Protein AF-X6NKE6-F1 (afdb_monomer_lite)

Sequence (438 aa):
KGYGSEVESYQQLWSGFKTCWNTLANRKIKNDCKSFVIPKLHDDNSIILEFSAAQNNENGLIIVKIIQLLQDAHNAFLEDVTMESKMHANNEEKYGEKDEDSNQKVMAKNKSLFDIHENDIVCLDKDQVTEIIRQWSLPSLKYGNITQTQNNVLDLSAIENEIAYRFIKNREILEIGIPFLQFSNQLNIKNCVAIIEENNKELKKESIDQPLLKTFLTSLKSQSEMQRTLEILNEVLVFVSQNIKTIDLLSRNHQIFSFLNILSLFFLYRDKQFVELLEQMSFDEKSCKLFIMDLKEQQKMFILCRHMCNLWRLLNNAVQLKFVDESTIDNYVLDIYKVPLTELLKQQLQEMVQKTSLAIIKEILDAWREVVQSEGQKMRELKKKDTKPELFSNWLDNIVFFENELEFFPKESLTWEYCAAGYAYLHKLFKPAQVIDI

pLDDT: mean 72.31, std 15.1, range [32.06, 90.88]

Secondary structure (DSSP, 8-state):
--HHHHHHHHHHHHHHHHHHHHHHTT-EEEETTEEEEPPP---TTT--GGGTS--SSTTHHHHHHHHHHHHHHHHHHHHHHHHHHHHHHHHH--S-------------EEEEGGG--TTTS----HHHHHHHHHHTEEEE--TT-TTS--EEEE-HHHHHHHHIIIIITT---EEEE-PPP--GGGG-HHHHHHHHHHH-TTGGG-PPPHHHHHHHHHH--SHHHHHHHHHHHHHHHHHHHHTTTTS-TT----------TTTTT-S--TTSBHHHHHHHTT--HHHHHTT----SSS-----BGGGHHHHHHHHHHHHHHHHS-TT--TTTS-GGG-PPPPHHHHHHHHHHHHHS-HHHHHHHHHHHHHHHHHHTTS---TT-TTSPPPBSHHHHTTS---TTTTTTS-TTT-BGGGHHHHHHHHHHHHHHHTTS--

Structure (mmCIF, N/CA/C/O backbone):
data_AF-X6NKE6-F1
#
_entry.id   AF-X6NKE6-F1
#
loop_
_atom_site.group_PDB
_atom_site.id
_atom_site.type_symbol
_atom_site.label_atom_id
_atom_site.label_alt_id
_atom_site.label_comp_id
_atom_site.label_asym_id
_atom_site.label_entity_id
_atom_site.label_seq_id
_atom_site.pdbx_PDB_ins_code
_atom_site.Cartn_x
_atom_site.Cartn_y
_atom_site.Cartn_z
_atom_site.occupancy
_atom_site.B_iso_or_equiv
_atom_site.auth_seq_id
_atom_site.auth_comp_id
_atom_site.auth_asym_id
_atom_site.auth_atom_id
_atom_site.pdbx_PDB_model_num
ATOM 1 N N . LYS A 1 1 ? -22.278 5.634 -33.549 1.00 39.50 1 LYS A N 1
ATOM 2 C CA . LYS A 1 1 ? -21.184 5.551 -34.549 1.00 39.50 1 LYS A CA 1
ATOM 3 C C . LYS A 1 1 ? -19.908 5.976 -33.832 1.00 39.50 1 LYS A C 1
ATOM 5 O O . LYS A 1 1 ? -19.887 7.120 -33.413 1.00 39.50 1 LYS A O 1
ATOM 10 N N . GLY A 1 2 ? -18.943 5.079 -33.597 1.00 40.41 2 GLY A N 1
ATOM 11 C CA . GLY A 1 2 ? -17.658 5.460 -32.978 1.00 40.41 2 GLY A CA 1
ATOM 12 C C . GLY A 1 2 ? -16.887 4.356 -32.241 1.00 40.41 2 GLY A C 1
ATOM 13 O O . GLY A 1 2 ? -15.671 4.365 -32.280 1.00 40.41 2 GLY A O 1
ATOM 14 N N . TYR A 1 3 ? -17.549 3.357 -31.647 1.00 36.56 3 TYR A N 1
ATOM 15 C CA . TYR A 1 3 ? -16.856 2.393 -30.767 1.00 36.56 3 TYR A CA 1
ATOM 16 C C . TYR A 1 3 ? -15.957 1.353 -31.467 1.00 36.56 3 TYR A C 1
ATOM 18 O O . TYR A 1 3 ? -15.189 0.677 -30.797 1.00 36.56 3 TYR A O 1
ATOM 26 N N . GLY A 1 4 ? -16.035 1.201 -32.794 1.00 42.94 4 GLY A N 1
ATOM 27 C CA . GLY A 1 4 ? -15.221 0.213 -33.519 1.00 42.94 4 GLY A CA 1
ATOM 28 C C . GLY A 1 4 ? -13.745 0.605 -33.638 1.00 42.94 4 GLY A C 1
ATOM 29 O O . GLY A 1 4 ? -12.874 -0.218 -33.385 1.00 42.94 4 GLY A O 1
ATOM 30 N N . SER A 1 5 ? -13.458 1.875 -33.952 1.00 56.62 5 SER A N 1
ATOM 31 C CA . SER A 1 5 ? -12.082 2.335 -34.193 1.00 56.62 5 SER A CA 1
ATOM 32 C C . SER A 1 5 ? -11.256 2.454 -32.914 1.00 56.62 5 SER A C 1
ATOM 34 O O . SER A 1 5 ? -10.049 2.244 -32.942 1.00 56.62 5 SER A O 1
ATOM 36 N N . GLU A 1 6 ? -11.889 2.774 -31.783 1.00 57.38 6 GLU A N 1
ATOM 37 C CA . GLU A 1 6 ? -11.199 2.861 -30.491 1.00 57.38 6 GLU A CA 1
ATOM 38 C C . GLU A 1 6 ? -10.788 1.474 -29.990 1.00 57.38 6 GLU A C 1
ATOM 40 O O . GLU A 1 6 ? -9.654 1.288 -29.561 1.00 57.38 6 GLU A O 1
ATOM 45 N N . VAL A 1 7 ? -11.666 0.472 -30.108 1.00 62.22 7 VAL A N 1
ATOM 46 C CA . VAL A 1 7 ? -11.365 -0.907 -29.685 1.00 62.22 7 VAL A CA 1
ATOM 47 C C . VAL A 1 7 ? -10.239 -1.513 -30.525 1.00 62.22 7 VAL A C 1
ATOM 49 O O . VAL A 1 7 ? -9.329 -2.124 -29.965 1.00 62.22 7 VAL A O 1
ATOM 52 N N . GLU A 1 8 ? -10.250 -1.301 -31.843 1.00 62.41 8 GLU A N 1
ATOM 53 C CA . GLU A 1 8 ? -9.160 -1.732 -32.730 1.00 62.41 8 GLU A CA 1
ATOM 54 C C . GLU A 1 8 ? -7.836 -1.025 -32.389 1.00 62.41 8 GLU A C 1
ATOM 56 O O . GLU A 1 8 ? -6.788 -1.671 -32.327 1.00 62.41 8 GLU A O 1
ATOM 61 N N . SER A 1 9 ? -7.880 0.273 -32.066 1.00 75.06 9 SER A N 1
ATOM 62 C CA . SER A 1 9 ? -6.707 1.030 -31.611 1.00 75.06 9 SER A CA 1
ATOM 63 C C . SER A 1 9 ? -6.150 0.500 -30.284 1.00 75.06 9 SER A C 1
ATOM 65 O O . SER A 1 9 ? -4.934 0.378 -30.135 1.00 75.06 9 SER A O 1
ATOM 67 N N . TYR A 1 10 ? -7.008 0.149 -29.321 1.00 76.06 10 TYR A N 1
ATOM 68 C CA . TYR A 1 10 ? -6.574 -0.422 -28.042 1.00 76.06 10 TYR A CA 1
ATOM 69 C C . TYR A 1 10 ? -5.960 -1.812 -28.203 1.00 76.06 10 TYR A C 1
ATOM 71 O O . TYR A 1 10 ? -4.957 -2.114 -27.559 1.00 76.06 10 TYR A O 1
ATOM 79 N N . GLN A 1 11 ? -6.517 -2.651 -29.079 1.00 78.81 11 GLN A N 1
ATOM 80 C CA . GLN A 1 11 ? -5.960 -3.975 -29.368 1.00 78.81 11 GLN A CA 1
ATOM 81 C C . GLN A 1 11 ? -4.568 -3.881 -29.996 1.00 78.81 11 GLN A C 1
ATOM 83 O O . GLN A 1 11 ? -3.671 -4.640 -29.624 1.00 78.81 11 GLN A O 1
ATOM 88 N N . GLN A 1 12 ? -4.359 -2.921 -30.900 1.00 81.62 12 GLN A N 1
ATOM 89 C CA . GLN A 1 12 ? -3.042 -2.668 -31.482 1.00 81.62 12 GLN A CA 1
ATOM 90 C C . GLN A 1 12 ? -2.040 -2.212 -30.417 1.00 81.62 12 GLN A C 1
ATOM 92 O O . GLN A 1 12 ? -0.977 -2.823 -30.296 1.00 81.62 12 GLN A O 1
ATOM 97 N N . LEU A 1 13 ? -2.397 -1.229 -29.583 1.00 82.06 13 LEU A N 1
ATOM 98 C CA . LEU A 1 13 ? -1.545 -0.772 -28.478 1.00 82.06 13 LEU A CA 1
ATOM 99 C C . LEU A 1 13 ? -1.208 -1.905 -27.498 1.00 82.06 13 LEU A C 1
ATOM 101 O O . LEU A 1 13 ? -0.052 -2.064 -27.102 1.00 82.06 13 LEU A O 1
ATOM 105 N N . TRP A 1 14 ? -2.192 -2.738 -27.153 1.00 83.94 14 TRP A N 1
ATOM 106 C CA . TRP A 1 14 ? -1.996 -3.890 -26.275 1.00 83.94 14 TRP A CA 1
ATOM 107 C C . TRP A 1 14 ? -1.068 -4.945 -26.886 1.00 83.94 14 TRP A C 1
ATOM 109 O O . TRP A 1 14 ? -0.179 -5.465 -26.210 1.00 83.94 14 TRP A O 1
ATOM 119 N N . SER A 1 15 ? -1.217 -5.229 -28.182 1.00 84.56 15 SER A N 1
ATOM 120 C CA . SER A 1 15 ? -0.324 -6.145 -28.900 1.00 84.56 15 SER A CA 1
ATOM 121 C C . SER A 1 15 ? 1.121 -5.635 -28.929 1.00 84.56 15 SER A C 1
ATOM 123 O O . SER A 1 15 ? 2.055 -6.411 -28.699 1.00 84.56 15 SER A O 1
ATOM 125 N N . GLY A 1 16 ? 1.309 -4.325 -29.124 1.00 85.19 16 GLY A N 1
ATOM 126 C CA . GLY A 1 16 ? 2.612 -3.664 -29.070 1.00 85.19 16 GLY A CA 1
ATOM 127 C C . GLY A 1 16 ? 3.240 -3.769 -27.683 1.00 85.19 16 GLY A C 1
ATOM 128 O O . GLY A 1 16 ? 4.377 -4.224 -27.548 1.00 85.19 16 GLY A O 1
ATOM 129 N N . PHE A 1 17 ? 2.464 -3.459 -26.642 1.00 87.06 17 PHE A N 1
ATOM 130 C CA . PHE A 1 17 ? 2.862 -3.625 -25.245 1.00 87.06 17 PHE A CA 1
ATOM 131 C C . PHE A 1 17 ? 3.309 -5.063 -24.942 1.00 87.06 17 PHE A C 1
ATOM 133 O O . PHE A 1 17 ? 4.413 -5.284 -24.444 1.00 87.06 17 PHE A O 1
ATOM 140 N N . LYS A 1 18 ? 2.493 -6.059 -25.305 1.00 86.44 18 LYS A N 1
ATOM 141 C CA . LYS A 1 18 ? 2.783 -7.483 -25.080 1.00 86.44 18 LYS A CA 1
ATOM 142 C C . LYS A 1 18 ? 4.043 -7.938 -25.817 1.00 86.44 18 LYS A C 1
ATOM 144 O O . LYS A 1 18 ? 4.834 -8.708 -25.273 1.00 86.44 18 LYS A O 1
ATOM 149 N N . THR A 1 19 ? 4.252 -7.453 -27.039 1.00 87.50 19 THR A N 1
ATOM 150 C CA . THR A 1 19 ? 5.443 -7.758 -27.845 1.00 87.50 19 THR A CA 1
ATOM 151 C C . THR A 1 19 ? 6.705 -7.162 -27.223 1.00 87.50 19 THR A C 1
ATOM 153 O O . THR A 1 19 ? 7.707 -7.867 -27.067 1.00 87.50 19 THR A O 1
ATOM 156 N N . CYS A 1 20 ? 6.644 -5.899 -26.791 1.00 88.00 20 CYS A N 1
ATOM 157 C CA . CYS A 1 20 ? 7.734 -5.234 -26.078 1.00 88.00 20 CYS A CA 1
ATOM 158 C C . CYS A 1 20 ? 8.080 -5.984 -24.783 1.00 88.00 20 CYS A C 1
ATOM 160 O O . CYS A 1 20 ? 9.227 -6.380 -24.569 1.00 88.00 20 CYS A O 1
ATOM 162 N N . TRP A 1 21 ? 7.066 -6.291 -23.972 1.00 89.44 21 TRP A N 1
ATOM 163 C CA . TRP A 1 21 ? 7.222 -7.054 -22.738 1.00 89.44 21 TRP A CA 1
ATOM 164 C C . TRP A 1 21 ? 7.889 -8.410 -22.981 1.00 89.44 21 TRP A C 1
ATOM 166 O O . TRP A 1 21 ? 8.875 -8.763 -22.333 1.00 89.44 21 TRP A O 1
ATOM 176 N N . ASN A 1 22 ? 7.378 -9.180 -23.944 1.00 89.06 22 ASN A N 1
ATOM 177 C CA . ASN A 1 22 ? 7.866 -10.527 -24.224 1.00 89.06 22 ASN A CA 1
ATOM 178 C C . ASN A 1 22 ? 9.281 -10.547 -24.819 1.00 89.06 22 ASN A C 1
ATOM 180 O O . ASN A 1 22 ? 9.983 -11.544 -24.648 1.00 89.06 22 ASN A O 1
ATOM 184 N N . THR A 1 23 ? 9.729 -9.452 -25.440 1.00 88.25 23 THR A N 1
ATOM 185 C CA . THR A 1 23 ? 11.131 -9.268 -25.861 1.00 88.25 23 THR A CA 1
ATOM 186 C C . THR A 1 23 ? 12.082 -9.209 -24.662 1.00 88.25 23 THR A C 1
ATOM 188 O O . THR A 1 23 ? 13.221 -9.673 -24.732 1.00 88.25 23 THR A O 1
ATOM 191 N N . LEU A 1 24 ? 11.607 -8.674 -23.537 1.00 87.44 24 LEU A N 1
ATOM 192 C CA . LEU A 1 24 ? 12.365 -8.566 -22.292 1.00 87.44 24 LEU A CA 1
ATOM 193 C C . LEU A 1 24 ? 12.083 -9.720 -21.318 1.00 87.44 24 LEU A C 1
ATOM 195 O O . LEU A 1 24 ? 12.740 -9.821 -20.281 1.00 87.44 24 LEU A O 1
ATOM 199 N N . ALA A 1 25 ? 11.150 -10.617 -21.644 1.00 85.75 25 ALA A N 1
ATOM 200 C CA . ALA A 1 25 ? 10.797 -11.741 -20.789 1.00 85.75 25 ALA A CA 1
ATOM 201 C C . ALA A 1 25 ? 11.983 -12.678 -20.520 1.00 85.75 25 ALA A C 1
ATOM 203 O O . ALA A 1 25 ? 12.933 -12.778 -21.297 1.00 85.75 25 ALA A O 1
ATOM 204 N N . ASN A 1 26 ? 11.920 -13.386 -19.393 1.00 85.31 26 ASN A N 1
ATOM 205 C CA . ASN A 1 26 ? 12.978 -14.239 -18.847 1.00 85.31 26 ASN A CA 1
ATOM 206 C C . ASN A 1 26 ? 14.268 -13.508 -18.436 1.00 85.31 26 ASN A C 1
ATOM 208 O O . ASN A 1 26 ? 15.178 -14.148 -17.903 1.00 85.31 26 ASN A O 1
ATOM 212 N N . ARG A 1 27 ? 14.370 -12.184 -18.619 1.00 85.12 27 ARG A N 1
ATOM 213 C CA . ARG A 1 27 ? 15.469 -11.414 -18.031 1.00 85.12 27 ARG A CA 1
ATOM 214 C C . ARG A 1 27 ? 15.280 -11.323 -16.521 1.00 85.12 27 ARG A C 1
ATOM 216 O O . ARG A 1 27 ? 14.177 -11.096 -16.020 1.00 85.12 27 ARG A O 1
ATOM 223 N N . LYS A 1 28 ? 16.382 -11.503 -15.796 1.00 82.62 28 LYS A N 1
ATOM 224 C CA . LYS A 1 28 ? 16.431 -11.343 -14.345 1.00 82.62 28 LYS A CA 1
ATOM 225 C C . LYS A 1 28 ? 16.676 -9.876 -14.023 1.00 82.62 28 LYS A C 1
ATOM 227 O O . LYS A 1 28 ? 17.716 -9.338 -14.392 1.00 82.62 28 LYS A O 1
ATOM 232 N N . ILE A 1 29 ? 15.748 -9.260 -13.306 1.00 80.75 29 ILE A N 1
ATOM 233 C CA . ILE A 1 29 ? 15.881 -7.890 -12.829 1.00 80.75 29 ILE A CA 1
ATOM 234 C C . ILE A 1 29 ? 16.200 -7.899 -11.339 1.00 80.75 29 ILE A C 1
ATOM 236 O O . ILE A 1 29 ? 15.709 -8.746 -10.589 1.00 80.75 29 ILE A O 1
ATOM 240 N N . LYS A 1 30 ? 17.039 -6.956 -10.909 1.00 73.81 30 LYS A N 1
ATOM 241 C CA . LYS A 1 30 ? 17.323 -6.694 -9.499 1.00 73.81 30 LYS A CA 1
ATOM 242 C C . LYS A 1 30 ? 16.582 -5.437 -9.048 1.00 73.81 30 LYS A C 1
ATOM 244 O O . LYS A 1 30 ? 16.569 -4.428 -9.750 1.00 73.81 30 LYS A O 1
ATOM 249 N N . ASN A 1 31 ? 15.986 -5.508 -7.868 1.00 70.94 31 ASN A N 1
ATOM 250 C CA . ASN A 1 31 ? 15.450 -4.370 -7.143 1.00 70.94 31 ASN A CA 1
ATOM 251 C C . ASN A 1 31 ? 15.909 -4.486 -5.688 1.00 70.94 31 ASN A C 1
ATOM 253 O O . ASN A 1 31 ? 15.396 -5.322 -4.941 1.00 70.94 31 ASN A O 1
ATOM 257 N N . ASP A 1 32 ? 16.918 -3.699 -5.323 1.00 70.50 32 ASP A N 1
ATOM 258 C CA . ASP A 1 32 ? 17.617 -3.785 -4.040 1.00 70.50 32 ASP A CA 1
ATOM 259 C C . ASP A 1 32 ? 18.083 -5.226 -3.741 1.00 70.50 32 ASP A C 1
ATOM 261 O O . ASP A 1 32 ? 18.833 -5.825 -4.518 1.00 70.50 32 ASP A O 1
ATOM 265 N N . CYS A 1 33 ? 17.609 -5.817 -2.642 1.00 56.56 33 CYS A N 1
ATOM 266 C CA . CYS A 1 33 ? 17.930 -7.185 -2.228 1.00 56.56 33 CYS A CA 1
ATOM 267 C C . CYS A 1 33 ? 17.072 -8.264 -2.916 1.00 56.56 33 CYS A C 1
ATOM 269 O O . CYS A 1 33 ? 17.309 -9.454 -2.705 1.00 56.56 33 CYS A O 1
ATOM 271 N N . LYS A 1 34 ? 16.063 -7.885 -3.712 1.00 64.69 34 LYS A N 1
ATOM 272 C CA . LYS A 1 34 ? 15.165 -8.822 -4.399 1.00 64.69 34 LYS A CA 1
ATOM 273 C C . LYS A 1 34 ? 15.544 -8.956 -5.870 1.00 64.69 34 LYS A C 1
ATOM 275 O O . LYS A 1 34 ? 15.903 -7.989 -6.536 1.00 64.69 34 LYS A O 1
ATOM 280 N N . SER A 1 35 ? 15.425 -10.168 -6.403 1.00 73.69 35 SER A N 1
ATOM 281 C CA . SER A 1 35 ? 15.551 -10.407 -7.839 1.00 73.69 35 SER A CA 1
ATOM 282 C C . SER A 1 35 ? 14.351 -11.174 -8.353 1.00 73.69 35 SER A C 1
ATOM 284 O O . SER A 1 35 ? 14.020 -12.213 -7.786 1.00 73.69 35 SER A O 1
ATOM 286 N N . PHE A 1 36 ? 13.758 -10.699 -9.436 1.00 80.44 36 PHE A N 1
ATOM 287 C CA . PHE A 1 36 ? 12.617 -11.331 -10.085 1.00 80.44 36 PHE A CA 1
ATOM 288 C C . PHE A 1 36 ? 12.900 -11.528 -11.570 1.00 80.44 36 PHE A C 1
ATOM 290 O O . PHE A 1 36 ? 13.771 -10.882 -12.152 1.00 80.44 36 PHE A O 1
ATOM 297 N N . VAL A 1 37 ? 12.196 -12.479 -12.173 1.00 83.81 37 VAL A N 1
ATOM 298 C CA . VAL A 1 37 ? 12.295 -12.787 -13.599 1.00 83.81 37 VAL A CA 1
ATOM 299 C C . VAL A 1 37 ? 11.059 -12.219 -14.278 1.00 83.81 37 VAL A C 1
ATOM 301 O O . VAL A 1 37 ? 9.955 -12.443 -13.788 1.00 83.81 37 VAL A O 1
ATOM 304 N N . ILE A 1 38 ? 11.236 -11.498 -15.387 1.00 83.81 38 ILE A N 1
ATOM 305 C CA . ILE A 1 38 ? 10.101 -10.983 -16.163 1.00 83.81 38 ILE A CA 1
ATOM 306 C C . ILE A 1 38 ? 9.299 -12.181 -16.701 1.00 83.81 38 ILE A C 1
ATOM 308 O O . ILE A 1 38 ? 9.851 -12.960 -17.486 1.00 83.81 38 ILE A O 1
ATOM 312 N N . PRO A 1 39 ? 8.024 -12.357 -16.308 1.00 84.56 39 PRO A N 1
ATOM 313 C CA . PRO A 1 39 ? 7.199 -13.451 -16.802 1.00 84.56 39 PRO A CA 1
ATOM 314 C C . PRO A 1 39 ? 6.849 -13.231 -18.274 1.00 84.56 39 PRO A C 1
ATOM 316 O O . PRO A 1 39 ? 6.799 -12.099 -18.742 1.00 84.56 39 PRO A O 1
ATOM 319 N N . LYS A 1 40 ? 6.563 -14.299 -19.019 1.00 84.38 40 LYS A N 1
ATOM 320 C CA . LYS A 1 40 ? 5.978 -14.163 -20.358 1.00 84.38 40 LYS A CA 1
ATOM 321 C C . LYS A 1 40 ? 4.476 -13.919 -20.255 1.00 84.38 40 LYS A C 1
ATOM 323 O O . LYS A 1 40 ? 3.776 -14.631 -19.540 1.00 84.38 40 LYS A O 1
ATOM 328 N N . LEU A 1 41 ? 3.983 -12.954 -21.021 1.00 81.38 41 LEU A N 1
ATOM 329 C CA . LEU A 1 41 ? 2.556 -12.697 -21.179 1.00 81.38 41 LEU A CA 1
ATOM 330 C C . LEU A 1 41 ? 2.031 -13.600 -22.299 1.00 81.38 41 LEU A C 1
ATOM 332 O O . LEU A 1 41 ? 2.298 -13.352 -23.478 1.00 81.38 41 LEU A O 1
ATOM 336 N N . HIS A 1 42 ? 1.334 -14.677 -21.926 1.00 71.31 42 HIS A N 1
ATOM 337 C CA . HIS A 1 42 ? 0.825 -15.682 -22.864 1.00 71.31 42 HIS A CA 1
ATOM 338 C C . HIS A 1 42 ? -0.614 -15.393 -23.308 1.00 71.31 42 HIS A C 1
ATOM 340 O O . HIS A 1 42 ? -0.832 -15.132 -24.491 1.00 71.31 42 HIS A O 1
ATOM 346 N N . ASP A 1 43 ? -1.577 -15.377 -22.386 1.00 66.88 43 ASP A N 1
ATOM 347 C CA . ASP A 1 43 ? -3.007 -15.296 -22.713 1.00 66.88 43 ASP A CA 1
ATOM 348 C C . ASP A 1 43 ? -3.623 -13.984 -22.212 1.00 66.88 43 ASP A C 1
ATOM 350 O O . ASP A 1 43 ? -3.458 -13.645 -21.040 1.00 66.88 43 ASP A O 1
ATOM 354 N N . ASP A 1 44 ? -4.333 -13.249 -23.072 1.00 63.06 44 ASP A N 1
ATOM 355 C CA . ASP A 1 44 ? -4.868 -11.913 -22.752 1.00 63.06 44 ASP A CA 1
ATOM 356 C C . ASP A 1 44 ? -5.921 -11.956 -21.634 1.00 63.06 44 ASP A C 1
ATOM 358 O O . ASP A 1 44 ? -6.055 -11.005 -20.870 1.00 63.06 44 ASP A O 1
ATOM 362 N N . ASN A 1 45 ? -6.583 -13.103 -21.456 1.00 55.53 45 ASN A N 1
ATOM 363 C CA . ASN A 1 45 ? -7.563 -13.330 -20.391 1.00 55.53 45 ASN A CA 1
ATOM 364 C C . ASN A 1 45 ? -6.932 -13.639 -19.019 1.00 55.53 45 ASN A C 1
ATOM 366 O O . ASN A 1 45 ? -7.641 -13.703 -18.017 1.00 55.53 45 ASN A O 1
ATOM 370 N N . SER A 1 46 ? -5.613 -13.857 -18.967 1.00 56.75 46 SER A N 1
ATOM 371 C CA . SER A 1 46 ? -4.876 -14.226 -17.746 1.00 56.75 46 SER A CA 1
ATOM 372 C C . SER A 1 46 ? -4.031 -13.088 -17.168 1.00 56.75 46 SER A C 1
ATOM 374 O O . SER A 1 46 ? -3.501 -13.210 -16.062 1.00 56.75 46 SER A O 1
ATOM 376 N N . ILE A 1 47 ? -3.896 -11.979 -17.902 1.00 62.94 47 ILE A N 1
ATOM 377 C CA . ILE A 1 47 ? -3.037 -10.862 -17.509 1.00 62.94 47 ILE A CA 1
ATOM 378 C C . ILE A 1 47 ? -3.805 -9.983 -16.529 1.00 62.94 47 ILE A C 1
ATOM 380 O O . ILE A 1 47 ? -4.698 -9.221 -16.891 1.00 62.94 47 ILE A O 1
ATOM 384 N N . ILE A 1 48 ? -3.443 -10.111 -15.257 1.00 66.19 48 ILE A N 1
ATOM 385 C CA . ILE A 1 48 ? -3.979 -9.277 -14.187 1.00 66.19 48 ILE A CA 1
ATOM 386 C C . ILE A 1 48 ? -3.473 -7.845 -14.406 1.00 66.19 48 ILE A C 1
ATOM 388 O O . ILE A 1 48 ? -2.288 -7.642 -14.678 1.00 66.19 48 ILE A O 1
ATOM 392 N N . LEU A 1 49 ? -4.355 -6.853 -14.229 1.00 70.19 49 LEU A N 1
ATOM 393 C CA . LEU A 1 49 ? -4.052 -5.413 -14.321 1.00 70.19 49 LEU A CA 1
ATOM 394 C C . LEU A 1 49 ? -2.784 -5.007 -13.542 1.00 70.19 49 LEU A C 1
ATOM 396 O O . LEU A 1 49 ? -2.101 -4.052 -13.899 1.00 70.19 49 LEU A O 1
ATOM 400 N N . GLU A 1 50 ? -2.446 -5.762 -12.498 1.00 70.75 50 GLU A N 1
ATOM 401 C CA . GLU A 1 50 ? -1.238 -5.610 -11.691 1.00 70.75 50 GLU A CA 1
ATOM 402 C C . GLU A 1 50 ? 0.074 -5.628 -12.487 1.00 70.75 50 GLU A C 1
ATOM 404 O O . GLU A 1 50 ? 1.021 -4.974 -12.067 1.00 70.75 50 GLU A O 1
ATOM 409 N N . PHE A 1 51 ? 0.145 -6.319 -13.630 1.00 75.38 51 PHE A N 1
ATOM 410 C CA . PHE A 1 51 ? 1.347 -6.329 -14.477 1.00 75.38 51 PHE A CA 1
ATOM 411 C C . PHE A 1 51 ? 1.473 -5.092 -15.372 1.00 75.38 51 PHE A C 1
ATOM 413 O O . PHE A 1 51 ? 2.562 -4.798 -15.856 1.00 75.38 51 PHE A O 1
ATOM 420 N N . SER A 1 52 ? 0.379 -4.366 -15.596 1.00 75.56 52 SER A N 1
ATOM 421 C CA . SER A 1 52 ? 0.328 -3.204 -16.495 1.00 75.56 52 SER A CA 1
ATOM 422 C C . SER A 1 52 ? 0.262 -1.873 -15.746 1.00 75.56 52 SER A C 1
ATOM 424 O O . SER A 1 52 ? 0.347 -0.816 -16.363 1.00 75.56 52 SER A O 1
ATOM 426 N N . ALA A 1 53 ? 0.125 -1.911 -14.421 1.00 80.81 53 ALA A N 1
ATOM 427 C CA . ALA A 1 53 ? 0.034 -0.741 -13.561 1.00 80.81 53 ALA A CA 1
ATOM 428 C C . ALA A 1 53 ? 1.258 -0.659 -12.642 1.00 80.81 53 ALA A C 1
ATOM 430 O O . ALA A 1 53 ? 1.490 -1.560 -11.836 1.00 80.81 53 ALA A O 1
ATOM 431 N N . ALA A 1 54 ? 2.008 0.444 -12.731 1.00 81.00 54 ALA A N 1
ATOM 432 C CA . ALA A 1 54 ? 3.145 0.707 -11.853 1.00 81.00 54 ALA A CA 1
ATOM 433 C C . ALA A 1 54 ? 2.685 0.742 -10.389 1.00 81.00 54 ALA A C 1
ATOM 435 O O . ALA A 1 54 ? 1.945 1.636 -9.988 1.00 81.00 54 ALA A O 1
ATOM 436 N N . GLN A 1 55 ? 3.105 -0.240 -9.592 1.00 75.88 55 GLN A N 1
ATOM 437 C CA . GLN A 1 55 ? 2.723 -0.393 -8.184 1.00 75.88 55 GLN A CA 1
ATOM 438 C C . GLN A 1 55 ? 3.922 -0.821 -7.340 1.00 75.88 55 GLN A C 1
ATOM 440 O O . GLN A 1 55 ? 4.920 -1.324 -7.846 1.00 75.88 55 GLN A O 1
ATOM 445 N N . ASN A 1 56 ? 3.804 -0.640 -6.025 1.00 69.06 56 ASN A N 1
ATOM 446 C CA . ASN A 1 56 ? 4.833 -1.012 -5.052 1.00 69.06 56 ASN A CA 1
ATOM 447 C C . ASN A 1 56 ? 4.730 -2.487 -4.590 1.00 69.06 56 ASN A C 1
ATOM 449 O O . ASN A 1 56 ? 5.271 -2.857 -3.550 1.00 69.06 56 ASN A O 1
ATOM 453 N N . ASN A 1 57 ? 4.009 -3.325 -5.338 1.00 70.50 57 ASN A N 1
ATOM 454 C CA . ASN A 1 57 ? 3.944 -4.775 -5.148 1.00 70.50 57 ASN A CA 1
ATOM 455 C C . ASN A 1 57 ? 4.866 -5.488 -6.155 1.00 70.50 57 ASN A C 1
ATOM 457 O O . ASN A 1 57 ? 5.393 -4.870 -7.078 1.00 70.50 57 ASN A O 1
ATOM 461 N N . GLU A 1 58 ? 5.089 -6.792 -5.982 1.00 70.94 58 GLU A N 1
ATOM 462 C CA . GLU A 1 58 ? 6.062 -7.523 -6.810 1.00 70.94 58 GLU A CA 1
ATOM 463 C C . GLU A 1 58 ? 5.723 -7.477 -8.308 1.00 70.94 58 GLU A C 1
ATOM 465 O O . GLU A 1 58 ? 6.625 -7.258 -9.110 1.00 70.94 58 GLU A O 1
ATOM 470 N N . ASN A 1 59 ? 4.442 -7.586 -8.677 1.00 78.81 59 ASN A N 1
ATOM 471 C CA . ASN A 1 59 ? 3.988 -7.576 -10.073 1.00 78.81 59 ASN A CA 1
ATOM 472 C C . ASN A 1 59 ? 4.099 -6.187 -10.726 1.00 78.81 59 ASN A C 1
ATOM 474 O O . ASN A 1 59 ? 4.635 -6.062 -11.828 1.00 78.81 59 ASN A O 1
ATOM 478 N N . GLY A 1 60 ? 3.655 -5.132 -10.041 1.00 77.31 60 GLY A N 1
ATOM 479 C CA . GLY A 1 60 ? 3.685 -3.767 -10.568 1.00 77.31 60 GLY A CA 1
ATOM 480 C C . GLY A 1 60 ? 5.076 -3.138 -10.579 1.00 77.31 60 GLY A C 1
ATOM 481 O O . GLY A 1 60 ? 5.310 -2.188 -11.324 1.00 77.31 60 GLY A O 1
ATOM 482 N N . LEU A 1 61 ? 6.036 -3.687 -9.829 1.00 82.19 61 LEU A N 1
ATOM 483 C CA . LEU A 1 61 ? 7.446 -3.315 -9.965 1.00 82.19 61 LEU A CA 1
ATOM 484 C C . LEU A 1 61 ? 8.053 -3.812 -11.282 1.00 82.19 61 LEU A C 1
ATOM 486 O O . LEU A 1 61 ? 9.027 -3.228 -11.758 1.00 82.19 61 LEU A O 1
ATOM 490 N N . ILE A 1 62 ? 7.495 -4.859 -11.899 1.00 85.38 62 ILE A N 1
ATOM 491 C CA . ILE A 1 62 ? 8.031 -5.412 -13.149 1.00 85.38 62 ILE A CA 1
ATOM 492 C C . ILE A 1 62 ? 7.891 -4.401 -14.285 1.00 85.38 62 ILE A C 1
ATOM 494 O O . ILE A 1 62 ? 8.866 -4.165 -14.998 1.00 85.38 62 ILE A O 1
ATOM 498 N N . ILE A 1 63 ? 6.731 -3.748 -14.417 1.00 86.81 63 ILE A N 1
ATOM 499 C CA . ILE A 1 63 ? 6.538 -2.730 -15.456 1.00 86.81 63 ILE A CA 1
ATOM 500 C C . ILE A 1 63 ? 7.434 -1.509 -15.231 1.00 86.81 63 ILE A C 1
ATOM 502 O O . ILE A 1 63 ? 8.045 -1.018 -16.176 1.00 86.81 63 ILE A O 1
ATOM 506 N N . VAL A 1 64 ? 7.608 -1.081 -13.975 1.00 87.12 64 VAL A N 1
ATOM 507 C CA . VAL A 1 64 ? 8.536 0.005 -13.613 1.00 87.12 64 VAL A CA 1
ATOM 508 C C . VAL A 1 64 ? 9.950 -0.331 -14.079 1.00 87.12 64 VAL A C 1
ATOM 510 O O . VAL A 1 64 ? 10.626 0.492 -14.690 1.00 87.12 64 VAL A O 1
ATOM 513 N N . LYS A 1 65 ? 10.392 -1.568 -13.841 1.00 87.56 65 LYS A N 1
ATOM 514 C CA . LYS A 1 65 ? 11.711 -2.022 -14.271 1.00 87.56 65 LYS A CA 1
ATOM 515 C C . LYS A 1 65 ? 11.853 -2.185 -15.777 1.00 87.56 65 LYS A C 1
ATOM 517 O O . LYS A 1 65 ? 12.931 -1.929 -16.296 1.00 87.56 65 LYS A O 1
ATOM 522 N N . ILE A 1 66 ? 10.807 -2.603 -16.479 1.00 88.81 66 ILE A N 1
ATOM 523 C CA . ILE A 1 66 ? 10.822 -2.654 -17.943 1.00 88.81 66 ILE A CA 1
ATOM 524 C C . ILE A 1 66 ? 11.007 -1.249 -18.517 1.00 88.81 66 ILE A C 1
ATOM 526 O O . ILE A 1 66 ? 11.859 -1.068 -19.381 1.00 88.81 66 ILE A O 1
ATOM 530 N N . ILE A 1 67 ? 10.287 -0.253 -17.993 1.00 89.50 67 ILE A N 1
ATOM 531 C CA . ILE A 1 67 ? 10.451 1.146 -18.411 1.00 89.50 67 ILE A CA 1
ATOM 532 C C . ILE A 1 67 ? 11.884 1.623 -18.134 1.00 89.50 67 ILE A C 1
ATOM 534 O O . ILE A 1 67 ? 12.497 2.216 -19.015 1.00 89.50 67 ILE A O 1
ATOM 538 N N . GLN A 1 68 ? 12.452 1.298 -16.966 1.00 88.88 68 GLN A N 1
ATOM 539 C CA . GLN A 1 68 ? 13.854 1.612 -16.649 1.00 88.88 68 GLN A CA 1
ATOM 540 C C . GLN A 1 68 ? 14.836 0.960 -17.633 1.00 88.88 68 GLN A C 1
ATOM 542 O O . GLN A 1 68 ? 15.718 1.637 -18.138 1.00 88.88 68 GLN A O 1
ATOM 547 N N . LEU A 1 69 ? 14.652 -0.317 -17.988 1.00 89.88 69 LEU A N 1
ATOM 548 C CA . LEU A 1 69 ? 15.511 -0.994 -18.970 1.00 89.88 69 LEU A CA 1
ATOM 549 C C . LEU A 1 69 ? 15.441 -0.354 -20.364 1.00 89.88 69 LEU A C 1
ATOM 551 O O . LEU A 1 69 ? 16.442 -0.330 -21.077 1.00 89.88 69 LEU A O 1
ATOM 555 N N . LEU A 1 70 ? 14.263 0.127 -20.769 1.00 90.25 70 LEU A N 1
ATOM 556 C CA . LEU A 1 70 ? 14.090 0.839 -22.036 1.00 90.25 70 LEU A CA 1
ATOM 557 C C . LEU A 1 70 ? 14.747 2.223 -21.989 1.00 90.25 70 LEU A C 1
ATOM 559 O O . LEU A 1 70 ? 15.406 2.609 -22.951 1.00 90.25 70 LEU A O 1
ATOM 563 N N . GLN A 1 71 ? 14.618 2.934 -20.866 1.00 90.88 71 GLN A N 1
ATOM 564 C CA . GLN A 1 71 ? 15.311 4.200 -20.627 1.00 90.88 71 GLN A CA 1
ATOM 565 C C . GLN A 1 71 ? 16.832 4.016 -20.678 1.00 90.88 71 GLN A C 1
ATOM 567 O O . GLN A 1 71 ? 17.507 4.773 -21.369 1.00 90.88 71 GLN A O 1
ATOM 572 N N . ASP A 1 72 ? 17.365 2.996 -20.003 1.00 89.88 72 ASP A N 1
ATOM 573 C CA . ASP A 1 72 ? 18.798 2.693 -19.984 1.00 89.88 72 ASP A CA 1
ATOM 574 C C . ASP A 1 72 ? 19.317 2.391 -21.395 1.00 89.88 72 ASP A C 1
ATOM 576 O O . ASP A 1 72 ? 20.369 2.888 -21.784 1.00 89.88 72 ASP A O 1
ATOM 580 N N . ALA A 1 73 ? 18.565 1.621 -22.191 1.00 89.38 73 ALA A N 1
ATOM 581 C CA . ALA A 1 73 ? 18.932 1.320 -23.573 1.00 89.38 73 ALA A CA 1
ATOM 582 C C . ALA A 1 73 ? 18.921 2.569 -24.473 1.00 89.38 73 ALA A C 1
ATOM 584 O O . ALA A 1 73 ? 19.835 2.751 -25.275 1.00 89.38 73 ALA A O 1
ATOM 585 N N . HIS A 1 74 ? 17.909 3.432 -24.329 1.00 90.56 74 HIS A N 1
ATOM 586 C CA . HIS A 1 74 ? 17.819 4.709 -25.049 1.00 90.56 74 HIS A CA 1
ATOM 587 C C . HIS A 1 74 ? 18.982 5.638 -24.685 1.00 90.56 74 HIS A C 1
ATOM 589 O O . HIS A 1 74 ? 19.653 6.166 -25.569 1.00 90.56 74 HIS A O 1
ATOM 595 N N . ASN A 1 75 ? 19.256 5.795 -23.390 1.00 90.12 75 ASN A N 1
ATOM 596 C CA . ASN A 1 75 ? 20.319 6.665 -22.900 1.00 90.12 75 ASN A CA 1
ATOM 597 C C . ASN A 1 75 ? 21.706 6.151 -23.299 1.00 90.12 75 ASN A C 1
ATOM 599 O O . ASN A 1 75 ? 22.501 6.940 -23.798 1.00 90.12 75 ASN A O 1
ATOM 603 N N . ALA A 1 76 ? 21.972 4.847 -23.163 1.00 89.19 76 ALA A N 1
ATOM 604 C CA . ALA A 1 76 ? 23.244 4.250 -23.571 1.00 89.19 76 ALA A CA 1
ATOM 605 C C . ALA A 1 76 ? 23.515 4.461 -25.068 1.00 89.19 76 ALA A C 1
ATOM 607 O O . ALA A 1 76 ? 24.603 4.880 -25.448 1.00 89.19 76 ALA A O 1
ATOM 608 N N . PHE A 1 77 ? 22.500 4.262 -25.916 1.00 89.06 77 PHE A N 1
ATOM 609 C CA . PHE A 1 77 ? 22.629 4.510 -27.351 1.00 89.06 77 PHE A CA 1
ATOM 610 C C . PHE A 1 77 ? 22.961 5.979 -27.668 1.00 89.06 77 PHE A C 1
ATOM 612 O O . PHE A 1 77 ? 23.828 6.255 -28.496 1.00 89.06 77 PHE A O 1
ATOM 619 N N . LEU A 1 78 ? 22.301 6.939 -27.010 1.00 86.81 78 LEU A N 1
ATOM 620 C CA . LEU A 1 78 ? 22.583 8.365 -27.214 1.00 86.81 78 LEU A CA 1
ATOM 621 C C . LEU A 1 78 ? 23.955 8.784 -26.674 1.00 86.81 78 LEU A C 1
ATOM 623 O O . LEU A 1 78 ? 24.613 9.632 -27.284 1.00 86.81 78 LEU A O 1
ATOM 627 N N . GLU A 1 79 ? 24.387 8.216 -25.548 1.00 86.25 79 GLU A N 1
ATOM 628 C CA . GLU A 1 79 ? 25.717 8.446 -24.979 1.00 86.25 79 GLU A CA 1
ATOM 629 C C . GLU A 1 79 ? 26.814 7.973 -25.936 1.00 86.25 79 GLU A C 1
ATOM 631 O O . GLU A 1 79 ? 27.722 8.755 -26.228 1.00 86.25 79 GLU A O 1
ATOM 636 N N . ASP A 1 80 ? 26.685 6.763 -26.490 1.00 84.31 80 ASP A N 1
ATOM 637 C CA . ASP A 1 80 ? 27.641 6.192 -27.447 1.00 84.31 80 ASP A CA 1
ATOM 638 C C . ASP A 1 80 ? 27.780 7.085 -28.696 1.00 84.31 80 ASP A C 1
ATOM 640 O O . ASP A 1 80 ? 28.884 7.504 -29.053 1.00 84.31 80 ASP A O 1
ATOM 644 N N . VAL A 1 81 ? 26.659 7.495 -29.301 1.00 81.81 81 VAL A N 1
ATOM 645 C CA . VAL A 1 81 ? 26.655 8.359 -30.501 1.00 81.81 81 VAL A CA 1
ATOM 646 C C . VAL A 1 81 ? 27.211 9.762 -30.209 1.00 81.81 81 VAL A C 1
ATOM 648 O O . VAL A 1 81 ? 27.930 10.364 -31.017 1.00 81.81 81 VAL A O 1
ATOM 651 N N . THR A 1 82 ? 26.911 10.312 -29.031 1.00 76.69 82 THR A N 1
ATOM 652 C CA . THR A 1 82 ? 27.446 11.616 -28.609 1.00 76.69 82 THR A CA 1
ATOM 653 C C . THR A 1 82 ? 28.950 11.539 -28.328 1.00 76.69 82 THR A C 1
ATOM 655 O O . THR A 1 82 ? 29.682 12.499 -28.572 1.00 76.69 82 THR A O 1
ATOM 658 N N . MET A 1 83 ? 29.438 10.409 -27.816 1.00 71.56 83 MET A N 1
ATOM 659 C CA . MET A 1 83 ? 30.858 10.197 -27.552 1.00 71.56 83 MET A CA 1
ATOM 660 C C . MET A 1 83 ? 31.654 10.054 -28.854 1.00 71.56 83 MET A C 1
ATOM 662 O O . MET A 1 83 ? 32.700 10.691 -28.992 1.00 71.56 83 MET A O 1
ATOM 666 N N . GLU A 1 84 ? 31.142 9.296 -29.826 1.00 67.50 84 GLU A N 1
ATOM 667 C CA . GLU A 1 84 ? 31.771 9.134 -31.143 1.00 67.50 84 GLU A CA 1
ATOM 668 C C . GLU A 1 84 ? 31.848 10.463 -31.907 1.00 67.50 84 GLU A C 1
ATOM 670 O O . GLU A 1 84 ? 32.924 10.849 -32.370 1.00 67.50 84 GLU A O 1
ATOM 675 N N . SER A 1 85 ? 30.756 11.234 -31.961 1.00 64.25 85 SER A N 1
ATOM 676 C CA . SER A 1 85 ? 30.757 12.554 -32.619 1.00 64.25 85 SER A CA 1
ATOM 677 C C . SER A 1 85 ? 31.770 13.535 -32.008 1.00 64.25 85 SER A C 1
ATOM 679 O O . SER A 1 85 ? 32.474 14.232 -32.743 1.00 64.25 85 SER A O 1
ATOM 681 N N . LYS A 1 86 ? 31.924 13.547 -30.675 1.00 62.84 86 LYS A N 1
ATOM 682 C CA . LYS A 1 86 ? 32.946 14.356 -29.983 1.00 62.84 86 LYS A CA 1
ATOM 683 C C . LYS A 1 86 ? 34.375 13.894 -30.284 1.00 62.84 86 LYS A C 1
ATOM 685 O O . LYS A 1 86 ? 35.270 14.729 -30.405 1.00 62.84 86 LYS A O 1
ATOM 690 N N . MET A 1 87 ? 34.612 12.587 -30.410 1.00 58.34 87 MET A N 1
ATOM 691 C CA . MET A 1 87 ? 35.929 12.063 -30.794 1.00 58.34 87 MET A CA 1
ATOM 692 C C . MET A 1 87 ? 36.297 12.420 -32.237 1.00 58.34 87 MET A C 1
ATOM 694 O O . MET A 1 87 ? 37.455 12.744 -32.498 1.00 58.34 87 MET A O 1
ATOM 698 N N . HIS A 1 88 ? 35.334 12.396 -33.160 1.00 57.31 88 HIS A N 1
ATOM 699 C CA . HIS A 1 88 ? 35.563 12.777 -34.554 1.00 57.31 88 HIS A CA 1
ATOM 700 C C . HIS A 1 88 ? 35.818 14.283 -34.722 1.00 57.31 88 HIS A C 1
ATOM 702 O O . HIS A 1 88 ? 36.774 14.645 -35.404 1.00 57.31 88 HIS A O 1
ATOM 708 N N . ALA A 1 89 ? 35.077 15.150 -34.020 1.00 55.25 89 ALA A N 1
ATOM 709 C CA . ALA A 1 89 ? 35.313 16.599 -34.031 1.00 55.25 89 ALA A CA 1
ATOM 710 C C . ALA A 1 89 ? 36.715 16.981 -33.506 1.00 55.25 89 ALA A C 1
ATOM 712 O O . ALA A 1 89 ? 37.432 17.766 -34.125 1.00 55.25 89 ALA A O 1
ATOM 713 N N . ASN A 1 90 ? 37.166 16.347 -32.416 1.00 48.91 90 ASN A N 1
ATOM 714 C CA . ASN A 1 90 ? 38.491 16.595 -31.829 1.00 48.91 90 ASN A CA 1
ATOM 715 C C . ASN A 1 90 ? 39.671 16.132 -32.707 1.00 48.91 90 ASN A C 1
ATOM 717 O O . ASN A 1 90 ? 40.808 16.544 -32.470 1.00 48.91 90 ASN A O 1
ATOM 721 N N . ASN A 1 91 ? 39.434 15.265 -33.695 1.00 52.03 91 ASN A N 1
ATOM 722 C CA . ASN A 1 91 ? 40.470 14.818 -34.626 1.00 52.03 91 ASN A CA 1
ATOM 723 C C . ASN A 1 91 ? 40.596 15.722 -35.863 1.00 52.03 91 ASN A C 1
ATOM 725 O O . ASN A 1 91 ? 41.643 15.690 -36.513 1.00 52.03 91 ASN A O 1
ATOM 729 N N . GLU A 1 92 ? 39.581 16.536 -36.172 1.00 48.50 92 GLU A N 1
ATOM 730 C CA . GLU A 1 92 ? 39.586 17.445 -37.329 1.00 48.50 92 GLU A CA 1
ATOM 731 C C . GLU A 1 92 ? 40.024 18.879 -36.969 1.00 48.50 92 GLU A C 1
ATOM 733 O O . GLU A 1 92 ? 40.609 19.565 -37.808 1.00 48.50 92 GLU A O 1
ATOM 738 N N . GLU A 1 93 ? 39.882 19.314 -35.712 1.00 43.91 93 GLU A N 1
ATOM 739 C CA . GLU A 1 93 ? 40.322 20.643 -35.267 1.00 43.91 93 GLU A CA 1
ATOM 740 C C . GLU A 1 93 ? 41.657 20.598 -34.514 1.00 43.91 93 GLU A C 1
ATOM 742 O O . GLU A 1 93 ? 41.741 20.563 -33.287 1.00 43.91 93 GLU A O 1
ATOM 747 N N . LYS A 1 94 ? 42.756 20.658 -35.274 1.00 46.44 94 LYS A N 1
ATOM 748 C CA . LYS A 1 94 ? 44.094 20.944 -34.734 1.00 46.44 94 LYS A CA 1
ATOM 749 C C . LYS A 1 94 ? 44.676 22.260 -35.232 1.00 46.44 94 LYS A C 1
ATOM 751 O O . LYS A 1 94 ? 45.866 22.318 -35.497 1.00 46.44 94 LYS A O 1
ATOM 756 N N . TYR A 1 95 ? 43.883 23.328 -35.301 1.00 38.62 95 TYR A N 1
ATOM 757 C CA . TYR A 1 95 ? 44.422 24.692 -35.323 1.00 38.62 95 TYR A CA 1
ATOM 758 C C . TYR A 1 95 ? 43.478 25.682 -34.632 1.00 38.62 95 TYR A C 1
ATOM 760 O O . TYR A 1 95 ? 42.601 26.251 -35.260 1.00 38.62 95 TYR A O 1
ATOM 768 N N . GLY A 1 96 ? 43.753 25.901 -33.343 1.00 38.19 96 GLY A N 1
ATOM 769 C CA . GLY A 1 96 ? 43.603 27.180 -32.650 1.00 38.19 96 GLY A CA 1
ATOM 770 C C . GLY A 1 96 ? 42.193 27.711 -32.409 1.00 38.19 96 GLY A C 1
ATOM 771 O O . GLY A 1 96 ? 41.693 28.461 -33.224 1.00 38.19 96 GLY A O 1
ATOM 772 N N . GLU A 1 97 ? 41.682 27.518 -31.197 1.00 34.88 97 GLU A N 1
ATOM 773 C CA . GLU A 1 97 ? 41.369 28.614 -30.273 1.00 34.88 97 GLU A CA 1
ATOM 774 C C . GLU A 1 97 ? 41.162 28.042 -28.865 1.00 34.88 97 GLU A C 1
ATOM 776 O O . GLU A 1 97 ? 40.850 26.868 -28.675 1.00 34.88 97 GLU A O 1
ATOM 781 N N . LYS A 1 98 ? 41.504 28.849 -27.860 1.00 45.56 98 LYS A N 1
ATOM 782 C CA . LYS A 1 98 ? 41.306 28.521 -26.450 1.00 45.56 98 LYS A CA 1
ATOM 783 C C . LYS A 1 98 ? 39.815 28.647 -26.177 1.00 45.56 98 LYS A C 1
ATOM 785 O O . LYS A 1 98 ? 39.372 29.781 -26.065 1.00 45.56 98 LYS A O 1
ATOM 790 N N . ASP A 1 99 ? 39.108 27.540 -25.996 1.00 34.25 99 ASP A N 1
ATOM 791 C CA . ASP A 1 99 ? 37.745 27.603 -25.485 1.00 34.25 99 ASP A CA 1
ATOM 792 C C . ASP A 1 99 ? 37.551 26.796 -24.208 1.00 34.25 99 ASP A C 1
ATOM 794 O O . ASP A 1 99 ? 38.079 25.703 -23.990 1.00 34.25 99 ASP A O 1
ATOM 798 N N . GLU A 1 100 ? 36.834 27.476 -23.331 1.00 36.69 100 GLU A N 1
ATOM 799 C CA . GLU A 1 100 ? 36.498 27.184 -21.959 1.00 36.69 100 GLU A CA 1
ATOM 800 C C . GLU A 1 100 ? 35.837 25.810 -21.802 1.00 36.69 100 GLU A C 1
ATOM 802 O O . GLU A 1 100 ? 34.878 25.468 -22.487 1.00 36.69 100 GLU A O 1
ATOM 807 N N . ASP A 1 101 ? 36.372 25.033 -20.860 1.00 40.53 101 ASP A N 1
ATOM 808 C CA . ASP A 1 101 ? 35.641 24.208 -19.892 1.00 40.53 101 ASP A CA 1
ATOM 809 C C . ASP A 1 101 ? 34.218 23.757 -20.299 1.00 40.53 101 ASP A C 1
ATOM 811 O O . ASP A 1 101 ? 33.223 24.081 -19.653 1.00 40.53 101 ASP A O 1
ATOM 815 N N . SER A 1 102 ? 34.091 22.961 -21.364 1.00 37.28 102 SER A N 1
ATOM 816 C CA . SER A 1 102 ? 32.818 22.345 -21.760 1.00 37.28 102 SER A CA 1
ATOM 817 C C . SER A 1 102 ? 32.671 20.936 -21.183 1.00 37.28 102 SER A C 1
ATOM 819 O O . SER A 1 102 ? 32.265 19.985 -21.850 1.00 37.28 102 SER A O 1
ATOM 821 N N . ASN A 1 103 ? 32.875 20.812 -19.870 1.00 36.25 103 ASN A N 1
ATOM 822 C CA . ASN A 1 103 ? 32.204 19.780 -19.078 1.00 36.25 103 ASN A CA 1
ATOM 823 C C . ASN A 1 103 ? 30.709 20.140 -18.930 1.00 36.25 103 ASN A C 1
ATOM 825 O O . ASN A 1 103 ? 30.165 20.207 -17.826 1.00 36.25 103 ASN A O 1
ATOM 829 N N . GLN A 1 104 ? 30.003 20.357 -20.048 1.00 41.88 104 GLN A N 1
ATOM 830 C CA . GLN A 1 104 ? 28.548 20.262 -20.062 1.00 41.88 104 GLN A CA 1
ATOM 831 C C . GLN A 1 104 ? 28.210 18.788 -19.868 1.00 41.88 104 GLN A C 1
ATOM 833 O O . GLN A 1 104 ? 28.076 18.006 -20.810 1.00 41.88 104 GLN A O 1
ATOM 838 N N . LYS A 1 105 ? 28.128 18.403 -18.595 1.00 46.16 105 LYS A N 1
ATOM 839 C CA . LYS A 1 105 ? 27.433 17.206 -18.145 1.00 46.16 105 LYS A CA 1
ATOM 840 C C . LYS A 1 105 ? 26.072 17.254 -18.834 1.00 46.16 105 LYS A C 1
ATOM 842 O O . LYS A 1 105 ? 25.306 18.174 -18.553 1.00 46.16 105 LYS A O 1
ATOM 847 N N . VAL A 1 106 ? 25.825 16.357 -19.789 1.00 55.38 106 VAL A N 1
ATOM 848 C CA . VAL A 1 106 ? 24.540 16.270 -20.492 1.00 55.38 106 VAL A CA 1
ATOM 849 C C . VAL A 1 106 ? 23.488 16.092 -19.402 1.00 55.38 106 VAL A C 1
ATOM 851 O O . VAL A 1 106 ? 23.425 15.041 -18.767 1.00 55.38 106 VAL A O 1
ATOM 854 N N . MET A 1 107 ? 22.773 17.165 -19.060 1.00 56.84 107 MET A N 1
ATOM 855 C CA . MET A 1 107 ? 21.772 17.104 -18.005 1.00 56.84 107 MET A CA 1
ATOM 856 C C . MET A 1 107 ? 20.625 16.270 -18.549 1.00 56.84 107 MET A C 1
ATOM 858 O O . MET A 1 107 ? 20.011 16.645 -19.546 1.00 56.84 107 MET A O 1
ATOM 862 N N . ALA A 1 108 ? 20.364 15.133 -17.905 1.00 68.56 108 ALA A N 1
ATOM 863 C CA . ALA A 1 108 ? 19.206 14.321 -18.223 1.00 68.56 108 ALA A CA 1
ATOM 864 C C . ALA A 1 108 ? 17.947 15.175 -18.063 1.00 68.56 108 ALA A C 1
ATOM 866 O O . ALA A 1 108 ? 17.767 15.889 -17.068 1.00 68.56 108 ALA A O 1
ATOM 867 N N . LYS A 1 109 ? 17.078 15.130 -19.067 1.00 78.44 109 LYS A N 1
ATOM 868 C CA . LYS A 1 109 ? 15.816 15.846 -19.020 1.00 78.44 109 LYS A CA 1
ATOM 869 C C . LYS A 1 109 ? 14.805 15.010 -18.264 1.00 78.44 109 LYS A C 1
ATOM 871 O O . LYS A 1 109 ? 14.396 13.942 -18.719 1.00 78.44 109 LYS A O 1
ATOM 876 N N . ASN A 1 110 ? 14.378 15.539 -17.126 1.00 80.56 110 ASN A N 1
ATOM 877 C CA . ASN A 1 110 ? 13.298 14.960 -16.347 1.00 80.56 110 ASN A CA 1
ATOM 878 C C . ASN A 1 110 ? 11.970 15.112 -17.094 1.00 80.56 110 ASN A C 1
ATOM 880 O O . ASN A 1 110 ? 11.525 16.233 -17.355 1.00 80.56 110 ASN A O 1
ATOM 884 N N . LYS A 1 111 ? 11.333 13.987 -17.421 1.00 85.50 111 LYS A N 1
ATOM 885 C CA . LYS A 1 111 ? 9.988 13.939 -18.008 1.00 85.50 111 LYS A CA 1
ATOM 886 C C . LYS A 1 111 ? 9.114 12.934 -17.276 1.00 85.50 111 LYS A C 1
ATOM 888 O O . LYS A 1 111 ? 9.566 11.858 -16.903 1.00 85.50 111 LYS A O 1
ATOM 893 N N . SER A 1 112 ? 7.841 13.271 -17.091 1.00 85.44 112 SER A N 1
ATOM 894 C CA . SER A 1 112 ? 6.846 12.295 -16.643 1.00 85.44 112 SER A CA 1
ATOM 895 C C . SER A 1 112 ? 6.622 11.251 -17.732 1.00 85.44 112 SER A C 1
ATOM 897 O O . SER A 1 112 ? 6.613 11.598 -18.912 1.00 85.44 112 SER A O 1
ATOM 899 N N . LEU A 1 113 ? 6.356 10.000 -17.348 1.00 85.81 113 LEU A N 1
ATOM 900 C CA . LEU A 1 113 ? 5.970 8.930 -18.276 1.00 85.81 113 LEU A CA 1
ATOM 901 C C . LEU A 1 113 ? 4.802 9.336 -19.194 1.00 85.81 113 LEU A C 1
ATOM 903 O O . LEU A 1 113 ? 4.768 8.939 -20.353 1.00 85.81 113 LEU A O 1
ATOM 907 N N . PHE A 1 114 ? 3.860 10.136 -18.686 1.00 84.06 114 PHE A N 1
ATOM 908 C CA . PHE A 1 114 ? 2.690 10.590 -19.448 1.00 84.06 114 PHE A CA 1
ATOM 909 C C . PHE A 1 114 ? 2.981 11.740 -20.422 1.00 84.06 114 PHE A C 1
ATOM 911 O O . PHE A 1 114 ? 2.155 12.013 -21.288 1.00 84.06 114 PHE A O 1
ATOM 918 N N . ASP A 1 115 ? 4.147 12.378 -20.306 1.00 85.75 115 ASP A N 1
ATOM 919 C CA . ASP A 1 115 ? 4.558 13.518 -21.134 1.00 85.75 115 ASP A CA 1
ATOM 920 C C . ASP A 1 115 ? 5.598 13.122 -22.201 1.00 85.75 115 ASP A C 1
ATOM 922 O O . ASP A 1 115 ? 6.183 13.987 -22.861 1.00 85.75 115 ASP A O 1
ATOM 926 N N . ILE A 1 116 ? 5.869 11.820 -22.355 1.00 86.50 116 ILE A N 1
ATOM 927 C CA . ILE A 1 116 ? 6.784 11.294 -23.373 1.00 86.50 116 ILE A CA 1
ATOM 928 C C . ILE A 1 116 ? 6.066 11.240 -24.719 1.00 86.50 116 ILE A C 1
ATOM 930 O O . ILE A 1 116 ? 5.024 10.602 -24.861 1.00 86.50 116 ILE A O 1
ATOM 934 N N . HIS A 1 117 ? 6.670 11.863 -25.728 1.00 85.50 117 HIS A N 1
ATOM 935 C CA . HIS A 1 117 ? 6.235 11.787 -27.117 1.00 85.50 117 HIS A CA 1
ATOM 936 C C . HIS A 1 117 ? 7.223 10.964 -27.956 1.00 85.50 117 HIS A C 1
ATOM 938 O O . HIS A 1 117 ? 8.398 10.838 -27.619 1.00 85.50 117 HIS A O 1
ATOM 944 N N . GLU A 1 118 ? 6.799 10.512 -29.138 1.00 82.88 118 GLU A N 1
ATOM 945 C CA . GLU A 1 118 ? 7.679 9.921 -30.164 1.00 82.88 118 GLU A CA 1
ATOM 946 C C . GLU A 1 118 ? 8.886 10.811 -30.519 1.00 82.88 118 GLU A C 1
ATOM 948 O O . GLU A 1 118 ? 9.909 10.320 -30.986 1.00 82.88 118 GLU A O 1
ATOM 953 N N . ASN A 1 119 ? 8.782 12.125 -30.267 1.00 82.81 119 ASN A N 1
ATOM 954 C CA . ASN A 1 119 ? 9.846 13.100 -30.501 1.00 82.81 119 ASN A CA 1
ATOM 955 C C . ASN A 1 119 ? 10.888 13.166 -29.374 1.00 82.81 119 ASN A C 1
ATOM 957 O O . ASN A 1 119 ? 11.868 13.898 -29.480 1.00 82.81 119 ASN A O 1
ATOM 961 N N . ASP A 1 120 ? 10.690 12.412 -28.302 1.00 84.44 120 ASP A N 1
ATOM 962 C CA . ASP A 1 120 ? 11.627 12.343 -27.185 1.00 84.44 120 ASP A CA 1
ATOM 963 C C . ASP A 1 120 ? 12.483 11.079 -27.242 1.00 84.44 120 ASP A C 1
ATOM 965 O O . ASP A 1 120 ? 13.595 11.059 -26.722 1.00 84.44 120 ASP A O 1
ATOM 969 N N . ILE A 1 121 ? 11.984 10.041 -27.912 1.00 87.81 121 ILE A N 1
ATOM 970 C CA . ILE A 1 121 ? 12.597 8.717 -27.958 1.00 87.81 121 ILE A CA 1
ATOM 971 C C . ILE A 1 121 ? 13.200 8.411 -29.327 1.00 87.81 121 ILE A C 1
ATOM 973 O O . ILE A 1 121 ? 12.769 8.925 -30.366 1.00 87.81 121 ILE A O 1
ATOM 977 N N . VAL A 1 122 ? 14.228 7.569 -29.329 1.00 87.50 122 VAL A N 1
ATOM 978 C CA . VAL A 1 122 ? 14.836 7.054 -30.554 1.00 87.50 122 VAL A CA 1
ATOM 979 C C . VAL A 1 122 ? 13.954 5.924 -31.095 1.00 87.50 122 VAL A C 1
ATOM 981 O O . VAL A 1 122 ? 13.953 4.812 -30.574 1.00 87.50 122 VAL A O 1
ATOM 984 N N . CYS A 1 123 ? 13.187 6.220 -32.145 1.00 84.19 123 CYS A N 1
ATOM 985 C CA . CYS A 1 123 ? 12.322 5.258 -32.828 1.00 84.19 123 CYS A CA 1
ATOM 986 C C . CYS A 1 123 ? 12.872 4.968 -34.222 1.00 84.19 123 CYS A C 1
ATOM 988 O O . CYS A 1 123 ? 12.706 5.784 -35.126 1.00 84.19 123 CYS A O 1
ATOM 990 N N . LEU A 1 124 ? 13.503 3.806 -34.393 1.00 84.69 124 LEU A N 1
ATOM 991 C CA . LEU A 1 124 ? 13.913 3.306 -35.701 1.00 84.69 124 LEU A CA 1
ATOM 992 C C . LEU A 1 124 ? 13.207 1.996 -35.992 1.00 84.69 124 LEU A C 1
ATOM 994 O O . LEU A 1 124 ? 13.328 1.032 -35.235 1.00 84.69 124 LEU A O 1
ATOM 998 N N . ASP A 1 125 ? 12.521 1.957 -37.125 1.00 85.31 125 ASP A N 1
ATOM 999 C CA . ASP A 1 125 ? 12.000 0.716 -37.664 1.00 85.31 125 ASP A CA 1
ATOM 1000 C C . ASP A 1 125 ? 12.968 0.091 -38.684 1.00 85.31 125 ASP A C 1
ATOM 1002 O O . ASP A 1 125 ? 13.719 0.773 -39.390 1.00 85.31 125 ASP A O 1
ATOM 1006 N N . LYS A 1 126 ? 12.943 -1.241 -38.775 1.00 89.06 126 LYS A N 1
ATOM 1007 C CA . LYS A 1 126 ? 13.798 -2.002 -39.690 1.00 89.06 126 LYS A CA 1
ATOM 1008 C C . LYS A 1 126 ? 13.551 -1.622 -41.149 1.00 89.06 126 LYS A C 1
ATOM 1010 O O . LYS A 1 126 ? 14.514 -1.572 -41.921 1.00 89.06 126 LYS A O 1
ATOM 1015 N N . ASP A 1 127 ? 12.307 -1.359 -41.538 1.00 90.69 127 ASP A N 1
ATOM 1016 C CA . ASP A 1 127 ? 11.985 -1.024 -42.924 1.00 90.69 127 ASP A CA 1
ATOM 1017 C C . ASP A 1 127 ? 12.502 0.376 -43.271 1.00 90.69 127 ASP A C 1
ATOM 1019 O O . ASP A 1 127 ? 13.061 0.573 -44.350 1.00 90.69 127 ASP A O 1
ATOM 1023 N N . GLN A 1 128 ? 12.442 1.315 -42.320 1.00 88.88 128 GLN A N 1
ATOM 1024 C CA . GLN A 1 128 ? 13.023 2.655 -42.468 1.00 88.88 128 GLN A CA 1
ATOM 1025 C C . GLN A 1 128 ? 14.545 2.603 -42.659 1.00 88.88 128 GLN A C 1
ATOM 1027 O O . GLN A 1 128 ? 15.077 3.256 -43.557 1.00 88.88 128 GLN A O 1
ATOM 1032 N N . VAL A 1 129 ? 15.249 1.796 -41.859 1.00 89.50 129 VAL A N 1
ATOM 1033 C CA . VAL A 1 129 ? 16.705 1.617 -41.999 1.00 89.50 129 VAL A CA 1
ATOM 1034 C C . VAL A 1 129 ? 17.049 0.917 -43.314 1.00 89.50 129 VAL A C 1
ATOM 1036 O O . VAL A 1 129 ? 17.986 1.313 -44.004 1.00 89.50 129 VAL A O 1
ATOM 1039 N N . THR A 1 130 ? 16.276 -0.098 -43.702 1.00 89.31 130 THR A N 1
ATOM 1040 C CA . THR A 1 130 ? 16.484 -0.821 -44.966 1.00 89.31 130 THR A CA 1
ATOM 1041 C C . THR A 1 130 ? 16.322 0.104 -46.171 1.00 89.31 130 THR A C 1
ATOM 1043 O O . THR A 1 130 ? 17.078 -0.007 -47.136 1.00 89.31 130 THR A O 1
ATOM 1046 N N . GLU A 1 131 ? 15.364 1.026 -46.116 1.00 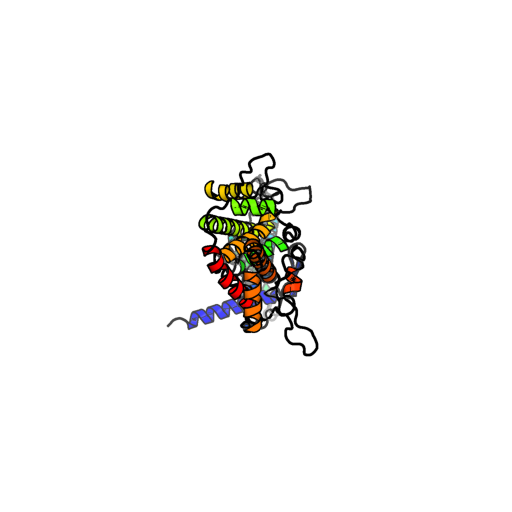90.38 131 GLU A N 1
ATOM 1047 C CA . GLU A 1 131 ? 15.149 2.019 -47.163 1.00 90.38 131 GLU A CA 1
ATOM 1048 C C . GLU A 1 131 ? 16.325 2.999 -47.272 1.00 90.38 131 GLU A C 1
ATOM 1050 O O . GLU A 1 131 ? 16.826 3.220 -48.372 1.00 90.38 131 GLU A O 1
ATOM 1055 N N . ILE A 1 132 ? 16.847 3.497 -46.146 1.00 87.94 132 ILE A N 1
ATOM 1056 C CA . ILE A 1 132 ? 18.055 4.343 -46.122 1.00 87.94 132 ILE A CA 1
ATOM 1057 C C . ILE A 1 132 ? 19.252 3.600 -46.731 1.00 87.94 132 ILE A C 1
ATOM 1059 O O . ILE A 1 132 ? 19.938 4.123 -47.608 1.00 87.94 132 ILE A O 1
ATOM 1063 N N . ILE A 1 133 ? 19.474 2.341 -46.336 1.00 88.06 133 ILE A N 1
ATOM 1064 C CA . ILE A 1 133 ? 20.568 1.518 -46.877 1.00 88.06 133 ILE A CA 1
ATOM 1065 C C . ILE A 1 133 ? 20.438 1.356 -48.396 1.00 88.06 133 ILE A C 1
ATOM 1067 O O . ILE A 1 133 ? 21.439 1.401 -49.109 1.00 88.06 133 ILE A O 1
ATOM 1071 N N . ARG A 1 134 ? 19.217 1.169 -48.912 1.00 86.38 134 ARG A N 1
ATOM 1072 C CA . ARG A 1 134 ? 18.971 1.065 -50.358 1.00 86.38 134 ARG A CA 1
ATOM 1073 C C . ARG A 1 134 ? 19.250 2.376 -51.081 1.00 86.38 134 ARG A C 1
ATOM 1075 O O . ARG A 1 134 ? 19.851 2.333 -52.151 1.00 86.38 134 ARG A O 1
ATOM 1082 N N . GLN A 1 135 ? 18.846 3.507 -50.508 1.00 86.75 135 GLN A N 1
ATOM 1083 C CA . GLN A 1 135 ? 19.057 4.834 -51.095 1.00 86.75 135 GLN A CA 1
ATOM 1084 C C . GLN A 1 135 ? 20.546 5.160 -51.267 1.00 86.75 135 GLN A C 1
ATOM 1086 O O . GLN A 1 135 ? 20.934 5.714 -52.294 1.00 86.75 135 GLN A O 1
ATOM 1091 N N . TRP A 1 136 ? 21.384 4.732 -50.321 1.00 84.88 136 TRP A N 1
ATOM 1092 C CA . TRP A 1 136 ? 22.838 4.937 -50.357 1.00 84.88 136 TRP A CA 1
ATOM 1093 C C . TRP A 1 136 ? 23.637 3.735 -50.874 1.00 84.88 136 TRP A C 1
ATOM 1095 O O . TRP A 1 136 ? 24.867 3.706 -50.788 1.00 84.88 136 TRP A O 1
ATOM 1105 N N . SER A 1 137 ? 22.959 2.739 -51.452 1.00 82.50 137 SER A N 1
ATOM 1106 C CA . SER A 1 137 ? 23.604 1.649 -52.182 1.00 82.50 137 SER A CA 1
ATOM 1107 C C . SER A 1 137 ? 23.812 2.075 -53.633 1.00 82.50 137 SER A C 1
ATOM 1109 O O . SER A 1 137 ? 22.935 1.916 -54.483 1.00 82.50 137 SER A O 1
ATOM 1111 N N . LEU A 1 138 ? 24.980 2.647 -53.927 1.00 70.56 138 LEU A N 1
ATOM 1112 C CA . LEU A 1 138 ? 25.286 3.149 -55.262 1.00 70.56 138 LEU A CA 1
ATOM 1113 C C . LEU A 1 138 ? 25.924 2.043 -56.118 1.00 70.56 138 LEU A C 1
ATOM 1115 O O . LEU A 1 138 ? 26.949 1.470 -55.732 1.00 70.56 138 LEU A O 1
ATOM 1119 N N . PRO A 1 139 ? 25.378 1.739 -57.308 1.00 67.62 139 PRO A N 1
ATOM 1120 C CA . PRO A 1 139 ? 26.023 0.807 -58.221 1.00 67.62 139 PRO A CA 1
ATOM 1121 C C . PRO A 1 139 ? 27.306 1.445 -58.767 1.00 67.62 139 PRO A C 1
ATOM 1123 O O . PRO A 1 139 ? 27.260 2.461 -59.461 1.00 67.62 139 PRO A O 1
ATOM 1126 N N . SER A 1 140 ? 28.469 0.851 -58.482 1.00 63.25 140 SER A N 1
ATOM 1127 C CA . SER A 1 140 ? 29.724 1.323 -59.071 1.00 63.25 140 SER A CA 1
ATOM 1128 C C . SER A 1 140 ? 29.934 0.686 -60.446 1.00 63.25 140 SER A C 1
ATOM 1130 O O . SER A 1 140 ? 30.098 -0.527 -60.586 1.00 63.25 140 SER A O 1
ATOM 1132 N N . LEU A 1 141 ? 29.924 1.517 -61.488 1.00 62.06 141 LEU A N 1
ATOM 1133 C CA . LEU A 1 141 ? 30.272 1.114 -62.848 1.00 62.06 141 LEU A CA 1
ATOM 1134 C C . LEU A 1 141 ? 31.654 1.670 -63.182 1.00 62.06 141 LEU A C 1
ATOM 1136 O O . LEU A 1 141 ? 31.842 2.879 -63.305 1.00 62.06 141 LEU A O 1
ATOM 1140 N N . LYS A 1 142 ? 32.639 0.782 -63.340 1.00 63.19 142 LYS A N 1
ATOM 1141 C CA . LYS A 1 142 ? 33.950 1.161 -63.877 1.00 63.19 142 LYS A CA 1
ATOM 1142 C C . LYS A 1 142 ? 33.876 1.201 -65.403 1.00 63.19 142 LYS A C 1
ATOM 1144 O O . LYS A 1 142 ? 33.396 0.255 -66.030 1.00 63.19 142 LYS A O 1
ATOM 1149 N N . TYR A 1 143 ? 34.360 2.292 -65.998 1.00 58.66 143 TYR A N 1
ATOM 1150 C CA . TYR A 1 143 ? 34.406 2.465 -67.452 1.00 58.66 143 TYR A CA 1
ATOM 1151 C C . TYR A 1 143 ? 35.161 1.294 -68.108 1.00 58.66 143 TYR A C 1
ATOM 1153 O O . TYR A 1 143 ? 36.285 0.987 -67.715 1.00 58.66 143 TYR A O 1
ATOM 1161 N N . GLY A 1 144 ? 34.524 0.619 -69.072 1.00 65.12 144 GLY A N 1
ATOM 1162 C CA . GLY A 1 144 ? 35.071 -0.551 -69.778 1.00 65.12 144 GLY A CA 1
ATOM 1163 C C . GLY A 1 144 ? 34.650 -1.931 -69.245 1.00 65.12 144 GLY A C 1
ATOM 1164 O O . GLY A 1 144 ? 34.980 -2.929 -69.876 1.00 65.12 144 GLY A O 1
ATOM 1165 N N . ASN A 1 145 ? 33.893 -2.017 -68.143 1.00 60.50 145 ASN A N 1
ATOM 1166 C CA . ASN A 1 145 ? 33.579 -3.282 -67.456 1.00 60.50 145 ASN A CA 1
ATOM 1167 C C . ASN A 1 145 ? 32.066 -3.606 -67.439 1.00 60.50 145 ASN A C 1
ATOM 1169 O O . ASN A 1 145 ? 31.450 -3.738 -66.387 1.00 60.50 145 ASN A O 1
ATOM 1173 N N . ILE A 1 146 ? 31.443 -3.733 -68.617 1.00 58.94 146 ILE A N 1
ATOM 1174 C CA . ILE A 1 146 ? 29.978 -3.914 -68.757 1.00 58.94 146 ILE A CA 1
ATOM 1175 C C . ILE A 1 146 ? 29.522 -5.349 -68.389 1.00 58.94 146 ILE A C 1
ATOM 1177 O O . ILE A 1 146 ? 28.334 -5.595 -68.205 1.00 58.94 146 ILE A O 1
ATOM 1181 N N . THR A 1 147 ? 30.448 -6.306 -68.247 1.00 57.44 147 THR A N 1
ATOM 1182 C CA . THR A 1 147 ? 30.144 -7.736 -68.022 1.00 57.44 147 THR A CA 1
ATOM 1183 C C . THR A 1 147 ? 30.483 -8.264 -66.625 1.00 57.44 147 THR A C 1
ATOM 1185 O O . THR A 1 147 ? 30.232 -9.437 -66.355 1.00 57.44 147 THR A O 1
ATOM 1188 N N . GLN A 1 148 ? 31.053 -7.449 -65.731 1.00 56.31 148 GLN A N 1
ATOM 1189 C CA . GLN A 1 148 ? 31.315 -7.863 -64.348 1.00 56.31 148 GLN A CA 1
ATOM 1190 C C . GLN A 1 148 ? 30.130 -7.495 -63.453 1.00 56.31 148 GLN A C 1
ATOM 1192 O O . GLN A 1 148 ? 29.541 -6.426 -63.601 1.00 56.31 148 GLN A O 1
ATOM 1197 N N . THR A 1 149 ? 29.781 -8.404 -62.539 1.00 55.28 149 THR A N 1
ATOM 1198 C CA . THR A 1 149 ? 28.769 -8.211 -61.491 1.00 55.28 149 THR A CA 1
ATOM 1199 C C . THR A 1 149 ? 28.893 -6.822 -60.875 1.00 55.28 149 THR A C 1
ATOM 1201 O O . THR A 1 149 ? 29.985 -6.430 -60.464 1.00 55.28 149 THR A O 1
ATOM 1204 N N . GLN A 1 150 ? 27.780 -6.084 -60.844 1.00 57.97 150 GLN A N 1
ATOM 1205 C CA . GLN A 1 150 ? 27.695 -4.757 -60.239 1.00 57.97 150 GLN A CA 1
ATOM 1206 C C . GLN A 1 150 ? 28.245 -4.818 -58.812 1.00 57.97 150 GLN A C 1
ATOM 1208 O O . GLN A 1 150 ? 27.669 -5.470 -57.943 1.00 57.97 150 GLN A O 1
ATOM 1213 N N . ASN A 1 151 ? 29.373 -4.153 -58.572 1.00 58.88 151 ASN A N 1
ATOM 1214 C CA . ASN A 1 151 ? 29.861 -3.953 -57.218 1.00 58.88 151 ASN A CA 1
ATOM 1215 C C . ASN A 1 151 ? 29.083 -2.769 -56.648 1.00 58.88 151 ASN A C 1
ATOM 1217 O O . ASN A 1 151 ? 29.369 -1.616 -56.981 1.00 58.88 151 ASN A O 1
ATOM 1221 N N . ASN A 1 152 ? 28.071 -3.047 -55.832 1.00 65.06 152 ASN A N 1
ATOM 1222 C CA . ASN A 1 152 ? 27.388 -2.001 -55.083 1.00 65.06 152 ASN A CA 1
ATOM 1223 C C . ASN A 1 152 ? 28.353 -1.467 -54.023 1.00 65.06 152 ASN A C 1
ATOM 1225 O O . ASN A 1 152 ? 28.868 -2.230 -53.205 1.00 65.06 152 ASN A O 1
ATOM 1229 N N . VAL A 1 153 ? 28.624 -0.167 -54.065 1.00 74.06 153 VAL A N 1
ATOM 1230 C CA . VAL A 1 153 ? 29.375 0.529 -53.021 1.00 74.06 153 VAL A CA 1
ATOM 1231 C C . VAL A 1 153 ? 28.352 1.086 -52.041 1.00 74.06 153 VAL A C 1
ATOM 1233 O O . VAL A 1 153 ? 27.403 1.757 -52.444 1.00 74.06 153 VAL A O 1
ATOM 1236 N N . LEU A 1 154 ? 28.522 0.756 -50.764 1.00 80.12 154 LEU A N 1
ATOM 1237 C CA . LEU A 1 154 ? 27.723 1.307 -49.676 1.00 80.12 154 LEU A CA 1
ATOM 1238 C C . LEU A 1 154 ? 28.462 2.503 -49.097 1.00 80.12 154 LEU A C 1
ATOM 1240 O O . LEU A 1 154 ? 29.587 2.359 -48.616 1.00 80.12 154 LEU A O 1
ATOM 1244 N N . ASP A 1 155 ? 27.823 3.665 -49.140 1.00 83.69 155 ASP A N 1
ATOM 1245 C CA . ASP A 1 155 ? 28.322 4.845 -48.447 1.00 83.69 155 ASP A CA 1
ATOM 1246 C C . ASP A 1 155 ? 27.874 4.800 -46.980 1.00 83.69 155 ASP A C 1
ATOM 1248 O O . ASP A 1 155 ? 26.788 5.256 -46.621 1.00 83.69 155 ASP A O 1
ATOM 1252 N N . LEU A 1 156 ? 28.704 4.184 -46.134 1.00 85.31 156 LEU A N 1
ATOM 1253 C CA . LEU A 1 156 ? 28.419 4.048 -44.703 1.00 85.31 156 LEU A CA 1
ATOM 1254 C C . LEU A 1 156 ? 28.323 5.410 -44.008 1.00 85.31 156 LEU A C 1
ATOM 1256 O O . LEU A 1 156 ? 27.465 5.579 -43.150 1.00 85.31 156 LEU A O 1
ATOM 1260 N N . SER A 1 157 ? 29.122 6.396 -44.430 1.00 84.25 157 SER A N 1
ATOM 1261 C CA . SER A 1 157 ? 29.094 7.733 -43.834 1.00 84.25 157 SER A CA 1
ATOM 1262 C C . SER A 1 157 ? 27.789 8.457 -44.159 1.00 84.25 157 SER A C 1
ATOM 1264 O O . SER A 1 157 ? 27.198 9.098 -43.290 1.00 84.25 157 SER A O 1
ATOM 1266 N N . ALA A 1 158 ? 27.287 8.331 -45.390 1.00 84.94 158 ALA A N 1
ATOM 1267 C CA . ALA A 1 158 ? 25.993 8.903 -45.753 1.00 84.94 158 ALA A CA 1
ATOM 1268 C C . ALA A 1 158 ? 24.828 8.233 -45.002 1.00 84.94 158 ALA A C 1
ATOM 1270 O O . ALA A 1 158 ? 23.931 8.929 -44.522 1.00 84.94 158 ALA A O 1
ATOM 1271 N N . ILE A 1 159 ? 24.876 6.905 -44.830 1.00 87.12 159 ILE A N 1
ATOM 1272 C CA . ILE A 1 159 ? 23.886 6.148 -44.046 1.00 87.12 159 ILE A CA 1
ATOM 1273 C C . ILE A 1 159 ? 23.902 6.589 -42.575 1.00 87.12 159 ILE A C 1
ATOM 1275 O O . ILE A 1 159 ? 22.845 6.880 -42.013 1.00 87.12 159 ILE A O 1
ATOM 1279 N N . GLU A 1 160 ? 25.082 6.671 -41.959 1.00 87.50 160 GLU A N 1
ATOM 1280 C CA . GLU A 1 160 ? 25.259 7.121 -40.573 1.00 87.50 160 GLU A CA 1
ATOM 1281 C C . GLU A 1 160 ? 24.741 8.550 -40.377 1.00 87.50 160 GLU A C 1
ATOM 1283 O O . GLU A 1 160 ? 23.953 8.803 -39.464 1.00 87.50 160 GLU A O 1
ATOM 1288 N N . ASN A 1 161 ? 25.102 9.471 -41.274 1.00 85.50 161 ASN A N 1
ATOM 1289 C CA . ASN A 1 161 ? 24.654 10.862 -41.222 1.00 85.50 161 ASN A CA 1
ATOM 1290 C C . ASN A 1 161 ? 23.135 10.995 -41.378 1.00 85.50 161 ASN A C 1
ATOM 1292 O O . ASN A 1 161 ? 22.511 11.810 -40.695 1.00 85.50 161 ASN A O 1
ATOM 1296 N N . GLU A 1 162 ? 22.518 10.202 -42.255 1.00 87.19 162 GLU A N 1
ATOM 1297 C CA . GLU A 1 162 ? 21.070 10.227 -42.436 1.00 87.19 162 GLU A CA 1
ATOM 1298 C C . GLU A 1 162 ? 20.327 9.662 -41.221 1.00 87.19 162 GLU A C 1
ATOM 1300 O O . GLU A 1 162 ? 19.336 10.253 -40.779 1.00 87.19 162 GLU A O 1
ATOM 1305 N N . ILE A 1 163 ? 20.827 8.569 -40.638 1.00 87.81 163 ILE A N 1
ATOM 1306 C CA . ILE A 1 163 ? 20.282 8.007 -39.399 1.00 87.81 163 ILE A CA 1
ATOM 1307 C C . ILE A 1 163 ? 20.402 9.024 -38.257 1.00 87.81 163 ILE A C 1
ATOM 1309 O O . ILE A 1 163 ? 19.413 9.306 -37.571 1.00 87.81 163 ILE A O 1
ATOM 1313 N N . ALA A 1 164 ? 21.580 9.629 -38.097 1.00 86.06 164 ALA A N 1
ATOM 1314 C CA . ALA A 1 164 ? 21.826 10.640 -37.079 1.00 86.06 164 ALA A CA 1
ATOM 1315 C C . ALA A 1 164 ? 20.907 11.855 -37.256 1.00 86.06 164 ALA A C 1
ATOM 1317 O O . ALA A 1 164 ? 20.264 12.297 -36.305 1.00 86.06 164 ALA A O 1
ATOM 1318 N N . TYR A 1 165 ? 20.774 12.367 -38.480 1.00 85.38 165 TYR A N 1
ATOM 1319 C CA . TYR A 1 165 ? 19.948 13.537 -38.760 1.00 85.38 165 TYR A CA 1
ATOM 1320 C C . TYR A 1 165 ? 18.452 13.279 -38.547 1.00 85.38 165 TYR A C 1
ATOM 1322 O O . TYR A 1 165 ? 17.766 14.138 -37.991 1.00 85.38 165 TYR A O 1
ATOM 1330 N N . ARG A 1 166 ? 17.932 12.129 -38.999 1.00 86.00 166 ARG A N 1
ATOM 1331 C CA . ARG A 1 166 ? 16.488 11.843 -38.973 1.00 86.00 166 ARG A CA 1
ATOM 1332 C C . ARG A 1 166 ? 15.988 11.360 -37.612 1.00 86.00 166 ARG A C 1
ATOM 1334 O O . ARG A 1 166 ? 14.874 11.715 -37.238 1.00 86.00 166 ARG A O 1
ATOM 1341 N N . PHE A 1 167 ? 16.775 10.560 -36.890 1.00 86.44 167 PHE A N 1
ATOM 1342 C CA . PHE A 1 167 ? 16.286 9.841 -35.704 1.00 86.44 167 PHE A CA 1
ATOM 1343 C C . PHE A 1 167 ? 16.966 10.237 -34.393 1.00 86.44 167 PHE A C 1
ATOM 1345 O O . PHE A 1 167 ? 16.398 10.003 -33.328 1.00 86.44 167 PHE A O 1
ATOM 1352 N N . ILE A 1 168 ? 18.162 10.829 -34.456 1.00 85.12 168 ILE A N 1
ATOM 1353 C CA . ILE A 1 168 ? 18.983 11.119 -33.269 1.00 85.12 168 ILE A CA 1
ATOM 1354 C C . ILE A 1 168 ? 19.039 12.622 -32.989 1.00 85.12 168 ILE A C 1
ATOM 1356 O O . ILE A 1 168 ? 19.037 13.053 -31.837 1.00 85.12 168 ILE A O 1
ATOM 1360 N N . LYS A 1 169 ? 19.057 13.448 -34.037 1.00 80.12 169 LYS A N 1
ATOM 1361 C CA . LYS A 1 169 ? 19.180 14.899 -33.921 1.00 80.12 169 LYS A CA 1
ATOM 1362 C C . LYS A 1 169 ? 18.093 15.478 -33.008 1.00 80.12 169 LYS A C 1
ATOM 1364 O O . LYS A 1 169 ? 16.904 15.237 -33.204 1.00 80.12 169 LYS A O 1
ATOM 1369 N N . ASN A 1 170 ? 18.518 16.300 -32.048 1.00 79.25 170 ASN A N 1
ATOM 1370 C CA . ASN A 1 170 ? 17.680 16.943 -31.025 1.00 79.25 170 ASN A CA 1
ATOM 1371 C C . ASN A 1 170 ? 17.022 15.984 -30.010 1.00 79.25 170 ASN A C 1
ATOM 1373 O O . ASN A 1 170 ? 16.136 16.415 -29.271 1.00 79.25 170 ASN A O 1
ATOM 1377 N N . ARG A 1 171 ? 17.418 14.706 -29.963 1.00 83.56 171 ARG A N 1
ATOM 1378 C CA . ARG A 1 171 ? 17.049 13.799 -28.869 1.00 83.56 171 ARG A CA 1
ATOM 1379 C C . ARG A 1 171 ? 18.009 13.997 -27.699 1.00 83.56 171 ARG A C 1
ATOM 1381 O O . ARG A 1 171 ? 19.196 14.247 -27.891 1.00 83.56 171 ARG A O 1
ATOM 1388 N N . GLU A 1 172 ? 17.480 13.888 -26.489 1.00 84.38 172 GLU A N 1
ATOM 1389 C CA . GLU A 1 172 ? 18.218 14.119 -25.245 1.00 84.38 172 GLU A CA 1
ATOM 1390 C C . GLU A 1 172 ? 18.178 12.858 -24.372 1.00 84.38 172 GLU A C 1
ATOM 1392 O O . GLU A 1 172 ? 17.290 12.011 -24.512 1.00 84.38 172 GLU A O 1
ATOM 1397 N N . ILE A 1 173 ? 19.142 12.749 -23.455 1.00 86.69 173 ILE A N 1
ATOM 1398 C CA . ILE A 1 173 ? 19.126 11.742 -22.389 1.00 86.69 173 ILE A CA 1
ATOM 1399 C C . ILE A 1 173 ? 17.897 11.999 -21.512 1.00 86.69 173 ILE A C 1
ATOM 1401 O O . ILE A 1 173 ? 17.659 13.130 -21.077 1.00 86.69 173 ILE A O 1
ATOM 1405 N N . LEU A 1 174 ? 17.118 10.951 -21.250 1.00 87.38 174 LEU A N 1
ATOM 1406 C CA . LEU A 1 174 ? 15.860 11.036 -20.514 1.00 87.38 174 LEU A CA 1
ATOM 1407 C C . LEU A 1 174 ? 15.995 10.465 -19.106 1.00 87.38 174 LEU A C 1
ATOM 1409 O O . LEU A 1 174 ? 16.578 9.401 -18.898 1.00 87.38 174 LEU A O 1
ATOM 1413 N N . GLU A 1 175 ? 15.364 11.142 -18.153 1.00 87.50 175 GLU A N 1
ATOM 1414 C CA . GLU A 1 175 ? 15.059 10.599 -16.834 1.00 87.50 175 GLU A CA 1
ATOM 1415 C C . GLU A 1 175 ? 13.532 10.546 -16.685 1.00 87.50 175 GLU A C 1
ATOM 1417 O O . GLU A 1 175 ? 12.856 11.580 -16.673 1.00 87.50 175 GLU A O 1
ATOM 1422 N N . ILE A 1 176 ? 12.971 9.331 -16.664 1.00 86.19 176 ILE A N 1
ATOM 1423 C CA . ILE A 1 176 ? 11.522 9.120 -16.694 1.00 86.19 176 ILE A CA 1
ATOM 1424 C C . ILE A 1 176 ? 10.978 9.015 -15.268 1.00 86.19 176 ILE A C 1
ATOM 1426 O O . ILE A 1 176 ? 11.215 8.041 -14.550 1.00 86.19 176 ILE A O 1
ATOM 1430 N N . GLY A 1 177 ? 10.163 9.992 -14.879 1.00 82.25 177 GLY A N 1
ATOM 1431 C CA . GLY A 1 177 ? 9.345 9.932 -13.674 1.00 82.25 177 GLY A CA 1
ATOM 1432 C C . GLY A 1 177 ? 8.163 8.983 -13.872 1.00 82.25 177 GLY A C 1
ATOM 1433 O O . GLY A 1 177 ? 7.234 9.297 -14.617 1.00 82.25 177 GLY A O 1
ATOM 1434 N N . ILE A 1 178 ? 8.182 7.828 -13.201 1.00 83.62 178 ILE A N 1
ATOM 1435 C CA . ILE A 1 178 ? 7.107 6.826 -13.272 1.00 83.62 178 ILE A CA 1
ATOM 1436 C C . ILE A 1 178 ? 6.159 7.012 -12.076 1.00 83.62 178 ILE A C 1
ATOM 1438 O O . ILE A 1 178 ? 6.556 6.739 -10.938 1.00 83.62 178 ILE A O 1
ATOM 1442 N N . PRO A 1 179 ? 4.907 7.453 -12.291 1.00 77.31 179 PRO A N 1
ATOM 1443 C CA . PRO A 1 179 ? 3.937 7.584 -11.215 1.00 77.31 179 PRO A CA 1
ATOM 1444 C C . PRO A 1 179 ? 3.413 6.209 -10.794 1.00 77.31 179 PRO A C 1
ATOM 1446 O O . PRO A 1 179 ? 2.979 5.408 -11.622 1.00 77.31 179 PRO A O 1
ATOM 1449 N N . PHE A 1 180 ? 3.424 5.946 -9.489 1.00 77.94 180 PHE A N 1
ATOM 1450 C CA . PHE A 1 180 ? 2.853 4.728 -8.921 1.00 77.94 180 PHE A CA 1
ATOM 1451 C C . PHE A 1 180 ? 1.343 4.887 -8.733 1.00 77.94 180 PHE A C 1
ATOM 1453 O O . PHE A 1 180 ? 0.879 5.821 -8.080 1.00 77.94 180 PHE A O 1
ATOM 1460 N N . LEU A 1 181 ? 0.579 3.951 -9.285 1.00 72.56 181 LEU A N 1
ATOM 1461 C CA . LEU A 1 181 ? -0.865 3.865 -9.123 1.00 72.56 181 LEU A CA 1
ATOM 1462 C C . LEU A 1 181 ? -1.192 3.199 -7.782 1.00 72.56 181 LEU A C 1
ATOM 1464 O O . LEU A 1 181 ? -0.586 2.197 -7.406 1.00 72.56 181 LEU A O 1
ATOM 1468 N N . GLN A 1 182 ? -2.165 3.754 -7.064 1.00 61.81 182 GLN A N 1
ATOM 1469 C CA . GLN A 1 182 ? -2.706 3.179 -5.833 1.00 61.81 182 GLN A CA 1
ATOM 1470 C C . GLN A 1 182 ? -4.176 2.833 -6.057 1.00 61.81 182 GLN A C 1
ATOM 1472 O O . GLN A 1 182 ? -4.948 3.667 -6.532 1.00 61.81 182 GLN A O 1
ATOM 1477 N N . PHE A 1 183 ? -4.577 1.609 -5.715 1.00 61.81 183 PHE A N 1
ATOM 1478 C CA . PHE A 1 183 ? -5.982 1.211 -5.781 1.00 61.81 183 PHE A CA 1
ATOM 1479 C C . PHE A 1 183 ? -6.691 1.500 -4.454 1.00 61.81 183 PHE A C 1
ATOM 1481 O O . PHE A 1 183 ? -6.119 1.346 -3.377 1.00 61.81 183 PHE A O 1
ATOM 1488 N N . SER A 1 184 ? -7.966 1.891 -4.510 1.00 53.25 184 SER A N 1
ATOM 1489 C CA . SER A 1 184 ? -8.752 2.299 -3.332 1.00 53.25 184 SER A CA 1
ATOM 1490 C C . SER A 1 184 ? -8.869 1.212 -2.254 1.00 53.25 184 SER A C 1
ATOM 1492 O O . SER A 1 184 ? -8.938 1.520 -1.067 1.00 53.25 184 SER A O 1
ATOM 1494 N N . ASN A 1 185 ? -8.825 -0.066 -2.639 1.00 53.78 185 ASN A N 1
ATOM 1495 C CA . ASN A 1 185 ? -8.820 -1.203 -1.716 1.00 53.78 185 ASN A CA 1
ATOM 1496 C C . ASN A 1 185 ? -7.514 -1.333 -0.901 1.00 53.78 185 ASN A C 1
ATOM 1498 O O . ASN A 1 185 ? -7.519 -1.955 0.164 1.00 53.78 185 ASN A O 1
ATOM 1502 N N . GLN A 1 186 ? -6.409 -0.734 -1.354 1.00 52.34 186 GLN A N 1
ATOM 1503 C CA . GLN A 1 186 ? -5.121 -0.717 -0.650 1.00 52.34 186 GLN A CA 1
ATOM 1504 C C . GLN A 1 186 ? -5.077 0.341 0.468 1.00 52.34 186 GLN A C 1
ATOM 1506 O O . GLN A 1 186 ? -4.284 0.198 1.392 1.00 52.34 186 GLN A O 1
ATOM 1511 N N . LEU A 1 187 ? -5.974 1.338 0.443 1.00 57.53 187 LEU A N 1
ATOM 1512 C CA . LEU A 1 187 ? -6.120 2.377 1.478 1.00 57.53 187 LEU A CA 1
ATOM 1513 C C . LEU A 1 187 ? -7.118 2.002 2.587 1.00 57.53 187 LEU A C 1
ATOM 1515 O O . LEU A 1 187 ? -7.496 2.839 3.406 1.00 57.53 187 LEU A O 1
ATOM 1519 N N . ASN A 1 188 ? -7.566 0.744 2.640 1.00 72.81 188 ASN A N 1
ATOM 1520 C CA . ASN A 1 188 ? -8.289 0.258 3.810 1.00 72.81 188 ASN A CA 1
ATOM 1521 C C . ASN A 1 188 ? -7.373 0.383 5.035 1.00 72.81 188 ASN A C 1
ATOM 1523 O O . ASN A 1 188 ? -6.266 -0.152 5.026 1.00 72.81 188 ASN A O 1
ATOM 1527 N N . ILE A 1 189 ? -7.845 1.021 6.109 1.00 77.31 189 ILE A N 1
ATOM 1528 C CA . ILE A 1 189 ? -7.045 1.231 7.322 1.00 77.31 189 ILE A CA 1
ATOM 1529 C C . ILE A 1 189 ? -6.493 -0.087 7.885 1.00 77.31 189 ILE A C 1
ATOM 1531 O O . ILE A 1 189 ? -5.358 -0.123 8.353 1.00 77.31 189 ILE A O 1
ATOM 1535 N N . LYS A 1 190 ? -7.225 -1.205 7.757 1.00 79.50 190 LYS A N 1
ATOM 1536 C CA . LYS A 1 190 ? -6.715 -2.538 8.135 1.00 79.50 190 LYS A CA 1
ATOM 1537 C C . LYS A 1 190 ? -5.462 -2.930 7.347 1.00 79.50 190 LYS A C 1
ATOM 1539 O O . LYS A 1 190 ? -4.534 -3.493 7.923 1.00 79.50 190 LYS A O 1
ATOM 1544 N N . ASN A 1 191 ? -5.428 -2.613 6.054 1.00 76.69 191 ASN A N 1
ATOM 1545 C CA . ASN A 1 191 ? -4.272 -2.852 5.193 1.00 76.69 191 ASN A CA 1
ATOM 1546 C C . ASN A 1 191 ? -3.134 -1.882 5.531 1.00 76.69 191 ASN A C 1
ATOM 1548 O O . ASN A 1 191 ? -1.996 -2.323 5.633 1.00 76.69 191 ASN A O 1
ATOM 1552 N N . CYS A 1 192 ? -3.426 -0.603 5.797 1.00 78.25 192 CYS A N 1
ATOM 1553 C CA . CYS A 1 192 ? -2.426 0.368 6.260 1.00 78.25 192 CYS A CA 1
ATOM 1554 C C . CYS A 1 192 ? -1.740 -0.095 7.555 1.00 78.25 192 CYS A C 1
ATOM 1556 O O . CYS A 1 192 ? -0.514 -0.077 7.640 1.00 78.25 192 CYS A O 1
ATOM 1558 N N . VAL A 1 193 ? -2.512 -0.585 8.532 1.00 80.75 193 VAL A N 1
ATOM 1559 C CA . VAL A 1 193 ? -1.976 -1.169 9.772 1.00 80.75 193 VAL A CA 1
ATOM 1560 C C . VAL A 1 193 ? -1.108 -2.393 9.469 1.00 80.75 193 VAL A C 1
ATOM 1562 O O . VAL A 1 193 ? 0.004 -2.485 9.981 1.00 80.75 193 VAL A O 1
ATOM 1565 N N . ALA A 1 194 ? -1.564 -3.304 8.603 1.00 79.50 194 ALA A N 1
ATOM 1566 C CA . ALA A 1 194 ? -0.786 -4.483 8.223 1.00 79.50 194 ALA A CA 1
ATOM 1567 C C . ALA A 1 194 ? 0.549 -4.117 7.544 1.00 79.50 194 ALA A C 1
ATOM 1569 O O . ALA A 1 194 ? 1.578 -4.690 7.891 1.00 79.50 194 ALA A O 1
ATOM 1570 N N . ILE A 1 195 ? 0.551 -3.123 6.645 1.00 76.06 195 ILE A N 1
ATOM 1571 C CA . ILE A 1 195 ? 1.762 -2.602 5.990 1.00 76.06 195 ILE A CA 1
ATOM 1572 C C . ILE A 1 195 ? 2.735 -2.047 7.036 1.00 76.06 195 ILE A C 1
ATOM 1574 O O . ILE A 1 195 ? 3.929 -2.349 6.990 1.00 76.06 195 ILE A O 1
ATOM 1578 N N . ILE A 1 196 ? 2.243 -1.260 7.996 1.00 77.62 196 ILE A N 1
ATOM 1579 C CA . ILE A 1 196 ? 3.078 -0.691 9.059 1.00 77.62 196 ILE A CA 1
ATOM 1580 C C . ILE A 1 196 ? 3.715 -1.798 9.908 1.00 77.62 196 ILE A C 1
ATOM 1582 O O . ILE A 1 196 ? 4.916 -1.748 10.179 1.00 77.62 196 ILE A O 1
ATOM 1586 N N . GLU A 1 197 ? 2.941 -2.814 10.290 1.00 76.94 197 GLU A N 1
ATOM 1587 C CA . GLU A 1 197 ? 3.403 -3.931 11.122 1.00 76.94 197 GLU A CA 1
ATOM 1588 C C . GLU A 1 197 ? 4.343 -4.895 10.399 1.00 76.94 197 GLU A C 1
ATOM 1590 O O . GLU A 1 197 ? 5.265 -5.427 11.016 1.00 76.94 197 GLU A O 1
ATOM 1595 N N . GLU A 1 198 ? 4.140 -5.138 9.105 1.00 76.38 198 GLU A N 1
ATOM 1596 C CA . GLU A 1 198 ? 5.024 -6.000 8.318 1.00 76.38 198 GLU A CA 1
ATOM 1597 C C . GLU A 1 198 ? 6.429 -5.397 8.210 1.00 76.38 198 GLU A C 1
ATOM 1599 O O . GLU A 1 198 ? 7.427 -6.109 8.361 1.00 76.38 198 GLU A O 1
ATOM 1604 N N . ASN A 1 199 ? 6.497 -4.074 8.042 1.00 70.12 199 ASN A N 1
ATOM 1605 C CA . ASN A 1 199 ? 7.751 -3.325 8.040 1.00 70.12 199 ASN A CA 1
ATOM 1606 C C . ASN A 1 199 ? 8.321 -3.131 9.459 1.00 70.12 199 ASN A C 1
ATOM 1608 O O . ASN A 1 199 ? 9.528 -2.968 9.611 1.00 70.12 199 ASN A O 1
ATOM 1612 N N . ASN A 1 200 ? 7.489 -3.210 10.506 1.00 69.06 200 ASN A N 1
ATOM 1613 C CA . ASN A 1 200 ? 7.879 -2.983 11.901 1.00 69.06 200 ASN A CA 1
ATOM 1614 C C . ASN A 1 200 ? 7.293 -4.054 12.834 1.00 69.06 200 ASN A C 1
ATOM 1616 O O . ASN A 1 200 ? 6.388 -3.791 13.630 1.00 69.06 200 ASN A O 1
ATOM 1620 N N . LYS A 1 201 ? 7.836 -5.276 12.763 1.00 67.19 201 LYS A N 1
ATOM 1621 C CA . LYS A 1 201 ? 7.293 -6.464 13.459 1.00 67.19 201 LYS A CA 1
ATOM 1622 C C . LYS A 1 201 ? 7.152 -6.313 14.979 1.00 67.19 201 LYS A C 1
ATOM 1624 O O . LYS A 1 201 ? 6.338 -7.012 15.581 1.00 67.19 201 LYS A O 1
ATOM 1629 N N . GLU A 1 202 ? 7.923 -5.418 15.593 1.00 64.81 202 GLU A N 1
ATOM 1630 C CA . GLU A 1 202 ? 7.865 -5.128 17.030 1.00 64.81 202 GLU A CA 1
ATOM 1631 C C . GLU A 1 202 ? 6.576 -4.386 17.430 1.00 64.81 202 GLU A C 1
ATOM 1633 O O . GLU A 1 202 ? 6.021 -4.672 18.488 1.00 64.81 202 GLU A O 1
ATOM 1638 N N . LEU A 1 203 ? 6.022 -3.530 16.557 1.00 66.12 203 LEU A N 1
ATOM 1639 C CA . LEU A 1 203 ? 4.786 -2.773 16.831 1.00 66.12 203 LEU A CA 1
ATOM 1640 C C .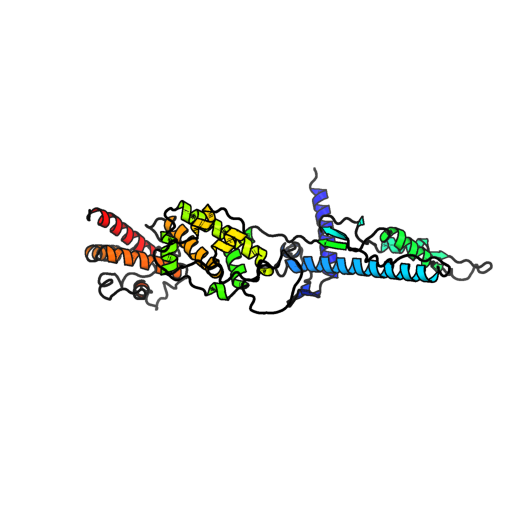 LEU A 1 203 ? 3.576 -3.687 17.049 1.00 66.12 203 LEU A C 1
ATOM 1642 O O . LEU A 1 203 ? 2.660 -3.362 17.802 1.00 66.12 203 LEU A O 1
ATOM 1646 N N . LYS A 1 204 ? 3.596 -4.878 16.442 1.00 64.75 204 LYS A N 1
ATOM 1647 C CA . LYS A 1 204 ? 2.549 -5.889 16.614 1.00 64.75 204 LYS A CA 1
ATOM 1648 C C . LYS A 1 204 ? 2.467 -6.421 18.052 1.00 64.75 204 LYS A C 1
ATOM 1650 O O . LYS A 1 204 ? 1.419 -6.919 18.454 1.00 64.75 204 LYS A O 1
ATOM 1655 N N . LYS A 1 205 ? 3.562 -6.356 18.820 1.00 63.12 205 LYS A N 1
ATOM 1656 C CA . LYS A 1 205 ? 3.672 -6.938 20.171 1.00 63.12 205 LYS A CA 1
ATOM 1657 C C . LYS A 1 205 ? 3.581 -5.910 21.298 1.00 63.12 205 LYS A C 1
ATOM 1659 O O . LYS A 1 205 ? 3.507 -6.299 22.459 1.00 63.12 205 LYS A O 1
ATOM 1664 N N . GLU A 1 206 ? 3.608 -4.619 20.985 1.00 66.06 206 GLU A N 1
ATOM 1665 C CA . GLU A 1 206 ? 3.676 -3.566 21.998 1.00 66.06 206 GLU A CA 1
ATOM 1666 C C . GLU A 1 206 ? 2.298 -3.218 22.561 1.00 66.06 206 GLU A C 1
ATOM 1668 O O . GLU A 1 206 ? 1.547 -2.420 22.002 1.00 66.06 206 GLU A O 1
ATOM 1673 N N . SER A 1 207 ? 1.957 -3.819 23.697 1.00 65.94 207 SER A N 1
ATOM 1674 C CA . SER A 1 207 ? 0.723 -3.522 24.421 1.00 65.94 207 SER A CA 1
ATOM 1675 C C . SER A 1 207 ? 0.732 -2.111 25.011 1.00 65.94 207 SER A C 1
ATOM 1677 O O . SER A 1 207 ? 1.730 -1.669 25.581 1.00 65.94 207 SER A O 1
ATOM 1679 N N . ILE A 1 208 ? -0.415 -1.437 24.939 1.00 72.38 208 ILE A N 1
ATOM 1680 C CA . ILE A 1 208 ? -0.669 -0.218 25.711 1.00 72.38 208 ILE A CA 1
ATOM 1681 C C . ILE A 1 208 ? -0.971 -0.637 27.147 1.00 72.38 208 ILE A C 1
ATOM 1683 O O . ILE A 1 208 ? -1.754 -1.561 27.364 1.00 72.38 208 ILE A O 1
ATOM 1687 N N . ASP A 1 209 ? -0.354 0.038 28.112 1.00 71.50 209 ASP A N 1
ATOM 1688 C CA . ASP A 1 209 ? -0.633 -0.195 29.526 1.00 71.50 209 ASP A CA 1
ATOM 1689 C C . ASP A 1 209 ? -2.121 0.067 29.839 1.00 71.50 209 ASP A C 1
ATOM 1691 O O . ASP A 1 209 ? -2.702 1.057 29.388 1.00 71.50 209 ASP A O 1
ATOM 1695 N N . GLN A 1 210 ? -2.770 -0.829 30.582 1.00 67.75 210 GLN A N 1
ATOM 1696 C CA . GLN A 1 210 ? -4.223 -0.772 30.801 1.00 67.75 210 GLN A CA 1
ATOM 1697 C C . GLN A 1 210 ? -4.675 0.479 31.584 1.00 67.75 210 GLN A C 1
ATOM 1699 O O . GLN A 1 210 ? -5.657 1.108 31.183 1.00 67.75 210 GLN A O 1
ATOM 1704 N N . PRO A 1 211 ? -3.970 0.926 32.645 1.00 71.38 211 PRO A N 1
ATOM 1705 C CA . PRO A 1 211 ? -4.243 2.200 33.310 1.00 71.38 211 PRO A CA 1
ATOM 1706 C C . PRO A 1 211 ? -4.093 3.413 32.382 1.00 71.38 211 PRO A C 1
ATOM 1708 O O . PRO A 1 211 ? -4.927 4.322 32.425 1.00 71.38 211 PRO A O 1
ATOM 1711 N N . LEU A 1 212 ? -3.078 3.411 31.509 1.00 73.88 212 LEU A N 1
ATOM 1712 C CA . LEU A 1 212 ? -2.864 4.449 30.495 1.00 73.88 212 LEU A CA 1
ATOM 1713 C C . LEU A 1 212 ? -4.045 4.507 29.520 1.00 73.88 212 LEU A C 1
ATOM 1715 O O . LEU A 1 212 ? -4.612 5.572 29.284 1.00 73.88 212 LEU A O 1
ATOM 1719 N N . LEU A 1 213 ? -4.447 3.348 28.994 1.00 74.44 213 LEU A N 1
ATOM 1720 C CA . LEU A 1 213 ? -5.578 3.225 28.082 1.00 74.44 213 LEU A CA 1
ATOM 1721 C C . LEU A 1 213 ? -6.884 3.679 28.738 1.00 74.44 213 LEU A C 1
ATOM 1723 O O . LEU A 1 213 ? -7.642 4.434 28.136 1.00 74.44 213 LEU A O 1
ATOM 1727 N N . LYS A 1 214 ? -7.147 3.250 29.977 1.00 72.62 214 LYS A N 1
ATOM 1728 C CA . LYS A 1 214 ? -8.349 3.638 30.720 1.00 72.62 214 LYS A CA 1
ATOM 1729 C C . LYS A 1 214 ? -8.398 5.148 30.924 1.00 72.62 214 LYS A C 1
ATOM 1731 O O . LYS A 1 214 ? -9.428 5.755 30.655 1.00 72.62 214 LYS A O 1
ATOM 1736 N N . THR A 1 215 ? -7.277 5.754 31.317 1.00 77.50 215 THR A N 1
ATOM 1737 C CA . THR A 1 215 ? -7.158 7.210 31.483 1.00 77.50 215 THR A CA 1
ATOM 1738 C C . THR A 1 215 ? -7.456 7.938 30.174 1.00 77.50 215 THR A C 1
ATOM 1740 O O . THR A 1 215 ? -8.293 8.840 30.152 1.00 77.50 215 THR A O 1
ATOM 1743 N N . PHE A 1 216 ? -6.860 7.486 29.069 1.00 81.19 216 PHE A N 1
ATOM 1744 C CA . PHE A 1 216 ? -7.097 8.042 27.739 1.00 81.19 216 PHE A CA 1
ATOM 1745 C C . PHE A 1 216 ? -8.560 7.918 27.292 1.00 81.19 216 PHE A C 1
ATOM 1747 O O . PHE A 1 216 ? -9.171 8.874 26.825 1.00 81.19 216 PHE A O 1
ATOM 1754 N N . LEU A 1 217 ? -9.173 6.748 27.463 1.00 76.75 217 LEU A N 1
ATOM 1755 C CA . LEU A 1 217 ? -10.573 6.558 27.090 1.00 76.75 217 LEU A CA 1
ATOM 1756 C C . LEU A 1 217 ? -11.514 7.397 27.965 1.00 76.75 217 LEU A C 1
ATOM 1758 O O . LEU A 1 217 ? -12.531 7.872 27.466 1.00 76.75 217 LEU A O 1
ATOM 1762 N N . THR A 1 218 ? -11.176 7.618 29.241 1.00 76.50 218 THR A N 1
ATOM 1763 C CA . THR A 1 218 ? -11.949 8.500 30.133 1.00 76.50 218 THR A CA 1
ATOM 1764 C C . THR A 1 218 ? -11.748 9.989 29.853 1.00 76.50 218 THR A C 1
ATOM 1766 O O . THR A 1 218 ? -12.634 10.778 30.184 1.00 76.50 218 THR A O 1
ATOM 1769 N N . SER A 1 219 ? -10.630 10.401 29.237 1.00 79.12 219 SER A N 1
ATOM 1770 C CA . SER A 1 219 ? -10.430 11.802 28.843 1.00 79.12 219 SER A CA 1
ATOM 1771 C C . SER A 1 219 ? -11.302 12.201 27.652 1.00 79.12 219 SER A C 1
ATOM 1773 O O . SER A 1 219 ? -11.632 13.377 27.510 1.00 79.12 219 SER A O 1
ATOM 1775 N N . LEU A 1 220 ? -11.724 11.231 26.837 1.00 81.75 220 LEU A N 1
ATOM 1776 C CA . LEU A 1 220 ? -12.682 11.418 25.748 1.00 81.75 220 LEU A CA 1
ATOM 1777 C C . LEU A 1 220 ? -14.107 11.414 26.326 1.00 81.75 220 LEU A C 1
ATOM 1779 O O . LEU A 1 220 ? -14.715 10.364 26.543 1.00 81.75 220 LEU A O 1
ATOM 1783 N N . LYS A 1 221 ? -14.637 12.607 26.616 1.00 74.12 221 LYS A N 1
ATOM 1784 C CA . LYS A 1 221 ? -15.900 12.802 27.351 1.00 74.12 221 LYS A CA 1
ATOM 1785 C C . LYS A 1 221 ? -17.133 12.526 26.495 1.00 74.12 221 LYS A C 1
ATOM 1787 O O . LYS A 1 221 ? -18.197 12.235 27.038 1.00 74.12 221 LYS A O 1
ATOM 1792 N N . SER A 1 222 ? -17.011 12.632 25.173 1.00 75.31 222 SER A N 1
ATOM 1793 C CA . SER A 1 222 ? -18.126 12.503 24.231 1.00 75.31 222 SER A CA 1
ATOM 1794 C C . SER A 1 222 ? -17.865 11.485 23.118 1.00 75.31 222 SER A C 1
ATOM 1796 O O . SER A 1 222 ? -16.730 11.203 22.736 1.00 75.31 222 SER A O 1
ATOM 1798 N N . GLN A 1 223 ? -18.947 10.951 22.546 1.00 72.50 223 GLN A N 1
ATOM 1799 C CA . GLN A 1 223 ? -18.882 10.054 21.387 1.00 72.50 223 GLN A CA 1
ATOM 1800 C C . GLN A 1 223 ? -18.284 10.748 20.156 1.00 72.50 223 GLN A C 1
ATOM 1802 O O . GLN A 1 223 ? -17.525 10.131 19.412 1.00 72.50 223 GLN A O 1
ATOM 1807 N N . SER A 1 224 ? -18.582 12.036 19.968 1.00 77.00 224 SER A N 1
ATOM 1808 C CA . SER A 1 224 ? -17.986 12.853 18.910 1.00 77.00 224 SER A CA 1
ATOM 1809 C C . SER A 1 224 ? -16.472 12.975 19.058 1.00 77.00 224 SER A C 1
ATOM 1811 O O . SER A 1 224 ? -15.767 12.907 18.058 1.00 77.00 224 SER A O 1
ATOM 1813 N N . GLU A 1 225 ? -15.957 13.107 20.286 1.00 82.69 225 GLU A N 1
ATOM 1814 C CA . GLU A 1 225 ? -14.510 13.129 20.530 1.00 82.69 225 GLU A CA 1
ATOM 1815 C C . GLU A 1 225 ? -13.885 11.768 20.226 1.00 82.69 225 GLU A C 1
ATOM 1817 O O . GLU A 1 225 ? -12.891 11.723 19.518 1.00 82.69 225 GLU A O 1
ATOM 1822 N N . MET A 1 226 ? -14.496 10.656 20.656 1.00 80.88 226 MET A N 1
ATOM 1823 C CA . MET A 1 226 ? -13.995 9.311 20.328 1.00 80.88 226 MET A CA 1
ATOM 1824 C C . MET A 1 226 ? -13.935 9.053 18.818 1.00 80.88 226 MET A C 1
ATOM 1826 O O . MET A 1 226 ? -12.938 8.530 18.319 1.00 80.88 226 MET A O 1
ATOM 1830 N N . GLN A 1 227 ? -14.979 9.447 18.087 1.00 79.00 227 GLN A N 1
ATOM 1831 C CA . GLN A 1 227 ? -15.024 9.330 16.632 1.00 79.00 227 GLN A CA 1
ATOM 1832 C C . GLN A 1 227 ? -13.962 10.216 15.969 1.00 79.00 227 GLN A C 1
ATOM 1834 O O . GLN A 1 227 ? -13.218 9.746 15.110 1.00 79.00 227 GLN A O 1
ATOM 1839 N N . ARG A 1 228 ? -13.828 11.470 16.415 1.00 85.25 228 ARG A N 1
ATOM 1840 C CA . ARG A 1 228 ? -12.822 12.399 15.893 1.00 85.25 228 ARG A CA 1
ATOM 1841 C C . ARG A 1 228 ? -11.396 11.909 16.154 1.00 85.25 228 ARG A C 1
ATOM 1843 O O . ARG A 1 228 ? -10.549 11.998 15.272 1.00 85.25 228 ARG A O 1
ATOM 1850 N N . THR A 1 229 ? -11.134 11.348 17.331 1.00 87.81 229 THR A N 1
ATOM 1851 C CA . THR A 1 229 ? -9.853 10.718 17.674 1.00 87.81 229 THR A CA 1
ATOM 1852 C C . THR A 1 229 ? -9.551 9.537 16.752 1.00 87.81 229 THR A C 1
ATOM 1854 O O . THR A 1 229 ? -8.420 9.402 16.286 1.00 87.81 229 THR A O 1
ATOM 1857 N N . LEU A 1 230 ? -10.547 8.696 16.447 1.00 87.06 230 LEU A N 1
ATOM 1858 C CA . LEU A 1 230 ? -10.381 7.586 15.506 1.00 87.06 230 LEU A CA 1
ATOM 1859 C C . LEU A 1 230 ? -10.088 8.083 14.080 1.00 87.06 230 LEU A C 1
ATOM 1861 O O . LEU A 1 230 ? -9.230 7.518 13.410 1.00 87.06 230 LEU A O 1
ATOM 1865 N N . GLU A 1 231 ? -10.761 9.139 13.624 1.00 85.12 231 GLU A N 1
ATOM 1866 C CA . GLU A 1 231 ? -10.522 9.759 12.312 1.00 85.12 231 GLU A CA 1
ATOM 1867 C C . GLU A 1 231 ? -9.102 10.310 12.185 1.00 85.12 231 GLU A C 1
ATOM 1869 O O . GLU A 1 231 ? -8.403 9.969 11.234 1.00 85.12 231 GLU A O 1
ATOM 1874 N N . ILE A 1 232 ? -8.642 11.077 13.177 1.00 86.56 232 ILE A N 1
ATOM 1875 C CA . ILE A 1 232 ? -7.267 11.595 13.209 1.00 86.56 232 ILE A CA 1
ATOM 1876 C C . ILE A 1 232 ? -6.269 10.433 13.173 1.00 86.56 232 ILE A C 1
ATOM 1878 O O . ILE A 1 232 ? -5.297 10.456 12.421 1.00 86.56 232 ILE A O 1
ATOM 1882 N N . LEU A 1 233 ? -6.523 9.373 13.943 1.00 88.62 233 LEU A N 1
ATOM 1883 C CA . LEU A 1 233 ? -5.658 8.200 13.950 1.00 88.62 233 LEU A CA 1
ATOM 1884 C C . LEU A 1 233 ? -5.655 7.466 12.598 1.00 88.62 233 LEU A C 1
ATOM 1886 O O . LEU A 1 233 ? -4.602 7.002 12.169 1.00 88.62 233 LEU A O 1
ATOM 1890 N N . ASN A 1 234 ? -6.794 7.395 11.902 1.00 86.38 234 ASN A N 1
ATOM 1891 C CA . ASN A 1 234 ? -6.873 6.851 10.544 1.00 86.38 234 ASN A CA 1
ATOM 1892 C C . ASN A 1 234 ? -6.022 7.671 9.564 1.00 86.38 234 ASN A C 1
ATOM 1894 O O . ASN A 1 234 ? -5.261 7.089 8.795 1.00 86.38 234 ASN A O 1
ATOM 1898 N N . GLU A 1 235 ? -6.119 9.002 9.607 1.00 83.75 235 GLU A N 1
ATOM 1899 C CA . GLU A 1 235 ? -5.338 9.903 8.748 1.00 83.75 235 GLU A CA 1
ATOM 1900 C C . GLU A 1 235 ? -3.829 9.722 8.967 1.00 83.75 235 GLU A C 1
ATOM 1902 O O . GLU A 1 235 ? -3.069 9.568 8.007 1.00 83.75 235 GLU A O 1
ATOM 1907 N N . VAL A 1 236 ? -3.401 9.639 10.230 1.00 84.56 236 VAL A N 1
ATOM 1908 C CA . VAL A 1 236 ? -2.000 9.376 10.583 1.00 84.56 236 VAL A CA 1
ATOM 1909 C C . VAL A 1 236 ? -1.550 8.002 10.089 1.00 84.56 236 VAL A C 1
ATOM 1911 O O . VAL A 1 236 ? -0.479 7.888 9.497 1.00 84.56 236 VAL A O 1
ATOM 1914 N N . LEU A 1 237 ? -2.353 6.951 10.277 1.00 85.94 237 LEU A N 1
ATOM 1915 C CA . LEU A 1 237 ? -2.012 5.604 9.809 1.00 85.94 237 LEU A CA 1
ATOM 1916 C C . LEU A 1 237 ? -1.876 5.538 8.285 1.00 85.94 237 LEU A C 1
ATOM 1918 O O . LEU A 1 237 ? -0.951 4.899 7.785 1.00 85.94 237 LEU A O 1
ATOM 1922 N N . VAL A 1 238 ? -2.758 6.211 7.542 1.00 81.75 238 VAL A N 1
ATOM 1923 C CA . VAL A 1 238 ? -2.645 6.306 6.081 1.00 81.75 238 VAL A CA 1
ATOM 1924 C C . VAL A 1 238 ? -1.332 6.986 5.711 1.00 81.75 238 VAL A C 1
ATOM 1926 O O . VAL A 1 238 ? -0.543 6.402 4.966 1.00 81.75 238 VAL A O 1
ATOM 1929 N N . PHE A 1 239 ? -1.047 8.151 6.292 1.00 80.75 239 PHE A N 1
ATOM 1930 C CA . PHE A 1 239 ? 0.182 8.893 6.024 1.00 80.75 239 PHE A CA 1
ATOM 1931 C C . PHE A 1 239 ? 1.445 8.077 6.334 1.00 80.75 239 PHE A C 1
ATOM 1933 O O . PHE A 1 239 ? 2.348 7.985 5.499 1.00 80.75 239 PHE A O 1
ATOM 1940 N N . VAL A 1 240 ? 1.503 7.442 7.507 1.00 78.25 240 VAL A N 1
ATOM 1941 C CA . VAL A 1 240 ? 2.646 6.618 7.918 1.00 78.25 240 VAL A CA 1
ATOM 1942 C C . VAL A 1 240 ? 2.798 5.407 6.998 1.00 78.25 240 VAL A C 1
ATOM 1944 O O . VAL A 1 240 ? 3.912 5.093 6.585 1.00 78.25 240 VAL A O 1
ATOM 1947 N N . SER A 1 241 ? 1.698 4.752 6.613 1.00 78.00 241 SER A N 1
ATOM 1948 C CA . SER A 1 241 ? 1.748 3.605 5.697 1.00 78.00 241 SER A CA 1
ATOM 1949 C C . SER A 1 241 ? 2.269 3.981 4.305 1.00 78.00 241 SER A C 1
ATOM 1951 O O . SER A 1 241 ? 3.049 3.233 3.718 1.00 78.00 241 SER A O 1
ATOM 1953 N N . GLN A 1 242 ? 1.900 5.161 3.797 1.00 74.12 242 GLN A N 1
ATOM 1954 C CA . GLN A 1 242 ? 2.353 5.664 2.498 1.00 74.12 242 GLN A CA 1
ATOM 1955 C C . GLN A 1 242 ? 3.837 6.036 2.505 1.00 74.12 242 GLN A C 1
ATOM 1957 O O . GLN A 1 242 ? 4.524 5.868 1.500 1.00 74.12 242 GLN A O 1
ATOM 1962 N N . ASN A 1 243 ? 4.341 6.496 3.648 1.00 69.12 243 ASN A N 1
ATOM 1963 C CA . ASN A 1 243 ? 5.709 6.978 3.796 1.00 69.12 243 ASN A CA 1
ATOM 1964 C C . ASN A 1 243 ? 6.619 5.988 4.537 1.00 69.12 243 ASN A C 1
ATOM 1966 O O . ASN A 1 243 ? 7.722 6.356 4.922 1.00 69.12 243 ASN A O 1
ATOM 1970 N N . ILE A 1 244 ? 6.212 4.724 4.698 1.00 68.06 244 ILE A N 1
ATOM 1971 C CA . ILE A 1 244 ? 6.910 3.718 5.521 1.00 68.06 244 ILE A CA 1
ATOM 1972 C C . ILE A 1 244 ? 8.382 3.492 5.130 1.00 68.06 244 ILE A C 1
ATOM 1974 O O . ILE A 1 244 ? 9.199 3.140 5.970 1.00 68.06 244 ILE A O 1
ATOM 1978 N N . LYS A 1 245 ? 8.735 3.694 3.853 1.00 59.31 245 LYS A N 1
ATOM 1979 C CA . LYS A 1 245 ? 10.117 3.563 3.357 1.00 59.31 245 LYS A CA 1
ATOM 1980 C C . LYS A 1 245 ? 10.991 4.776 3.685 1.00 59.31 245 LYS A C 1
ATOM 1982 O O . LYS A 1 245 ? 12.208 4.653 3.731 1.00 59.31 245 LYS A O 1
ATOM 1987 N N . THR A 1 246 ? 10.366 5.935 3.869 1.00 54.81 246 THR A N 1
ATOM 1988 C CA . THR A 1 246 ? 11.022 7.216 4.166 1.00 54.81 246 THR A CA 1
ATOM 1989 C C . THR A 1 246 ? 11.036 7.485 5.672 1.00 54.81 246 THR A C 1
ATOM 1991 O O . THR A 1 246 ? 11.959 8.103 6.191 1.00 54.81 246 THR A O 1
ATOM 1994 N N . ILE A 1 247 ? 10.014 7.001 6.381 1.00 55.47 247 ILE A N 1
ATOM 1995 C CA . ILE A 1 247 ? 9.870 7.062 7.832 1.00 55.47 247 ILE A CA 1
ATOM 1996 C C . ILE A 1 247 ? 10.462 5.771 8.398 1.00 55.47 247 ILE A C 1
ATOM 1998 O O . ILE A 1 247 ? 9.755 4.788 8.617 1.00 55.47 247 ILE A O 1
ATOM 2002 N N . ASP A 1 248 ? 11.774 5.761 8.621 1.00 50.06 248 ASP A N 1
ATOM 2003 C CA . ASP A 1 248 ? 12.423 4.663 9.335 1.00 50.06 248 ASP A CA 1
ATOM 2004 C C . ASP A 1 248 ? 12.000 4.707 10.816 1.00 50.06 248 ASP A C 1
ATOM 2006 O O . ASP A 1 248 ? 12.571 5.418 11.643 1.00 50.06 248 ASP A O 1
ATOM 2010 N N . LEU A 1 249 ? 10.934 3.977 11.156 1.00 48.00 249 LEU A N 1
ATOM 2011 C CA . LEU A 1 249 ? 10.404 3.895 12.520 1.00 48.00 249 LEU A CA 1
ATOM 2012 C C . LEU A 1 249 ? 11.317 3.082 13.461 1.00 48.00 249 LEU A C 1
ATOM 2014 O O . LEU A 1 249 ? 11.083 3.086 14.672 1.00 48.00 249 LEU A O 1
ATOM 2018 N N . LEU A 1 250 ? 12.347 2.396 12.942 1.00 43.41 250 LEU A N 1
ATOM 2019 C CA . LEU A 1 250 ? 13.161 1.427 13.685 1.00 43.41 250 LEU A CA 1
ATOM 2020 C C . LEU A 1 250 ? 14.672 1.485 13.387 1.00 43.41 250 LEU A C 1
ATOM 2022 O O . LEU A 1 250 ? 15.349 0.460 13.525 1.00 43.41 250 LEU A O 1
ATOM 2026 N N . SER A 1 251 ? 15.255 2.641 13.050 1.00 42.69 251 SER A N 1
ATOM 2027 C CA . SER A 1 251 ? 16.702 2.668 12.791 1.00 42.69 251 SER A CA 1
ATOM 2028 C C . SER A 1 251 ? 17.525 2.317 14.036 1.00 42.69 251 SER A C 1
ATOM 2030 O O . SER A 1 251 ? 17.666 3.099 14.977 1.00 42.69 251 SER A O 1
ATOM 2032 N N . ARG A 1 252 ? 18.093 1.105 14.028 1.00 40.09 252 ARG A N 1
ATOM 2033 C CA . ARG A 1 252 ? 19.058 0.593 15.012 1.00 40.09 252 ARG A CA 1
ATOM 2034 C C . ARG A 1 252 ? 20.512 0.780 14.573 1.00 40.09 252 ARG A C 1
ATOM 2036 O O . ARG A 1 252 ? 21.401 0.318 15.280 1.00 40.09 252 ARG A O 1
ATOM 2043 N N . ASN A 1 253 ? 20.774 1.455 13.452 1.00 36.50 253 ASN A N 1
ATOM 2044 C CA . ASN A 1 253 ? 22.125 1.591 12.914 1.00 36.50 253 ASN A CA 1
ATOM 2045 C C . ASN A 1 253 ? 22.566 3.055 12.851 1.00 36.50 253 ASN A C 1
ATOM 2047 O O . ASN A 1 253 ? 22.235 3.807 11.939 1.00 36.50 253 ASN A O 1
ATOM 2051 N N . HIS A 1 254 ? 23.403 3.433 13.817 1.00 43.19 254 HIS A N 1
ATOM 2052 C CA . HIS A 1 254 ? 24.370 4.507 13.635 1.00 43.19 254 HIS A CA 1
ATOM 2053 C C . HIS A 1 254 ? 25.259 4.176 12.430 1.00 43.19 254 HIS A C 1
ATOM 2055 O O . HIS A 1 254 ? 26.081 3.273 12.540 1.00 43.19 254 HIS A O 1
ATOM 2061 N N . GLN A 1 255 ? 25.106 4.904 11.320 1.00 43.16 255 GLN A N 1
ATOM 2062 C CA . GLN A 1 255 ? 26.180 5.559 10.551 1.00 43.16 255 GLN A CA 1
ATOM 2063 C C . GLN A 1 255 ? 25.755 5.845 9.100 1.00 43.16 255 GLN A C 1
ATOM 2065 O O . GLN A 1 255 ? 25.330 4.952 8.380 1.00 43.16 255 GLN A O 1
ATOM 2070 N N . ILE A 1 256 ? 26.022 7.094 8.691 1.00 40.62 256 ILE A N 1
ATOM 2071 C CA . ILE A 1 256 ? 26.165 7.599 7.313 1.00 40.62 256 ILE A CA 1
ATOM 2072 C C . ILE A 1 256 ? 24.845 7.823 6.553 1.00 40.62 256 ILE A C 1
ATOM 2074 O O . ILE A 1 256 ? 24.290 6.906 5.974 1.00 40.62 256 ILE A O 1
ATOM 2078 N N . PHE A 1 257 ? 24.382 9.077 6.507 1.00 34.78 257 PHE A N 1
ATOM 2079 C CA . PHE A 1 257 ? 24.334 9.885 5.276 1.00 34.78 257 PHE A CA 1
ATOM 2080 C C . PHE A 1 257 ? 23.900 11.318 5.623 1.00 34.78 257 PHE A C 1
ATOM 2082 O O . PHE A 1 257 ? 22.786 11.568 6.078 1.00 34.78 257 PHE A O 1
ATOM 2089 N N . SER A 1 258 ? 24.816 12.269 5.437 1.00 35.78 258 SER A N 1
ATOM 2090 C CA . SER A 1 258 ? 24.527 13.701 5.448 1.00 35.78 258 SER A CA 1
ATOM 2091 C C . SER A 1 258 ? 24.199 14.180 4.032 1.00 35.78 258 SER A C 1
ATOM 2093 O O . SER A 1 258 ? 24.702 13.618 3.062 1.00 35.78 258 SER A O 1
ATOM 2095 N N . PHE A 1 259 ? 23.442 15.282 3.969 1.00 34.47 259 PHE A N 1
ATOM 2096 C CA . PHE A 1 259 ? 23.129 16.133 2.808 1.00 34.47 259 PHE A CA 1
ATOM 2097 C C . PHE A 1 259 ? 21.825 15.837 2.044 1.00 34.47 259 PHE A C 1
ATOM 2099 O O . PHE A 1 259 ? 21.854 15.389 0.908 1.00 34.47 259 PHE A O 1
ATOM 2106 N N . LEU A 1 260 ? 20.685 16.199 2.656 1.00 33.78 260 LEU A N 1
ATOM 2107 C CA . LEU A 1 260 ? 19.583 16.970 2.039 1.00 33.78 260 LEU A CA 1
ATOM 2108 C C . LEU A 1 260 ? 18.597 17.415 3.145 1.00 33.78 260 LEU A C 1
ATOM 2110 O O . LEU A 1 260 ? 17.880 16.614 3.742 1.00 33.78 260 LEU A O 1
ATOM 2114 N N . ASN A 1 261 ? 18.606 18.717 3.440 1.00 36.66 261 ASN A N 1
ATOM 2115 C CA . ASN A 1 261 ? 18.081 19.390 4.644 1.00 36.66 261 ASN A CA 1
ATOM 2116 C C . ASN A 1 261 ? 16.539 19.460 4.801 1.00 36.66 261 ASN A C 1
ATOM 2118 O O . ASN A 1 261 ? 16.033 20.340 5.489 1.00 36.66 261 ASN A O 1
ATOM 2122 N N . ILE A 1 262 ? 15.780 18.541 4.198 1.00 38.78 262 ILE A N 1
ATOM 2123 C CA . ILE A 1 262 ? 14.323 18.397 4.429 1.00 38.78 262 ILE A CA 1
ATOM 2124 C C . ILE A 1 262 ? 13.942 16.934 4.740 1.00 38.78 262 ILE A C 1
ATOM 2126 O O . ILE A 1 262 ? 12.925 16.685 5.380 1.00 38.78 262 ILE A O 1
ATOM 2130 N N . LEU A 1 263 ? 14.794 15.957 4.398 1.00 38.41 263 LEU A N 1
ATOM 2131 C CA . LEU A 1 263 ? 14.548 14.533 4.673 1.00 38.41 263 LEU A CA 1
ATOM 2132 C C . LEU A 1 263 ? 15.128 14.036 6.010 1.00 38.41 263 LEU A C 1
ATOM 2134 O O . LEU A 1 263 ? 14.772 12.951 6.462 1.00 38.41 263 LEU A O 1
ATOM 2138 N N . SER A 1 264 ? 15.991 14.806 6.677 1.00 39.56 264 SER A N 1
ATOM 2139 C CA . SER A 1 264 ? 16.657 14.383 7.921 1.00 39.56 264 SER A CA 1
ATOM 2140 C C . SER A 1 264 ? 15.831 14.580 9.205 1.00 39.56 264 SER A C 1
ATOM 2142 O O . SER A 1 264 ? 16.333 14.281 10.287 1.00 39.56 264 SER A O 1
ATOM 2144 N N . LEU A 1 265 ? 14.571 15.033 9.125 1.00 39.47 265 LEU A N 1
ATOM 2145 C CA . LEU A 1 265 ? 13.726 15.277 10.310 1.00 39.47 265 LEU A CA 1
ATOM 2146 C C . LEU A 1 265 ? 12.831 14.095 10.741 1.00 39.47 265 LEU A C 1
ATOM 2148 O O . LEU A 1 265 ? 12.241 14.151 11.817 1.00 39.47 265 LEU A O 1
ATOM 2152 N N . PHE A 1 266 ? 12.746 13.018 9.953 1.00 41.31 266 PHE A N 1
ATOM 2153 C CA . PHE A 1 266 ? 11.783 11.920 10.168 1.00 41.31 266 PHE A CA 1
ATOM 2154 C C . PHE A 1 266 ? 12.348 10.672 10.879 1.00 41.31 266 PHE A C 1
ATOM 2156 O O . PHE A 1 266 ? 11.640 9.682 11.046 1.00 41.31 266 PHE A O 1
ATOM 2163 N N . PHE A 1 267 ? 13.603 10.712 11.336 1.00 41.06 267 PHE A N 1
ATOM 2164 C CA . PHE A 1 267 ? 14.394 9.510 11.648 1.00 41.06 267 PHE A CA 1
ATOM 2165 C C . PHE A 1 267 ? 14.219 8.846 13.033 1.00 41.06 267 PHE A C 1
ATOM 2167 O O . PHE A 1 267 ? 14.892 7.854 13.288 1.00 41.06 267 PHE A O 1
ATOM 2174 N N . LEU A 1 268 ? 13.362 9.311 13.951 1.00 51.72 268 LEU A N 1
ATOM 2175 C CA . LEU A 1 268 ? 13.199 8.645 15.263 1.00 51.72 268 LEU A CA 1
ATOM 2176 C C . LEU A 1 268 ? 11.821 8.911 15.875 1.00 51.72 268 LEU A C 1
ATOM 2178 O O . LEU A 1 268 ? 11.655 9.845 16.657 1.00 51.72 268 LEU A O 1
ATOM 2182 N N . TYR A 1 269 ? 10.831 8.085 15.529 1.00 56.72 269 TYR A N 1
ATOM 2183 C CA . TYR A 1 269 ? 9.451 8.285 15.986 1.00 56.72 269 TYR A CA 1
ATOM 2184 C C . TYR A 1 269 ? 8.912 7.246 16.965 1.00 56.72 269 TYR A C 1
ATOM 2186 O O . TYR A 1 269 ? 7.911 7.518 17.617 1.00 56.72 269 TYR A O 1
ATOM 2194 N N . ARG A 1 270 ? 9.565 6.091 17.149 1.00 59.94 270 ARG A N 1
ATOM 2195 C CA . ARG A 1 270 ? 9.032 5.015 18.007 1.00 59.94 270 ARG A CA 1
ATOM 2196 C C . ARG A 1 270 ? 8.697 5.485 19.428 1.00 59.94 270 ARG A C 1
ATOM 2198 O O . ARG A 1 270 ? 7.566 5.326 19.878 1.00 59.94 270 ARG A O 1
ATOM 2205 N N . ASP A 1 271 ? 9.672 6.073 20.112 1.00 68.25 271 ASP A N 1
ATOM 2206 C CA . ASP A 1 271 ? 9.553 6.473 21.520 1.00 68.25 271 ASP A CA 1
ATOM 2207 C C . ASP A 1 271 ? 9.177 7.953 21.698 1.00 68.25 271 ASP A C 1
ATOM 2209 O O . ASP A 1 271 ? 9.227 8.479 22.809 1.00 68.25 271 ASP A O 1
ATOM 2213 N N . LYS A 1 272 ? 8.781 8.630 20.613 1.00 75.94 272 LYS A N 1
ATOM 2214 C CA . LYS A 1 272 ? 8.247 9.992 20.676 1.00 75.94 272 LYS A CA 1
ATOM 2215 C C . LYS A 1 272 ? 6.765 9.995 20.999 1.00 75.94 272 LYS A C 1
ATOM 2217 O O . LYS A 1 272 ? 6.031 9.061 20.655 1.00 75.94 272 LYS A O 1
ATOM 2222 N N . GLN A 1 273 ? 6.328 11.084 21.623 1.00 81.19 273 GLN A N 1
ATOM 2223 C CA . GLN A 1 273 ? 4.920 11.312 21.908 1.00 81.19 273 GLN A CA 1
ATOM 2224 C C . GLN A 1 273 ? 4.141 11.401 20.597 1.00 81.19 273 GLN A C 1
ATOM 2226 O O . GLN A 1 273 ? 4.556 12.072 19.657 1.00 81.19 273 GLN A O 1
ATOM 2231 N N . PHE A 1 274 ? 2.989 10.743 20.546 1.00 84.25 274 PHE A N 1
ATOM 2232 C CA . PHE A 1 274 ? 2.101 10.777 19.389 1.00 84.25 274 PHE A CA 1
ATOM 2233 C C . PHE A 1 274 ? 1.662 12.209 19.048 1.00 84.25 274 PHE A C 1
ATOM 2235 O O . PHE A 1 274 ? 1.513 12.551 17.882 1.00 84.25 274 PHE A O 1
ATOM 2242 N N . VAL A 1 275 ? 1.541 13.073 20.058 1.00 84.88 275 VAL A N 1
ATOM 2243 C CA . VAL A 1 275 ? 1.224 14.498 19.887 1.00 84.88 275 VAL A CA 1
ATOM 2244 C C . VAL A 1 275 ? 2.299 15.234 19.081 1.00 84.88 275 VAL A C 1
ATOM 2246 O O . VAL A 1 275 ? 1.951 16.022 18.211 1.00 84.88 275 VAL A O 1
ATOM 2249 N N . GLU A 1 276 ? 3.586 14.927 19.279 1.00 80.19 276 GLU A N 1
ATOM 2250 C CA . GLU A 1 276 ? 4.667 15.534 18.484 1.00 80.19 276 GLU A CA 1
ATOM 2251 C C . GLU A 1 276 ? 4.547 15.165 16.997 1.00 80.19 276 GLU A C 1
ATOM 2253 O O . GLU A 1 276 ? 4.828 15.990 16.130 1.00 80.19 276 GLU A O 1
ATOM 2258 N N . LEU A 1 277 ? 4.097 13.940 16.688 1.00 80.62 277 LEU A N 1
ATOM 2259 C CA . LEU A 1 277 ? 3.836 13.523 15.308 1.00 80.62 277 LEU A CA 1
ATOM 2260 C C . LEU A 1 277 ? 2.680 14.324 14.698 1.00 80.62 277 LEU A C 1
ATOM 2262 O O . LEU A 1 277 ? 2.786 14.781 13.562 1.00 80.62 277 LEU A O 1
ATOM 2266 N N . LEU A 1 278 ? 1.599 14.527 15.457 1.00 82.75 278 LEU A N 1
ATOM 2267 C CA . LEU A 1 278 ? 0.458 15.332 15.015 1.00 82.75 278 LEU A CA 1
ATOM 2268 C C . LEU A 1 278 ? 0.862 16.786 14.737 1.00 82.75 278 LEU A C 1
ATOM 2270 O O . LEU A 1 278 ? 0.485 17.346 13.708 1.00 82.75 278 LEU A O 1
ATOM 2274 N N . GLU A 1 279 ? 1.671 17.383 15.612 1.00 81.25 279 GLU A N 1
ATOM 2275 C CA . GLU A 1 279 ? 2.184 18.744 15.431 1.00 81.25 279 GLU A CA 1
ATOM 2276 C C . GLU A 1 279 ? 3.055 18.859 14.174 1.00 81.25 279 GLU A C 1
ATOM 2278 O O . GLU A 1 279 ? 2.899 19.801 13.398 1.00 81.25 279 GLU A O 1
ATOM 2283 N N . GLN A 1 280 ? 3.924 17.878 13.910 1.00 76.19 280 GLN A N 1
ATOM 2284 C CA . GLN A 1 280 ? 4.727 17.863 12.683 1.00 76.19 280 GLN A CA 1
ATOM 2285 C C . GLN A 1 280 ? 3.889 17.656 11.419 1.00 76.19 280 GLN A C 1
ATOM 2287 O O . GLN A 1 280 ? 4.206 18.216 10.370 1.00 76.19 280 GLN A O 1
ATOM 2292 N N . MET A 1 281 ? 2.792 16.907 11.518 1.00 75.12 281 MET A N 1
ATOM 2293 C CA . MET A 1 281 ? 1.802 16.774 10.448 1.00 75.12 281 MET A CA 1
ATOM 2294 C C . MET A 1 281 ? 0.889 18.006 10.311 1.00 75.12 281 MET A C 1
ATOM 2296 O O . MET A 1 281 ? -0.002 18.007 9.467 1.00 75.12 281 MET A O 1
ATOM 2300 N N . SER A 1 282 ? 1.130 19.075 11.083 1.00 80.69 282 SER A N 1
ATOM 2301 C CA . SER A 1 282 ? 0.367 20.330 11.054 1.00 80.69 282 SER A CA 1
ATOM 2302 C C . SER A 1 282 ? -1.116 20.176 11.423 1.00 80.69 282 SER A C 1
ATOM 2304 O O . SER A 1 282 ? -1.957 20.936 10.938 1.00 80.69 282 SER A O 1
ATOM 2306 N N . PHE A 1 283 ? -1.453 19.215 12.291 1.00 81.88 283 PHE A N 1
ATOM 2307 C CA . PHE A 1 283 ? -2.793 19.141 12.877 1.00 81.88 283 PHE A CA 1
ATOM 2308 C C . PHE A 1 283 ? -3.064 20.349 13.779 1.00 81.88 283 PHE A C 1
ATOM 2310 O O . PHE A 1 283 ? -2.165 20.914 14.404 1.00 81.88 283 PHE A O 1
ATOM 2317 N N . ASP A 1 284 ? -4.332 20.750 13.860 1.00 83.81 284 ASP A N 1
ATOM 2318 C CA . ASP A 1 284 ? -4.742 21.859 14.709 1.00 83.81 284 ASP A CA 1
ATOM 2319 C C . ASP A 1 284 ? -4.637 21.516 16.206 1.00 83.81 284 ASP A C 1
ATOM 2321 O O . ASP A 1 284 ? -4.772 20.365 16.627 1.00 83.81 284 ASP A O 1
ATOM 2325 N N . GLU A 1 285 ? -4.465 22.544 17.040 1.00 83.81 285 GLU A N 1
ATOM 2326 C CA . GLU A 1 285 ? -4.280 22.385 18.487 1.00 83.81 285 GLU A CA 1
ATOM 2327 C C . GLU A 1 285 ? -5.450 21.640 19.161 1.00 83.81 285 GLU A C 1
ATOM 2329 O O . GLU A 1 285 ? -5.249 20.945 20.158 1.00 83.81 285 GLU A O 1
ATOM 2334 N N . LYS A 1 286 ? -6.682 21.746 18.634 1.00 85.19 286 LYS A N 1
ATOM 2335 C CA . LYS A 1 286 ? -7.835 21.021 19.195 1.00 85.19 286 LYS A CA 1
ATOM 2336 C C . LYS A 1 286 ? -7.727 19.528 18.901 1.00 85.19 286 LYS A C 1
ATOM 2338 O O . LYS A 1 286 ? -7.993 18.730 19.795 1.00 85.19 286 LYS A O 1
ATOM 2343 N N . SER A 1 287 ? -7.305 19.163 17.692 1.00 83.06 287 SER A N 1
ATOM 2344 C CA . SER A 1 287 ? -7.015 17.777 17.312 1.00 83.06 287 SER A CA 1
ATOM 2345 C C . SER A 1 287 ? -5.875 17.190 18.155 1.00 83.06 287 SER A C 1
ATOM 2347 O O . SER A 1 287 ? -6.012 16.081 18.669 1.00 83.06 287 SER A O 1
ATOM 2349 N N . CYS A 1 288 ? -4.802 17.950 18.402 1.00 83.56 288 CYS A N 1
ATOM 2350 C CA . CYS A 1 288 ? -3.698 17.513 19.267 1.00 83.56 288 CYS A CA 1
ATOM 2351 C C . CYS A 1 288 ? -4.137 17.294 20.725 1.00 83.56 288 CYS A C 1
ATOM 2353 O O . CYS A 1 288 ? -3.749 16.303 21.347 1.00 83.56 288 CYS A O 1
ATOM 2355 N N . LYS A 1 289 ? -5.001 18.167 21.264 1.00 85.06 289 LYS A N 1
ATOM 2356 C CA . LYS A 1 289 ? -5.524 18.064 22.641 1.00 85.06 289 LYS A CA 1
ATOM 2357 C C . LYS A 1 289 ? -6.274 16.766 22.926 1.00 85.06 289 LYS A C 1
ATOM 2359 O O . LYS A 1 289 ? -6.270 16.326 24.070 1.00 85.06 289 LYS A O 1
ATOM 2364 N N . LEU A 1 290 ? -6.860 16.123 21.914 1.00 84.06 290 LEU A N 1
ATOM 2365 C CA . LEU A 1 290 ? -7.540 14.832 22.080 1.00 84.06 290 LEU A CA 1
ATOM 2366 C C . LEU A 1 290 ? -6.591 13.696 22.491 1.00 84.06 290 LEU A C 1
ATOM 2368 O O . LEU A 1 290 ? -7.055 12.677 22.995 1.00 84.06 290 LEU A O 1
ATOM 2372 N N . PHE A 1 291 ? -5.282 13.864 22.285 1.00 83.62 291 PHE A N 1
ATOM 2373 C CA . PHE A 1 291 ? -4.250 12.879 22.613 1.00 83.62 291 PHE A CA 1
ATOM 2374 C C . PHE A 1 291 ? -3.395 13.268 23.830 1.00 83.62 291 PHE A C 1
ATOM 2376 O O . PHE A 1 291 ? -2.471 12.535 24.190 1.00 83.62 291 PHE A O 1
ATOM 2383 N N . ILE A 1 292 ? -3.713 14.388 24.489 1.00 80.12 292 ILE A N 1
ATOM 2384 C CA . ILE A 1 292 ? -3.045 14.854 25.709 1.00 80.12 292 ILE A CA 1
ATOM 2385 C C . ILE A 1 292 ? -3.862 14.408 26.929 1.00 80.12 292 ILE A C 1
ATOM 2387 O O . ILE A 1 292 ? -5.052 14.696 27.030 1.00 80.12 292 ILE A O 1
ATOM 2391 N N . MET A 1 293 ? -3.214 13.722 27.874 1.00 72.69 293 MET A N 1
ATOM 2392 C CA . MET A 1 293 ? -3.816 13.332 29.153 1.00 72.69 293 MET A CA 1
ATOM 2393 C C . MET A 1 293 ? -3.266 14.202 30.284 1.00 72.69 293 MET A C 1
ATOM 2395 O O . MET A 1 293 ? -2.079 14.132 30.604 1.00 72.69 293 MET A O 1
ATOM 2399 N N . ASP A 1 294 ? -4.135 14.980 30.928 1.00 59.06 294 ASP A N 1
ATOM 2400 C CA . ASP A 1 294 ? -3.792 15.714 32.147 1.00 59.06 294 ASP A CA 1
ATOM 2401 C C . ASP A 1 294 ? -3.938 14.794 33.365 1.00 59.06 294 ASP A C 1
ATOM 2403 O O . ASP A 1 294 ? -5.021 14.636 33.933 1.00 59.06 294 ASP A O 1
ATOM 2407 N N . LEU A 1 295 ? -2.834 14.177 33.784 1.00 53.22 295 LEU A N 1
ATOM 2408 C CA . LEU A 1 295 ? -2.777 13.457 35.053 1.00 53.22 295 LEU A CA 1
ATOM 2409 C C . LEU A 1 295 ? -2.411 14.423 36.181 1.00 53.22 295 LEU A C 1
ATOM 2411 O O . LEU A 1 295 ? -1.358 15.065 36.177 1.00 53.22 295 LEU A O 1
ATOM 2415 N N . LYS A 1 296 ? -3.299 14.506 37.175 1.00 48.06 296 LYS A N 1
ATOM 2416 C CA . LYS A 1 296 ? -2.971 15.080 38.478 1.00 48.06 296 LYS A CA 1
ATOM 2417 C C . LYS A 1 296 ? -1.943 14.142 39.121 1.00 48.06 296 LYS A C 1
ATOM 2419 O O . LYS A 1 296 ? -2.283 13.006 39.408 1.00 48.06 296 LYS A O 1
ATOM 2424 N N . GLU A 1 297 ? -0.726 14.649 39.328 1.00 46.00 297 GLU A N 1
ATOM 2425 C CA . GLU A 1 297 ? 0.413 14.031 40.042 1.00 46.00 297 GLU A CA 1
ATOM 2426 C C . GLU A 1 297 ? 1.454 13.260 39.193 1.00 46.00 297 GLU A C 1
ATOM 2428 O O . GLU A 1 297 ? 1.286 12.114 38.801 1.00 46.00 297 GLU A O 1
ATOM 2433 N N . GLN A 1 298 ? 2.582 13.952 38.961 1.00 45.00 298 GLN A N 1
ATOM 2434 C CA . GLN A 1 298 ? 3.992 13.529 38.793 1.00 45.00 298 GLN A CA 1
ATOM 2435 C C . GLN A 1 298 ? 4.416 12.348 37.890 1.00 45.00 298 GLN A C 1
ATOM 2437 O O . GLN A 1 298 ? 5.616 12.230 37.637 1.00 45.00 298 GLN A O 1
ATOM 2442 N N . GLN A 1 299 ? 3.525 11.555 37.298 1.00 49.72 299 GLN A N 1
ATOM 2443 C CA . GLN A 1 299 ? 3.879 10.624 36.221 1.00 49.72 299 GLN A CA 1
ATOM 2444 C C . GLN A 1 299 ? 3.202 11.058 34.925 1.00 49.72 299 GLN A C 1
ATOM 2446 O O . GLN A 1 299 ? 2.017 10.821 34.705 1.00 49.72 299 GLN A O 1
ATOM 2451 N N . LYS A 1 300 ? 3.962 11.726 34.049 1.00 53.62 300 LYS A N 1
ATOM 2452 C CA . LYS A 1 300 ? 3.476 12.043 32.707 1.00 53.62 300 LYS A CA 1
ATOM 2453 C C . LYS A 1 300 ? 3.455 10.763 31.879 1.00 53.62 300 LYS A C 1
ATOM 2455 O O . LYS A 1 300 ? 4.479 10.297 31.386 1.00 53.62 300 LYS A O 1
ATOM 2460 N N . MET A 1 301 ? 2.275 10.182 31.783 1.00 63.16 301 MET A N 1
ATOM 2461 C CA . MET A 1 301 ? 1.983 9.035 30.947 1.00 63.16 301 MET A CA 1
ATOM 2462 C C . MET A 1 301 ? 1.599 9.541 29.550 1.00 63.16 301 MET A C 1
ATOM 2464 O O . MET A 1 301 ? 0.698 10.365 29.416 1.00 63.16 301 MET A O 1
ATOM 2468 N N . PHE A 1 302 ? 2.303 9.086 28.512 1.00 74.31 302 PHE A N 1
ATOM 2469 C CA . PHE A 1 302 ? 2.111 9.558 27.138 1.00 74.31 302 PHE A CA 1
ATOM 2470 C C . PHE A 1 302 ? 1.786 8.408 26.193 1.00 74.31 302 PHE A C 1
ATOM 2472 O O . PHE A 1 302 ? 2.342 7.312 26.297 1.00 74.31 302 PHE A O 1
ATOM 2479 N N . ILE A 1 303 ? 0.929 8.686 25.212 1.00 81.00 303 ILE A N 1
ATOM 2480 C CA . ILE A 1 303 ? 0.774 7.811 24.053 1.00 81.00 303 ILE A CA 1
ATOM 2481 C C . ILE A 1 303 ? 1.989 8.031 23.160 1.00 81.00 303 ILE A C 1
ATOM 2483 O O . ILE A 1 303 ? 2.262 9.151 22.736 1.00 81.00 303 ILE A O 1
ATOM 2487 N N . LEU A 1 304 ? 2.723 6.959 22.892 1.00 82.38 304 LEU A N 1
ATOM 2488 C CA . LEU A 1 304 ? 3.866 6.962 21.992 1.00 82.38 304 LEU A CA 1
ATOM 2489 C C . LEU A 1 304 ? 3.423 6.542 20.593 1.00 82.38 304 LEU A C 1
ATOM 2491 O O . LEU A 1 304 ? 2.454 5.793 20.452 1.00 82.38 304 LEU A O 1
ATOM 2495 N N . CYS A 1 305 ? 4.152 6.957 19.558 1.00 79.25 305 CYS A N 1
ATOM 2496 C CA . CYS A 1 305 ? 3.801 6.584 18.182 1.00 79.25 305 CYS A CA 1
ATOM 2497 C C . CYS A 1 305 ? 3.815 5.070 17.976 1.00 79.25 305 CYS A C 1
ATOM 2499 O O . CYS A 1 305 ? 3.021 4.537 17.208 1.00 79.25 305 CYS A O 1
ATOM 2501 N N . ARG A 1 306 ? 4.644 4.349 18.732 1.00 76.31 306 ARG A N 1
ATOM 2502 C CA . ARG A 1 306 ? 4.672 2.887 18.710 1.00 76.31 306 ARG A CA 1
ATOM 2503 C C . ARG A 1 306 ? 3.336 2.229 19.104 1.00 76.31 306 ARG A C 1
ATOM 2505 O O . ARG A 1 306 ? 2.996 1.147 18.640 1.00 76.31 306 ARG A O 1
ATOM 2512 N N . HIS A 1 307 ? 2.514 2.929 19.885 1.00 80.31 307 HIS A N 1
ATOM 2513 C CA . HIS A 1 307 ? 1.200 2.456 20.309 1.00 80.31 307 HIS A CA 1
ATOM 2514 C C . HIS A 1 307 ? 0.101 2.667 19.251 1.00 80.31 307 HIS A C 1
ATOM 2516 O O . HIS A 1 307 ? -1.000 2.157 19.437 1.00 80.31 307 HIS A O 1
ATOM 2522 N N . MET A 1 308 ? 0.356 3.382 18.144 1.00 84.62 308 MET A N 1
ATOM 2523 C CA . MET A 1 308 ? -0.683 3.830 17.195 1.00 84.62 308 MET A CA 1
ATOM 2524 C C . MET A 1 308 ? -1.540 2.691 16.615 1.00 84.62 308 MET A C 1
ATOM 2526 O O . MET A 1 308 ? -2.761 2.809 16.550 1.00 84.62 308 MET A O 1
ATOM 2530 N N . CYS A 1 309 ? -0.926 1.560 16.243 1.00 82.50 309 CYS A N 1
ATOM 2531 C CA . CYS A 1 309 ? -1.640 0.432 15.632 1.00 82.50 309 CYS A CA 1
ATOM 2532 C C . CYS A 1 309 ? -2.570 -0.255 16.642 1.00 82.50 309 CYS A C 1
ATOM 2534 O O . CYS A 1 309 ? -3.711 -0.593 16.325 1.00 82.50 309 CYS A O 1
ATOM 2536 N N . ASN A 1 310 ? -2.105 -0.425 17.881 1.00 78.88 310 ASN A N 1
ATOM 2537 C CA . ASN A 1 310 ? -2.904 -1.024 18.948 1.00 78.88 310 ASN A CA 1
ATOM 2538 C C . ASN A 1 310 ? -3.962 -0.059 19.478 1.00 78.88 310 ASN A C 1
ATOM 2540 O O . ASN A 1 310 ? -5.095 -0.475 19.712 1.00 78.88 310 ASN A O 1
ATOM 2544 N N . LEU A 1 311 ? -3.641 1.232 19.564 1.00 83.94 311 LEU A N 1
ATOM 2545 C CA . LEU A 1 311 ? -4.599 2.279 19.890 1.00 83.94 311 LEU A CA 1
ATOM 2546 C C . LEU A 1 311 ? -5.749 2.292 18.885 1.00 83.94 311 LEU A C 1
ATOM 2548 O O . LEU A 1 311 ? -6.904 2.380 19.286 1.00 83.94 311 LEU A O 1
ATOM 2552 N N . TRP A 1 312 ? -5.443 2.132 17.596 1.00 87.69 312 TRP A N 1
ATOM 2553 C CA . TRP A 1 312 ? -6.454 2.072 16.550 1.00 87.69 312 TRP A CA 1
ATOM 2554 C C . TRP A 1 312 ? -7.380 0.876 16.716 1.00 87.69 312 TRP A C 1
ATOM 2556 O O . TRP A 1 312 ? -8.591 1.047 16.662 1.00 87.69 312 TRP A O 1
ATOM 2566 N N . ARG A 1 313 ? -6.845 -0.321 16.987 1.00 82.06 313 ARG A N 1
ATOM 2567 C CA . ARG A 1 313 ? -7.676 -1.510 17.248 1.00 82.06 313 ARG A CA 1
ATOM 2568 C C . ARG A 1 313 ? -8.606 -1.289 18.433 1.00 82.06 313 ARG A C 1
ATOM 2570 O O . ARG A 1 313 ? -9.793 -1.582 18.340 1.00 82.06 313 ARG A O 1
ATOM 2577 N N . LEU A 1 314 ? -8.068 -0.754 19.525 1.00 79.69 314 LEU A N 1
ATOM 2578 C CA . LEU A 1 314 ? -8.804 -0.531 20.766 1.00 79.69 314 LEU A CA 1
ATOM 2579 C C . LEU A 1 314 ? -9.870 0.556 20.607 1.00 79.69 314 LEU A C 1
ATOM 2581 O O . LEU A 1 314 ? -11.004 0.344 21.021 1.00 79.69 314 LEU A O 1
ATOM 2585 N N . LEU A 1 315 ? -9.548 1.676 19.957 1.00 80.94 315 LEU A N 1
ATOM 2586 C CA . LEU A 1 315 ? -10.507 2.739 19.654 1.00 80.94 315 LEU A CA 1
ATOM 2587 C C . LEU A 1 315 ? -11.553 2.292 18.644 1.00 80.94 315 LEU A C 1
ATOM 2589 O O . LEU A 1 315 ? -12.732 2.537 18.859 1.00 80.94 315 LEU A O 1
ATOM 2593 N N . ASN A 1 316 ? -11.154 1.611 17.572 1.00 81.75 316 ASN A N 1
ATOM 2594 C CA . ASN A 1 316 ? -12.089 1.074 16.594 1.00 81.75 316 ASN A CA 1
ATOM 2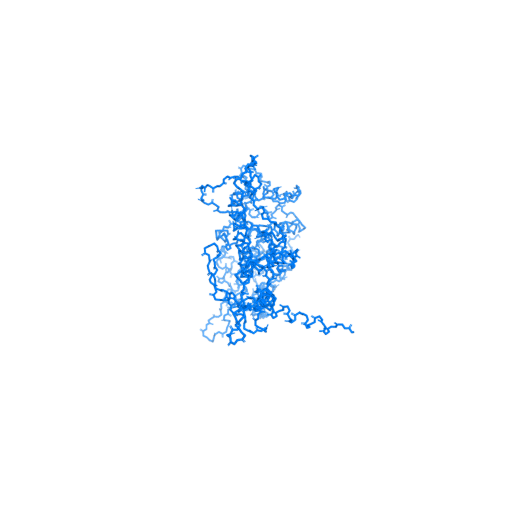595 C C 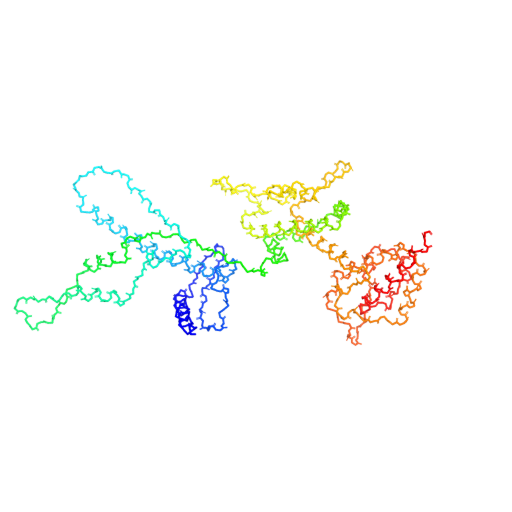. ASN A 1 316 ? -13.048 0.089 17.269 1.00 81.75 316 ASN A C 1
ATOM 2597 O O . ASN A 1 316 ? -14.249 0.176 17.051 1.00 81.75 316 ASN A O 1
ATOM 2601 N N . ASN A 1 317 ? -12.552 -0.785 18.148 1.00 72.94 317 ASN A N 1
ATOM 2602 C CA . ASN A 1 317 ? -13.407 -1.663 18.938 1.00 72.94 317 ASN A CA 1
ATOM 2603 C C . ASN A 1 317 ? -14.296 -0.866 19.898 1.00 72.94 317 ASN A C 1
ATOM 2605 O O . ASN A 1 317 ? -15.488 -1.116 19.919 1.00 72.94 317 ASN A O 1
ATOM 2609 N N . ALA A 1 318 ? -13.781 0.118 20.639 1.00 69.69 318 ALA A N 1
ATOM 2610 C CA . ALA A 1 318 ? -14.566 0.928 21.577 1.00 69.69 318 ALA A CA 1
ATOM 2611 C C . ALA A 1 318 ? -15.667 1.753 20.888 1.00 69.69 318 ALA A C 1
ATOM 2613 O O . ALA A 1 318 ? -16.787 1.840 21.389 1.00 69.69 318 ALA A O 1
ATOM 2614 N N . VAL A 1 319 ? -15.363 2.325 19.723 1.00 70.50 319 VAL A N 1
ATOM 2615 C CA . VAL A 1 319 ? -16.323 3.010 18.856 1.00 70.50 319 VAL A CA 1
ATOM 2616 C C . VAL A 1 319 ? -17.361 1.996 18.381 1.00 70.50 319 VAL A C 1
ATOM 2618 O O . VAL A 1 319 ? -18.538 2.165 18.673 1.00 70.50 319 VAL A O 1
ATOM 2621 N N . GLN A 1 320 ? -16.953 0.879 17.772 1.00 64.56 320 GLN A N 1
ATOM 2622 C CA . GLN A 1 320 ? -17.886 -0.170 17.339 1.00 64.56 320 GLN A CA 1
ATOM 2623 C C . GLN A 1 320 ? -18.747 -0.701 18.500 1.00 64.56 320 GLN A C 1
ATOM 2625 O O . GLN A 1 320 ? -19.941 -0.884 18.329 1.00 64.56 320 GLN A O 1
ATOM 2630 N N . LEU A 1 321 ? -18.195 -0.867 19.703 1.00 55.69 321 LEU A N 1
ATOM 2631 C CA . LEU A 1 321 ? -18.908 -1.343 20.893 1.00 55.69 321 LEU A CA 1
ATOM 2632 C C . LEU A 1 321 ? -19.952 -0.355 21.418 1.00 55.69 321 LEU A C 1
ATOM 2634 O O . LEU A 1 321 ? -20.959 -0.804 21.952 1.00 55.69 321 LEU A O 1
ATOM 2638 N N . LYS A 1 322 ? -19.724 0.958 21.273 1.00 53.12 322 LYS A N 1
ATOM 2639 C CA . LYS A 1 322 ? -20.697 2.007 21.628 1.00 53.12 322 LYS A CA 1
ATOM 2640 C C . LYS A 1 322 ? -21.720 2.280 20.522 1.00 53.12 322 LYS A C 1
ATOM 2642 O O . LYS A 1 322 ? -22.781 2.828 20.802 1.00 53.12 322 LYS A O 1
ATOM 2647 N N . PHE A 1 323 ? -21.402 1.928 19.275 1.00 45.81 323 PHE A N 1
ATOM 2648 C CA . PHE A 1 323 ? -22.317 2.012 18.131 1.00 45.81 323 PHE A CA 1
ATOM 2649 C C . PHE A 1 323 ? -23.152 0.731 17.932 1.00 45.81 323 PHE A C 1
ATOM 2651 O O . PHE A 1 323 ? -24.171 0.774 17.243 1.00 45.81 323 PHE A O 1
ATOM 2658 N N . VAL A 1 324 ? -22.760 -0.391 18.542 1.00 49.88 324 VAL A N 1
ATOM 2659 C CA . VAL A 1 324 ? -23.529 -1.641 18.579 1.00 49.88 324 VAL A CA 1
ATOM 2660 C C . VAL A 1 324 ? -24.352 -1.669 19.861 1.00 49.88 324 VAL A C 1
ATOM 2662 O O . VAL A 1 324 ? -23.800 -1.547 20.950 1.00 49.88 324 VAL A O 1
ATOM 2665 N N . ASP A 1 325 ? -25.669 -1.829 19.720 1.00 56.84 325 ASP A N 1
ATOM 2666 C CA . ASP A 1 325 ? -26.610 -1.995 20.829 1.00 56.84 325 ASP A CA 1
ATOM 2667 C C . ASP A 1 325 ? -26.025 -2.921 21.909 1.00 56.84 325 ASP A C 1
ATOM 2669 O O . ASP A 1 325 ? -25.773 -4.102 21.652 1.00 56.84 325 ASP A O 1
ATOM 2673 N N . GLU A 1 326 ? -25.805 -2.384 23.117 1.00 64.19 326 GLU A N 1
ATOM 2674 C CA . GLU A 1 326 ? -25.277 -3.147 24.255 1.00 64.19 326 GLU A CA 1
ATOM 2675 C C . GLU A 1 326 ? -26.127 -4.388 24.557 1.00 64.19 326 GLU A C 1
ATOM 2677 O O . GLU A 1 326 ? -25.625 -5.360 25.116 1.00 64.19 326 GLU A O 1
ATOM 2682 N N . SER A 1 327 ? -27.385 -4.398 24.101 1.00 66.81 327 SER A N 1
ATOM 2683 C CA . SER A 1 327 ? -28.303 -5.517 24.261 1.00 66.81 327 SER A CA 1
ATOM 2684 C C . SER A 1 327 ? -27.963 -6.771 23.455 1.00 66.81 327 SER A C 1
ATOM 2686 O O . SER A 1 327 ? -28.537 -7.824 23.734 1.00 66.81 327 SER A O 1
ATOM 2688 N N . THR A 1 328 ? -27.029 -6.703 22.498 1.00 75.44 328 THR A N 1
ATOM 2689 C CA . THR A 1 328 ? -26.666 -7.853 21.656 1.00 75.44 328 THR A CA 1
ATOM 2690 C C . THR A 1 328 ? -25.160 -7.978 21.428 1.00 75.44 328 THR A C 1
ATOM 2692 O O . THR A 1 328 ? -24.400 -7.015 21.524 1.00 75.44 328 THR A O 1
ATOM 2695 N N . ILE A 1 329 ? -24.729 -9.198 21.098 1.00 77.06 329 ILE A N 1
ATOM 2696 C CA . ILE A 1 329 ? -23.356 -9.519 20.670 1.00 77.06 329 ILE A CA 1
ATOM 2697 C C . ILE A 1 329 ? -23.326 -10.183 19.286 1.00 77.06 329 ILE A C 1
ATOM 2699 O O . ILE A 1 329 ? -22.313 -10.755 18.889 1.00 77.06 329 ILE A O 1
ATOM 2703 N N . ASP A 1 330 ? -24.421 -10.084 18.528 1.00 75.75 330 ASP A N 1
ATOM 2704 C CA . ASP A 1 330 ? -24.613 -10.780 17.249 1.00 75.75 330 ASP A CA 1
ATOM 2705 C C . ASP A 1 330 ? -23.559 -10.423 16.197 1.00 75.75 330 ASP A C 1
ATOM 2707 O O . ASP A 1 330 ? -23.231 -11.250 15.347 1.00 75.75 330 ASP A O 1
ATOM 2711 N N . ASN A 1 331 ? -23.008 -9.210 16.277 1.00 69.62 331 ASN A N 1
ATOM 2712 C CA . ASN A 1 331 ? -21.951 -8.722 15.390 1.00 69.62 331 ASN A CA 1
ATOM 2713 C C . ASN A 1 331 ? -20.573 -9.327 15.701 1.00 69.62 331 ASN A C 1
ATOM 2715 O O . ASN A 1 331 ? -19.658 -9.221 14.888 1.00 69.62 331 ASN A O 1
ATOM 2719 N N . TYR A 1 332 ? -20.413 -9.950 16.870 1.00 67.06 332 TYR A N 1
ATOM 2720 C CA . TYR A 1 332 ? -19.147 -10.512 17.336 1.00 67.06 332 TYR A CA 1
ATOM 2721 C C . TYR A 1 332 ? -19.103 -12.039 17.248 1.00 67.06 332 TYR A C 1
ATOM 2723 O O . TYR A 1 332 ? -18.017 -12.613 17.305 1.00 67.06 332 TYR A O 1
ATOM 2731 N N . VAL A 1 333 ? -20.239 -12.702 17.020 1.00 73.19 333 VAL A N 1
ATOM 2732 C CA . VAL A 1 333 ? -20.323 -14.166 16.933 1.00 73.19 333 VAL A CA 1
ATOM 2733 C C . VAL A 1 333 ? -20.741 -14.669 15.552 1.00 73.19 333 VAL A C 1
ATOM 2735 O O . VAL A 1 333 ? -21.534 -14.040 14.852 1.00 73.19 333 VAL A O 1
ATOM 2738 N N . LEU A 1 334 ? -20.242 -15.846 15.172 1.00 72.00 334 LEU A N 1
ATOM 2739 C CA . LEU A 1 334 ? -20.752 -16.592 14.019 1.00 72.00 334 LEU A CA 1
ATOM 2740 C C . LEU A 1 334 ? -22.215 -17.019 14.232 1.00 72.00 334 LEU A C 1
ATOM 2742 O O . LEU A 1 334 ? -22.647 -17.255 15.360 1.00 72.00 334 LEU A O 1
ATOM 2746 N N . ASP A 1 335 ? -22.963 -17.211 13.142 1.00 76.75 335 ASP A N 1
ATOM 2747 C CA . ASP A 1 335 ? -24.386 -17.595 13.199 1.00 76.75 335 ASP A CA 1
ATOM 2748 C C . ASP A 1 335 ? -24.637 -18.926 13.925 1.00 76.75 335 ASP A C 1
ATOM 2750 O O . ASP A 1 335 ? -25.701 -19.139 14.502 1.00 76.75 335 ASP A O 1
ATOM 2754 N N . ILE A 1 336 ? -23.627 -19.799 13.977 1.00 75.94 336 ILE A N 1
ATOM 2755 C CA . ILE A 1 336 ? -23.665 -21.066 14.720 1.00 75.94 336 ILE A CA 1
ATOM 2756 C C . ILE A 1 336 ? -23.790 -20.891 16.248 1.00 75.94 336 ILE A C 1
ATOM 2758 O O . ILE A 1 336 ? -24.143 -21.848 16.930 1.00 75.94 336 ILE A O 1
ATOM 2762 N N . TYR A 1 337 ? -23.520 -19.694 16.781 1.00 81.12 337 TYR A N 1
ATOM 2763 C CA . TYR A 1 337 ? -23.597 -19.356 18.213 1.00 81.12 337 TYR A CA 1
ATOM 2764 C C . TYR A 1 337 ? -24.839 -18.527 18.581 1.00 81.12 337 TYR A C 1
ATOM 2766 O O . TYR A 1 337 ? -24.934 -17.983 19.686 1.00 81.12 337 TYR A O 1
ATOM 2774 N N . LYS A 1 338 ? -25.784 -18.399 17.641 1.00 83.44 338 LYS A N 1
ATOM 2775 C CA . LYS A 1 338 ? -27.035 -17.640 17.790 1.00 83.44 338 LYS A CA 1
ATOM 2776 C C . LYS A 1 338 ? -28.243 -18.552 18.021 1.00 83.44 338 LYS A C 1
ATOM 2778 O O . LYS A 1 338 ? -29.374 -18.179 17.713 1.00 83.44 338 LYS A O 1
ATOM 2783 N N . VAL A 1 339 ? -28.025 -19.767 18.532 1.00 86.62 339 VAL A N 1
ATOM 2784 C CA . VAL A 1 339 ? -29.116 -20.713 18.792 1.00 86.62 339 VAL A CA 1
ATOM 2785 C C . VAL A 1 339 ? -29.999 -20.154 19.914 1.00 86.62 339 VAL A C 1
ATOM 2787 O O . VAL A 1 339 ? -29.476 -19.695 20.934 1.00 86.62 339 VAL A O 1
ATOM 2790 N N . PRO A 1 340 ? -31.336 -20.159 19.758 1.00 87.69 340 PRO A N 1
ATOM 2791 C CA . PRO A 1 340 ? -32.234 -19.662 20.790 1.00 87.69 340 PRO A CA 1
ATOM 2792 C C . PRO A 1 340 ? -32.109 -20.482 22.078 1.00 87.69 340 PRO A C 1
ATOM 2794 O O . PRO A 1 340 ? -32.001 -21.707 22.042 1.00 87.69 340 PRO A O 1
ATOM 2797 N N . LEU A 1 341 ? -32.169 -19.797 23.222 1.00 86.62 341 LEU A N 1
ATOM 2798 C CA . LEU A 1 341 ? -32.128 -20.435 24.537 1.00 86.62 341 LEU A CA 1
ATOM 2799 C C . LEU A 1 341 ? -33.302 -21.395 24.739 1.00 86.62 341 LEU A C 1
ATOM 2801 O O . LEU A 1 341 ? -34.451 -21.070 24.420 1.00 86.62 341 LEU A O 1
ATOM 2805 N N . THR A 1 342 ? -33.019 -22.528 25.378 1.00 88.44 342 THR A N 1
ATOM 2806 C CA . THR A 1 342 ? -34.046 -23.430 25.906 1.00 88.44 342 THR A CA 1
ATOM 2807 C C . THR A 1 342 ? -34.731 -22.815 27.130 1.00 88.44 342 THR A C 1
ATOM 2809 O O . THR A 1 342 ? -34.149 -21.995 27.842 1.00 88.44 342 THR A O 1
ATOM 2812 N N . GLU A 1 343 ? -35.973 -23.219 27.410 1.00 85.38 343 GLU A N 1
ATOM 2813 C CA . GLU A 1 343 ? -36.720 -22.710 28.574 1.00 85.38 343 GLU A CA 1
ATOM 2814 C C . GLU A 1 343 ? -36.024 -23.024 29.908 1.00 85.38 343 GLU A C 1
ATOM 2816 O O . GLU A 1 343 ? -36.049 -22.204 30.822 1.00 85.38 343 GLU A O 1
ATOM 2821 N N . LEU A 1 344 ? -35.325 -24.160 29.994 1.00 84.94 344 LEU A N 1
ATOM 2822 C CA . LEU A 1 344 ? -34.525 -24.523 31.165 1.00 84.94 344 LEU A CA 1
ATOM 2823 C C . LEU A 1 344 ? -33.381 -23.523 31.403 1.00 84.94 344 LEU A C 1
ATOM 2825 O O . LEU A 1 344 ? -33.197 -23.047 32.520 1.00 84.94 344 LEU A O 1
ATOM 2829 N N . LEU A 1 345 ? -32.646 -23.157 30.347 1.00 84.75 345 LEU A N 1
ATOM 2830 C CA . LEU A 1 345 ? -31.553 -22.183 30.435 1.00 84.75 345 LEU A CA 1
ATOM 2831 C C . LEU A 1 345 ? -32.053 -20.782 30.794 1.00 84.75 345 LEU A C 1
ATOM 2833 O O . LEU A 1 345 ? -31.403 -20.074 31.561 1.00 84.75 345 LEU A O 1
ATOM 2837 N N . LYS A 1 346 ? -33.225 -20.385 30.285 1.00 86.94 346 LYS A N 1
ATOM 2838 C CA . LYS A 1 346 ? -33.853 -19.111 30.666 1.00 86.94 346 LYS A CA 1
ATOM 2839 C C . LYS A 1 346 ? -34.166 -19.066 32.161 1.00 86.94 346 LYS A C 1
ATOM 2841 O O . LYS A 1 346 ? -33.849 -18.074 32.808 1.00 86.94 346 LYS A O 1
ATOM 2846 N N . GLN A 1 347 ? -34.732 -20.142 32.711 1.00 86.25 347 GLN A N 1
ATOM 2847 C CA . GLN A 1 347 ? -35.025 -20.237 34.144 1.00 86.25 347 GLN A CA 1
ATOM 2848 C C . GLN A 1 347 ? -33.752 -20.150 34.994 1.00 86.25 347 GLN A C 1
ATOM 2850 O O . GLN A 1 347 ? -33.730 -19.401 35.966 1.00 86.25 347 GLN A O 1
ATOM 2855 N N . GLN A 1 348 ? -32.675 -20.831 34.590 1.00 85.12 348 GLN A N 1
ATOM 2856 C CA . GLN A 1 348 ? -31.388 -20.780 35.296 1.00 85.12 348 GLN A CA 1
ATOM 2857 C C . GLN A 1 348 ? -30.762 -19.377 35.281 1.00 85.12 348 GLN A C 1
ATOM 2859 O O . GLN A 1 348 ? -30.309 -18.892 36.314 1.00 85.12 348 GLN A O 1
ATOM 2864 N N . LEU A 1 349 ? -30.779 -18.688 34.134 1.00 86.62 349 LEU A N 1
ATOM 2865 C CA . LEU A 1 349 ? -30.291 -17.306 34.037 1.00 86.62 349 LEU A CA 1
ATOM 2866 C C . LEU A 1 349 ? -31.150 -16.331 34.856 1.00 86.62 349 LEU A C 1
ATOM 2868 O O . LEU A 1 349 ? -30.629 -15.380 35.434 1.00 86.62 349 LEU A O 1
ATOM 2872 N N . GLN A 1 350 ? -32.461 -16.565 34.936 1.00 86.50 350 GLN A N 1
ATOM 2873 C CA . GLN A 1 350 ? -33.354 -15.757 35.762 1.00 86.50 350 GLN A CA 1
ATOM 2874 C C . GLN A 1 350 ? -33.104 -15.972 37.261 1.00 86.50 350 GLN A C 1
ATOM 2876 O O . GLN A 1 350 ? -33.078 -15.004 38.018 1.00 86.50 350 GLN A O 1
ATOM 2881 N N . GLU A 1 351 ? -32.886 -17.216 37.686 1.00 86.69 351 GLU A N 1
ATOM 2882 C CA . GLU A 1 351 ? -32.533 -17.551 39.067 1.00 86.69 351 GLU A CA 1
ATOM 2883 C C . GLU A 1 351 ? -31.182 -16.942 39.469 1.00 86.69 351 GLU A C 1
ATOM 2885 O O . GLU A 1 351 ? -31.059 -16.382 40.558 1.00 86.69 351 GLU A O 1
ATOM 2890 N N . MET A 1 352 ? -30.202 -16.963 38.561 1.00 85.69 352 MET A N 1
ATOM 2891 C CA . MET A 1 352 ? -28.913 -16.294 38.742 1.00 85.69 352 MET A CA 1
ATOM 2892 C C . MET A 1 352 ? -29.092 -14.790 38.988 1.00 85.69 352 MET A C 1
ATOM 2894 O O . MET A 1 352 ? -28.572 -14.264 39.967 1.00 85.69 352 MET A O 1
ATOM 2898 N N . VAL A 1 353 ? -29.870 -14.094 38.150 1.00 84.81 353 VAL A N 1
ATOM 2899 C CA . VAL A 1 353 ? -30.098 -12.644 38.312 1.00 84.81 353 VAL A CA 1
ATOM 2900 C C . VAL A 1 353 ? -30.763 -12.307 39.651 1.00 84.81 353 VAL A C 1
ATOM 2902 O O . VAL A 1 353 ? -30.511 -11.243 40.205 1.00 84.81 353 VAL A O 1
ATOM 2905 N N . GLN A 1 354 ? -31.595 -13.201 40.190 1.00 83.88 354 GLN A N 1
ATOM 2906 C CA . GLN A 1 354 ? -32.255 -13.000 41.485 1.00 83.88 354 GLN A CA 1
ATOM 2907 C C . GLN A 1 354 ? -31.335 -13.242 42.689 1.00 83.88 354 GLN A C 1
ATOM 2909 O O . GLN A 1 354 ? -31.571 -12.669 43.751 1.00 83.88 354 GLN A O 1
ATOM 2914 N N . LYS A 1 355 ? -30.332 -14.116 42.551 1.00 82.88 355 LYS A N 1
ATOM 2915 C CA . LYS A 1 355 ? -29.453 -14.547 43.652 1.00 82.88 355 LYS A CA 1
ATOM 2916 C C . LYS A 1 355 ? -28.090 -13.854 43.662 1.00 82.88 355 LYS A C 1
ATOM 2918 O O . LYS A 1 355 ? -27.428 -13.845 44.697 1.00 82.88 355 LYS A O 1
ATOM 2923 N N . THR A 1 356 ? -27.681 -13.267 42.542 1.00 82.75 356 THR A N 1
ATOM 2924 C CA . THR A 1 356 ? -26.389 -12.596 42.369 1.00 82.75 356 THR A CA 1
ATOM 2925 C C . THR A 1 356 ? -26.554 -11.075 42.431 1.00 82.75 356 THR A C 1
ATOM 2927 O O . THR A 1 356 ? -27.551 -10.525 41.970 1.00 82.75 356 THR A O 1
ATOM 2930 N N . SER A 1 357 ? -25.572 -10.366 42.998 1.00 81.75 357 SER A N 1
ATOM 2931 C CA . SER A 1 357 ? -25.614 -8.901 43.055 1.00 81.75 357 SER A CA 1
ATOM 2932 C C . SER A 1 357 ? -25.521 -8.278 41.655 1.00 81.75 357 SER A C 1
ATOM 2934 O O . SER A 1 357 ? -24.855 -8.801 40.759 1.00 81.75 357 SER A O 1
ATOM 2936 N N . LEU A 1 358 ? -26.148 -7.113 41.469 1.00 79.25 358 LEU A N 1
ATOM 2937 C CA . LEU A 1 358 ? -26.125 -6.396 40.187 1.00 79.25 358 LEU A CA 1
ATOM 2938 C C . LEU A 1 358 ? -24.709 -6.018 39.733 1.00 79.25 358 LEU A C 1
ATOM 2940 O O . LEU A 1 358 ? -24.443 -5.995 38.532 1.00 79.25 358 LEU A O 1
ATOM 2944 N N . ALA A 1 359 ? -23.802 -5.749 40.677 1.00 75.19 359 ALA A N 1
ATOM 2945 C CA . ALA A 1 359 ? -22.404 -5.454 40.373 1.00 75.19 359 ALA A CA 1
ATOM 2946 C C . ALA A 1 359 ? -21.716 -6.653 39.699 1.00 75.19 359 ALA A C 1
ATOM 2948 O O . ALA A 1 359 ? -21.135 -6.496 38.629 1.00 75.19 359 ALA A O 1
ATOM 2949 N N . ILE A 1 360 ? -21.893 -7.855 40.257 1.00 79.25 360 ILE A N 1
ATOM 2950 C CA . ILE A 1 360 ? -21.314 -9.091 39.716 1.00 79.25 360 ILE A CA 1
ATOM 2951 C C . ILE A 1 360 ? -21.953 -9.443 38.363 1.00 79.25 360 ILE A C 1
ATOM 2953 O O . ILE A 1 360 ? -21.261 -9.836 37.431 1.00 79.25 360 ILE A O 1
ATOM 2957 N N . ILE A 1 361 ? -23.268 -9.251 38.196 1.00 81.94 361 ILE A N 1
ATOM 2958 C CA . ILE A 1 361 ? -23.940 -9.495 36.903 1.00 81.94 361 ILE A CA 1
ATOM 2959 C C . ILE A 1 361 ? -23.371 -8.589 35.805 1.00 81.94 361 ILE A C 1
ATOM 2961 O O . ILE A 1 361 ? -23.192 -9.033 34.669 1.00 81.94 361 ILE A O 1
ATOM 2965 N N . LYS A 1 362 ? -23.063 -7.330 36.138 1.00 80.25 362 LYS A N 1
ATOM 2966 C CA . LYS A 1 362 ? -22.418 -6.404 35.208 1.00 80.25 362 LYS A CA 1
ATOM 2967 C C . LYS A 1 362 ? -21.015 -6.877 34.829 1.00 80.25 362 LYS A C 1
ATOM 2969 O O . LYS A 1 362 ? -20.704 -6.920 33.645 1.00 80.25 362 LYS A O 1
ATOM 2974 N N . GLU A 1 363 ? -20.209 -7.279 35.808 1.00 78.88 363 GLU A N 1
ATOM 2975 C CA . GLU A 1 363 ? -18.864 -7.816 35.563 1.00 78.88 363 GLU A CA 1
ATOM 2976 C C . GLU A 1 363 ? -18.906 -9.076 34.690 1.00 78.88 363 GLU A C 1
ATOM 2978 O O . GLU A 1 363 ? -18.108 -9.213 33.764 1.00 78.88 363 GLU A O 1
ATOM 2983 N N . ILE A 1 364 ? -19.896 -9.949 34.897 1.00 82.62 364 ILE A N 1
ATOM 2984 C CA . ILE A 1 364 ? -20.122 -11.125 34.051 1.00 82.62 364 ILE A CA 1
ATOM 2985 C C . ILE A 1 364 ? -20.477 -10.716 32.618 1.00 82.62 364 ILE A C 1
ATOM 2987 O O . ILE A 1 364 ? -19.923 -11.286 31.682 1.00 82.62 364 ILE A O 1
ATOM 2991 N N . LEU A 1 365 ? -21.364 -9.736 32.409 1.00 83.31 365 LEU A N 1
ATOM 2992 C CA . LEU A 1 365 ? -21.693 -9.239 31.065 1.00 83.31 365 LEU A CA 1
ATOM 2993 C C . LEU A 1 365 ? -20.473 -8.611 30.370 1.00 83.31 365 LEU A C 1
ATOM 2995 O O . LEU A 1 365 ? -20.261 -8.846 29.177 1.00 83.31 365 LEU A O 1
ATOM 2999 N N . ASP A 1 366 ? -19.657 -7.854 31.099 1.00 78.06 366 ASP A N 1
ATOM 3000 C CA . ASP A 1 366 ? -18.445 -7.232 30.564 1.00 78.06 366 ASP A CA 1
ATOM 3001 C C . ASP A 1 366 ? -17.409 -8.301 30.160 1.00 78.06 366 ASP A C 1
ATOM 3003 O O . ASP A 1 366 ? -16.939 -8.308 29.016 1.00 78.06 366 ASP A O 1
ATOM 3007 N N . ALA A 1 367 ? -17.142 -9.278 31.035 1.00 79.00 367 ALA A N 1
ATOM 3008 C CA . ALA A 1 367 ? -16.238 -10.396 30.756 1.00 79.00 367 ALA A CA 1
ATOM 3009 C C . ALA A 1 367 ? -16.738 -11.282 29.602 1.00 79.00 367 ALA A C 1
ATOM 3011 O O . ALA A 1 367 ? -15.971 -11.682 28.725 1.00 79.00 367 ALA A O 1
ATOM 3012 N N . TRP A 1 368 ? -18.045 -11.552 29.542 1.00 85.38 368 TRP A N 1
ATOM 3013 C CA . TRP A 1 368 ? -18.663 -12.326 28.462 1.00 85.38 368 TRP A CA 1
ATOM 3014 C C . TRP A 1 368 ? -18.430 -11.660 27.104 1.00 85.38 368 TRP A C 1
ATOM 3016 O O . TRP A 1 368 ? -18.059 -12.317 26.126 1.00 85.38 368 TRP A O 1
ATOM 3026 N N . ARG A 1 369 ? -18.592 -10.336 27.043 1.00 77.25 369 ARG A N 1
ATOM 3027 C CA . ARG A 1 369 ? -18.359 -9.542 25.835 1.00 77.25 369 ARG A CA 1
ATOM 3028 C C . ARG A 1 369 ? -16.882 -9.561 25.422 1.00 77.25 369 ARG A C 1
ATOM 3030 O O . ARG A 1 369 ? -16.603 -9.662 24.228 1.00 77.25 369 ARG A O 1
ATOM 3037 N N . GLU A 1 370 ? -15.948 -9.530 26.369 1.00 76.69 370 GLU A N 1
ATOM 3038 C CA . GLU A 1 370 ? -14.504 -9.635 26.102 1.00 76.69 370 GLU A CA 1
ATOM 3039 C C . GLU A 1 370 ? -14.104 -11.008 25.525 1.00 76.69 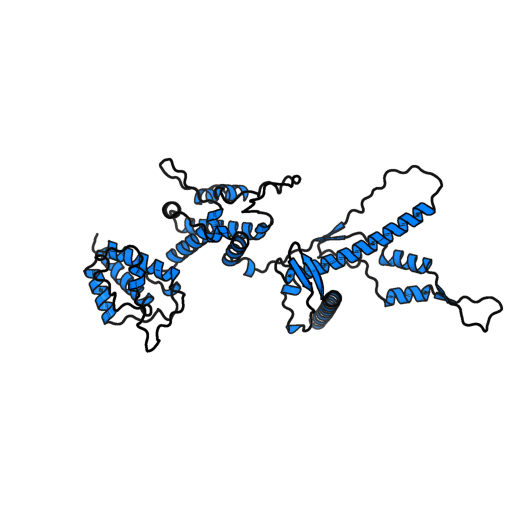370 GLU A C 1
ATOM 3041 O O . GLU A 1 370 ? -13.411 -11.089 24.502 1.00 76.69 370 GLU A O 1
ATOM 3046 N N . VAL A 1 371 ? -14.614 -12.099 26.107 1.00 76.88 371 VAL A N 1
ATOM 3047 C CA . VAL A 1 371 ? -14.409 -13.468 25.592 1.00 76.88 371 VAL A CA 1
ATOM 3048 C C . VAL A 1 371 ? -14.925 -13.587 24.161 1.00 76.88 371 VAL A C 1
ATOM 3050 O O . VAL A 1 371 ? -14.266 -14.134 23.278 1.00 76.88 371 VAL A O 1
ATOM 3053 N N . VAL A 1 372 ? -16.109 -13.047 23.892 1.00 78.50 372 VAL A N 1
ATOM 3054 C CA . VAL A 1 372 ? -16.723 -13.130 22.566 1.00 78.50 372 VAL A CA 1
ATOM 3055 C C . VAL A 1 372 ? -15.961 -12.310 21.520 1.00 78.50 372 VAL A C 1
ATOM 3057 O O . VAL A 1 372 ? -15.861 -12.741 20.374 1.00 78.50 372 VAL A O 1
ATOM 3060 N N . GLN A 1 373 ? -15.365 -11.176 21.885 1.00 71.50 373 GLN A N 1
ATOM 3061 C CA . GLN A 1 373 ? -14.535 -10.397 20.957 1.00 71.50 373 GLN A CA 1
ATOM 3062 C C . GLN A 1 373 ? -13.265 -11.135 20.526 1.00 71.50 373 GLN A C 1
ATOM 3064 O O . GLN A 1 373 ? -12.834 -11.001 19.380 1.00 71.50 373 GLN A O 1
ATOM 3069 N N . SER A 1 374 ? -12.660 -11.902 21.433 1.00 70.94 374 SER A N 1
ATOM 3070 C CA . SER A 1 374 ? -11.440 -12.664 21.149 1.00 70.94 374 SER A CA 1
ATOM 3071 C C . SER A 1 374 ? -11.726 -13.997 20.447 1.00 70.94 374 SER A C 1
ATOM 3073 O O . SER A 1 374 ? -10.965 -14.421 19.572 1.00 70.94 374 SER A O 1
ATOM 3075 N N . GLU A 1 375 ? -12.845 -14.644 20.778 1.00 74.12 375 GLU A N 1
ATOM 3076 C CA . GLU A 1 375 ? -13.100 -16.037 20.404 1.00 74.12 375 GLU A CA 1
ATOM 3077 C C . GLU A 1 375 ? -14.352 -16.271 19.537 1.00 74.12 375 GLU A C 1
ATOM 3079 O O . GLU A 1 375 ? -14.474 -17.329 18.915 1.00 74.12 375 GLU A O 1
ATOM 3084 N N . GLY A 1 376 ? -15.272 -15.307 19.442 1.00 69.19 376 GLY A N 1
ATOM 3085 C CA . GLY A 1 376 ? -16.602 -15.473 18.833 1.00 69.19 376 GLY A CA 1
ATOM 3086 C C . GLY A 1 376 ? -16.622 -15.680 17.315 1.00 69.19 376 GLY A C 1
ATOM 3087 O O . GLY A 1 376 ? -17.594 -16.219 16.781 1.00 69.19 376 GLY A O 1
ATOM 3088 N N . GLN A 1 377 ? -15.542 -15.321 16.615 1.00 73.12 377 GLN A N 1
ATOM 3089 C CA . GLN A 1 377 ? -15.387 -15.520 15.165 1.00 73.12 377 GLN A CA 1
ATOM 3090 C C . GLN A 1 377 ? -14.652 -16.817 14.795 1.00 73.12 377 GLN A C 1
ATOM 3092 O O . GLN A 1 377 ? -14.479 -17.119 13.614 1.00 73.12 377 GLN A O 1
ATOM 3097 N N . LYS A 1 378 ? -14.198 -17.603 15.779 1.00 76.75 378 LYS A N 1
ATOM 3098 C CA . LYS A 1 378 ? -13.536 -18.884 15.510 1.00 76.75 378 LYS A CA 1
ATOM 3099 C C . LYS A 1 378 ? -14.584 -19.971 15.321 1.00 76.75 378 LYS A C 1
ATOM 3101 O O . LYS A 1 378 ? -15.490 -20.118 16.138 1.00 76.75 378 LYS A O 1
ATOM 3106 N N . MET A 1 379 ? -14.453 -20.748 14.250 1.00 69.88 379 MET A N 1
ATOM 3107 C CA . MET A 1 379 ? -15.342 -21.874 13.974 1.00 69.88 379 MET A CA 1
ATOM 3108 C C . MET A 1 379 ? -15.003 -23.044 14.905 1.00 69.88 379 MET A C 1
ATOM 3110 O O . MET A 1 379 ? -13.881 -23.546 14.878 1.00 69.88 379 MET A O 1
ATOM 3114 N N . ARG A 1 380 ? -15.968 -23.469 15.727 1.00 70.12 380 ARG A N 1
ATOM 3115 C CA . ARG A 1 380 ? -15.833 -24.608 16.648 1.00 70.12 380 ARG A CA 1
ATOM 3116 C C . ARG A 1 380 ? -16.671 -25.786 16.159 1.00 70.12 380 ARG A C 1
ATOM 3118 O O . ARG A 1 380 ? -17.757 -25.615 15.603 1.00 70.12 380 ARG A O 1
ATOM 3125 N N . GLU A 1 381 ? -16.176 -26.999 16.376 1.00 62.53 381 GLU A N 1
ATOM 3126 C CA . GLU A 1 381 ? -16.887 -28.231 16.028 1.00 62.53 381 GLU A CA 1
ATOM 3127 C C . GLU A 1 381 ? -17.978 -28.535 17.072 1.00 62.53 381 GLU A C 1
ATOM 3129 O O . GLU A 1 381 ? -17.793 -29.340 17.978 1.00 62.53 381 GLU A O 1
ATOM 3134 N N . LEU A 1 382 ? -19.144 -27.895 16.943 1.00 60.66 382 LEU A N 1
ATOM 3135 C CA . LEU A 1 382 ? -20.250 -27.996 17.911 1.00 60.66 382 LEU A CA 1
ATOM 3136 C C . LEU A 1 382 ? -20.934 -29.381 17.976 1.00 60.66 382 LEU A C 1
ATOM 3138 O O . LEU A 1 382 ? -21.726 -29.628 18.880 1.00 60.66 382 LEU A O 1
ATOM 3142 N N . LYS A 1 383 ? -20.689 -30.278 17.007 1.00 54.06 383 LYS A N 1
ATOM 3143 C CA . LYS A 1 383 ? -21.450 -31.534 16.830 1.00 54.06 383 LYS A CA 1
ATOM 3144 C C . LYS A 1 383 ? -20.592 -32.734 16.399 1.00 54.06 383 LYS A C 1
ATOM 3146 O O . LYS A 1 383 ? -20.922 -33.405 15.421 1.00 54.06 383 LYS A O 1
ATOM 3151 N N . LYS A 1 384 ? -19.506 -33.053 17.110 1.00 50.31 384 LYS A N 1
ATOM 3152 C CA . LYS A 1 384 ? -18.935 -34.412 17.031 1.00 50.31 384 LYS A CA 1
ATOM 3153 C C . LYS A 1 384 ? -19.700 -35.328 17.984 1.00 50.31 384 LYS A C 1
ATOM 3155 O O . LYS A 1 384 ? -19.887 -34.995 19.146 1.00 50.31 384 LYS A O 1
ATOM 3160 N N . LYS A 1 385 ? -20.142 -36.482 17.475 1.00 47.59 385 LYS A N 1
ATOM 3161 C CA . LYS A 1 385 ? -20.983 -37.473 18.177 1.00 47.59 385 LYS A CA 1
ATOM 3162 C C . LYS A 1 385 ? -20.358 -38.016 19.478 1.00 47.59 385 LYS A C 1
ATOM 3164 O O . LYS A 1 385 ? -21.089 -38.565 20.291 1.00 47.59 385 LYS A O 1
ATOM 3169 N N . ASP A 1 386 ? -19.055 -37.794 19.672 1.00 45.34 386 ASP A N 1
ATOM 3170 C CA . ASP A 1 386 ? -18.250 -38.327 20.776 1.00 45.34 386 ASP A CA 1
ATOM 3171 C C . ASP A 1 386 ? -17.489 -37.247 21.579 1.00 45.34 386 ASP A C 1
ATOM 3173 O O . ASP A 1 386 ? -16.684 -37.582 22.447 1.00 45.34 386 ASP A O 1
ATOM 3177 N N . THR A 1 387 ? -17.730 -35.952 21.331 1.00 49.19 387 THR A N 1
ATOM 3178 C CA . THR A 1 387 ? -17.041 -34.857 22.042 1.00 49.19 387 THR A CA 1
ATOM 3179 C C . THR A 1 387 ? -18.047 -34.039 22.847 1.00 49.19 387 THR A C 1
ATOM 3181 O O . THR A 1 387 ? -19.037 -33.561 22.293 1.00 49.19 387 THR A O 1
ATOM 3184 N N . LYS A 1 388 ? -17.816 -33.876 24.160 1.00 57.75 388 LYS A N 1
ATOM 3185 C CA . LYS A 1 388 ? -18.658 -33.018 25.012 1.00 57.75 388 LYS A CA 1
ATOM 3186 C C . LYS A 1 388 ? -18.711 -31.596 24.425 1.00 57.75 388 LYS A C 1
ATOM 3188 O O . LYS A 1 388 ? -17.657 -31.094 24.032 1.00 57.75 388 LYS A O 1
ATOM 3193 N N . PRO A 1 389 ? -19.890 -30.947 24.381 1.00 63.84 389 PRO A N 1
ATOM 3194 C CA . PRO A 1 389 ? -19.988 -29.563 23.939 1.00 63.84 389 PRO A CA 1
ATOM 3195 C C . PRO A 1 389 ? -19.098 -28.674 24.811 1.00 63.84 389 PRO A C 1
ATOM 3197 O O . PRO A 1 389 ? -19.064 -28.838 26.032 1.00 63.84 389 PRO A O 1
ATOM 3200 N N . GLU A 1 390 ? -18.379 -27.734 24.200 1.00 70.06 390 GLU A N 1
ATOM 3201 C CA . GLU A 1 390 ? -17.570 -26.784 24.961 1.00 70.06 390 GLU A CA 1
ATOM 3202 C C . GLU A 1 390 ? -18.467 -25.837 25.764 1.00 70.06 390 GLU A C 1
ATOM 3204 O O . GLU A 1 390 ? -19.270 -25.075 25.210 1.00 70.06 390 GLU A O 1
ATOM 3209 N N . LEU A 1 391 ? -18.295 -25.888 27.084 1.00 79.31 391 LEU A N 1
ATOM 3210 C CA . LEU A 1 391 ? -18.969 -25.021 28.040 1.00 79.31 391 LEU A CA 1
ATOM 3211 C C . LEU A 1 391 ? -18.406 -23.604 27.941 1.00 79.31 391 LEU A C 1
ATOM 3213 O O . LEU A 1 391 ? -17.190 -23.400 27.873 1.00 79.31 391 LEU A O 1
ATOM 3217 N N . PHE A 1 392 ? -19.299 -22.619 27.940 1.00 79.12 392 PHE A N 1
ATOM 3218 C CA . PHE A 1 392 ? -18.914 -21.214 27.896 1.00 79.12 392 PHE A CA 1
ATOM 3219 C C . PHE A 1 392 ? -18.263 -20.772 29.218 1.00 79.12 392 PHE A C 1
ATOM 3221 O O . PHE A 1 392 ? -17.321 -19.984 29.203 1.00 79.12 392 PHE A O 1
ATOM 3228 N N . SER A 1 393 ? -18.684 -21.343 30.353 1.00 71.62 393 SER A N 1
ATOM 3229 C CA . SER A 1 393 ? -18.157 -21.015 31.688 1.00 71.62 393 SER A CA 1
ATOM 3230 C C . SER A 1 393 ? -16.652 -21.206 31.834 1.00 71.62 393 SER A C 1
ATOM 3232 O O . SER A 1 393 ? -16.012 -20.400 32.497 1.00 71.62 393 SER A O 1
ATOM 3234 N N . ASN A 1 394 ? -16.068 -22.194 31.149 1.00 75.88 394 ASN A N 1
ATOM 3235 C CA . ASN A 1 394 ? -14.624 -22.452 31.190 1.00 75.88 394 ASN A CA 1
ATOM 3236 C C . ASN A 1 394 ? -13.792 -21.250 30.705 1.00 75.88 394 ASN A C 1
ATOM 3238 O O . ASN A 1 394 ? -12.602 -21.157 30.989 1.00 75.88 394 ASN A O 1
ATOM 3242 N N . TRP A 1 395 ? -14.402 -20.349 29.931 1.00 73.38 395 TRP A N 1
ATOM 3243 C CA . TRP A 1 395 ? -13.762 -19.132 29.438 1.00 73.38 395 TRP A CA 1
ATOM 3244 C C . TRP A 1 395 ? -13.921 -17.960 30.401 1.00 73.38 395 TRP A C 1
ATOM 3246 O O . TRP A 1 395 ? -13.049 -17.098 30.447 1.00 73.38 395 TRP A O 1
ATOM 3256 N N . LEU A 1 396 ? -14.994 -17.962 31.192 1.00 68.62 396 LEU A N 1
ATOM 3257 C CA . LEU A 1 396 ? -15.201 -16.999 32.268 1.00 68.62 396 LEU A CA 1
ATOM 3258 C C . LEU A 1 396 ? -14.314 -17.329 33.475 1.00 68.62 396 LEU A C 1
ATOM 3260 O O . LEU A 1 396 ? -13.750 -16.415 34.059 1.00 68.62 396 LEU A O 1
ATOM 3264 N N . ASP A 1 397 ? -14.079 -18.612 33.776 1.00 63.09 397 ASP A N 1
ATOM 3265 C CA . ASP A 1 397 ? -13.188 -19.034 34.872 1.00 63.09 397 ASP A CA 1
ATOM 3266 C C . ASP A 1 397 ? -11.723 -18.553 34.681 1.00 63.09 397 ASP A C 1
ATOM 3268 O O . ASP A 1 397 ? -10.977 -18.436 35.650 1.00 63.09 397 ASP A O 1
ATOM 3272 N N . ASN A 1 398 ? -11.301 -18.218 33.450 1.00 56.03 398 ASN A N 1
ATOM 3273 C CA . ASN A 1 398 ? -9.970 -17.653 33.161 1.00 56.03 398 ASN A CA 1
ATOM 3274 C C . ASN A 1 398 ? -9.870 -16.131 33.401 1.00 56.03 398 ASN A C 1
ATOM 3276 O O . ASN A 1 398 ? -8.771 -15.577 33.336 1.00 56.03 398 ASN A O 1
ATOM 3280 N N . ILE A 1 399 ? -10.989 -15.450 33.664 1.00 54.97 399 ILE A N 1
ATOM 3281 C CA . ILE A 1 399 ? -11.072 -13.999 33.875 1.00 54.97 399 ILE A CA 1
ATOM 3282 C C . ILE A 1 399 ? -11.413 -13.756 35.348 1.00 54.97 399 ILE A C 1
ATOM 3284 O O . ILE A 1 399 ? -12.555 -13.497 35.672 1.00 54.97 399 ILE A O 1
ATOM 3288 N N . VAL A 1 400 ? -10.425 -13.916 36.236 1.00 52.81 400 VAL A N 1
ATOM 3289 C CA . VAL A 1 400 ? -10.372 -13.459 37.650 1.00 52.81 400 VAL A CA 1
ATOM 3290 C C . VAL A 1 400 ? -11.729 -13.288 38.379 1.00 52.81 400 VAL A C 1
ATOM 3292 O O . VAL A 1 400 ? -11.956 -12.263 39.012 1.00 52.81 400 VAL A O 1
ATOM 3295 N N . PHE A 1 401 ? -12.620 -14.279 38.326 1.00 59.19 401 PHE A N 1
ATOM 3296 C CA . PHE A 1 401 ? -13.792 -14.342 39.204 1.00 59.19 401 PHE A CA 1
ATOM 3297 C C . PHE A 1 401 ? -13.435 -15.175 40.434 1.00 59.19 401 PHE A C 1
ATOM 3299 O O . PHE A 1 401 ? -12.774 -16.213 40.322 1.00 59.19 401 PHE A O 1
ATOM 3306 N N . PHE A 1 402 ? -13.866 -14.751 41.618 1.00 56.75 402 PHE A N 1
ATOM 3307 C CA . PHE A 1 402 ? -13.775 -15.595 42.809 1.00 56.75 402 PHE A CA 1
ATOM 3308 C C . PHE A 1 402 ? -14.796 -16.750 42.708 1.00 56.75 402 PHE A C 1
ATOM 3310 O O . PHE A 1 402 ? -15.842 -16.612 42.072 1.00 56.75 402 PHE A O 1
ATOM 3317 N N . GLU A 1 403 ? -14.522 -17.914 43.320 1.00 56.53 403 GLU A N 1
ATOM 3318 C CA . GLU A 1 403 ? -15.374 -19.121 43.183 1.00 56.53 403 GLU A CA 1
ATOM 3319 C C . GLU A 1 403 ? -16.858 -18.876 43.533 1.00 56.53 403 GLU A C 1
ATOM 3321 O O . GLU A 1 403 ? -17.744 -19.517 42.966 1.00 56.53 403 GLU A O 1
ATOM 3326 N N . ASN A 1 404 ? -17.124 -17.915 44.419 1.00 61.97 404 ASN A N 1
ATOM 3327 C CA . ASN A 1 404 ? -18.448 -17.483 44.866 1.00 61.97 404 ASN A CA 1
ATOM 3328 C C . ASN A 1 404 ? -19.188 -16.559 43.876 1.00 61.97 404 ASN A C 1
ATOM 3330 O O . ASN A 1 404 ? -20.408 -16.446 43.948 1.00 61.97 404 ASN A O 1
ATOM 3334 N N . GLU A 1 405 ? -18.499 -15.896 42.946 1.00 65.06 405 GLU A N 1
ATOM 3335 C CA . GLU A 1 405 ? -19.120 -14.940 42.010 1.00 65.06 405 GLU A CA 1
ATOM 3336 C C . GLU A 1 405 ? -19.824 -15.641 40.841 1.00 65.06 405 GLU A C 1
ATOM 3338 O O . GLU A 1 405 ? -20.814 -15.141 40.305 1.00 65.06 405 GLU A O 1
ATOM 3343 N N . LEU A 1 406 ? -19.370 -16.851 40.502 1.00 68.88 406 LEU A N 1
ATOM 3344 C CA . LEU A 1 406 ? -19.977 -17.710 39.484 1.00 68.88 406 LEU A CA 1
ATOM 3345 C C . LEU A 1 406 ? -20.805 -18.862 40.083 1.00 68.88 406 LEU A C 1
ATOM 3347 O O . LEU A 1 406 ? -21.173 -19.778 39.349 1.00 68.88 406 LEU A O 1
ATOM 3351 N N . GLU A 1 407 ? -21.102 -18.846 41.388 1.00 73.25 407 GLU A N 1
ATOM 3352 C CA . GLU A 1 407 ? -21.793 -19.944 42.091 1.00 73.25 407 GLU A CA 1
ATOM 3353 C C . GLU A 1 407 ? -23.162 -20.274 41.472 1.00 73.25 407 GLU A C 1
ATOM 3355 O O . GLU A 1 407 ? -23.498 -21.439 41.269 1.00 73.25 407 GLU A O 1
ATOM 3360 N N . PHE A 1 408 ? -23.927 -19.243 41.101 1.00 77.44 408 PHE A N 1
ATOM 3361 C CA . PHE A 1 408 ? -25.250 -19.387 40.482 1.00 77.44 408 PHE A CA 1
ATOM 3362 C C . PHE A 1 408 ? -25.217 -19.324 38.951 1.00 77.44 408 PHE A C 1
ATOM 3364 O O . PHE A 1 408 ? -26.266 -19.356 38.308 1.00 77.44 408 PHE A O 1
ATOM 3371 N N . PHE A 1 409 ? -24.029 -19.218 38.348 1.00 81.94 409 PHE A N 1
ATOM 3372 C CA . PHE A 1 409 ? -23.896 -19.207 36.897 1.00 81.94 409 PHE A CA 1
ATOM 3373 C C . PHE A 1 409 ? -24.166 -20.616 36.335 1.00 81.94 409 PHE A C 1
ATOM 3375 O O . PHE A 1 409 ? -23.683 -21.597 36.905 1.00 81.94 409 PHE A O 1
ATOM 3382 N N . PRO A 1 410 ? -24.889 -20.765 35.208 1.00 80.69 410 PRO A N 1
ATOM 3383 C CA . PRO A 1 410 ? -25.194 -22.067 34.606 1.00 80.69 410 PRO A CA 1
ATOM 3384 C C . PRO A 1 410 ? -23.963 -22.716 33.938 1.00 80.69 410 PRO A C 1
ATOM 3386 O O . PRO A 1 410 ? -23.902 -22.866 32.716 1.00 80.69 410 PRO A O 1
ATOM 3389 N N . LYS A 1 411 ? -22.965 -23.114 34.742 1.00 78.38 411 LYS A N 1
ATOM 3390 C CA . LYS A 1 411 ? -21.662 -23.619 34.274 1.00 78.38 411 LYS A CA 1
ATOM 3391 C C . LYS A 1 411 ? -21.774 -24.878 33.415 1.00 78.38 411 LYS A C 1
ATOM 3393 O O . LYS A 1 411 ? -21.058 -25.025 32.435 1.00 78.38 411 LYS A O 1
ATOM 3398 N N . GLU A 1 412 ? -22.690 -25.776 33.757 1.00 76.62 412 GLU A N 1
ATOM 3399 C CA . GLU A 1 412 ? -22.800 -27.088 33.104 1.00 76.62 412 GLU A CA 1
ATOM 3400 C C . GLU A 1 412 ? -23.754 -27.111 31.902 1.00 76.62 412 GLU A C 1
ATOM 3402 O O . GLU A 1 412 ? -23.736 -28.060 31.119 1.00 76.62 412 GLU A O 1
ATOM 3407 N N . SER A 1 413 ? -24.594 -26.086 31.747 1.00 78.50 413 SER A N 1
ATOM 3408 C CA . SER A 1 413 ? -25.663 -26.050 30.742 1.00 78.50 413 SER A CA 1
ATOM 3409 C C . SER A 1 413 ? -25.450 -24.989 29.662 1.00 78.50 413 SER A C 1
ATOM 3411 O O . SER A 1 413 ? -25.972 -25.143 28.557 1.00 78.50 413 SER A O 1
ATOM 3413 N N . LEU A 1 414 ? -24.683 -23.929 29.936 1.00 83.12 414 LEU A N 1
ATOM 3414 C CA . LEU A 1 414 ? -24.425 -22.870 28.967 1.00 83.12 414 LEU A CA 1
ATOM 3415 C C . LEU A 1 414 ? -23.230 -23.213 28.064 1.00 83.12 414 LEU A C 1
ATOM 3417 O O . LEU A 1 414 ? -22.064 -23.107 28.448 1.00 83.12 414 LEU A O 1
ATOM 3421 N N . THR A 1 415 ? -23.530 -23.583 26.826 1.00 86.06 415 THR A N 1
ATOM 3422 C CA . THR A 1 415 ? -22.560 -23.903 25.771 1.00 86.06 415 THR A CA 1
ATOM 3423 C C . THR A 1 415 ? -22.416 -22.752 24.771 1.00 86.06 415 THR A C 1
ATOM 3425 O O . THR A 1 415 ? -23.249 -21.846 24.705 1.00 86.06 415 THR A O 1
ATOM 3428 N N . TRP A 1 416 ? -21.363 -22.794 23.948 1.00 83.81 416 TRP A N 1
ATOM 3429 C CA . TRP A 1 416 ? -21.100 -21.765 22.930 1.00 83.81 416 TRP A CA 1
ATOM 3430 C C . TRP A 1 416 ? -22.234 -21.568 21.911 1.00 83.81 416 TRP A C 1
ATOM 3432 O O . TRP A 1 416 ? -22.408 -20.461 21.411 1.00 83.81 416 TRP A O 1
ATOM 3442 N N . GLU A 1 417 ? -23.034 -22.599 21.623 1.00 85.12 417 GLU A N 1
ATOM 3443 C CA . GLU A 1 417 ? -24.172 -22.494 20.692 1.00 85.12 417 GLU A CA 1
ATOM 3444 C C . GLU A 1 417 ? -25.243 -21.490 21.154 1.00 85.12 417 GLU A C 1
ATOM 3446 O O . GLU A 1 417 ? -25.873 -20.852 20.311 1.00 85.12 417 GLU A O 1
ATOM 3451 N N . TYR A 1 418 ? -25.401 -21.292 22.468 1.00 86.75 418 TYR A N 1
ATOM 3452 C CA . TYR A 1 418 ? -26.368 -20.356 23.053 1.00 86.75 418 TYR A CA 1
ATOM 3453 C C . TYR A 1 418 ? -25.756 -19.001 23.425 1.00 86.75 418 TYR A C 1
ATOM 3455 O O . TYR A 1 418 ? -26.419 -18.198 24.076 1.00 86.75 418 TYR A O 1
ATOM 3463 N N . CYS A 1 419 ? -24.499 -18.735 23.063 1.00 85.88 419 CYS A N 1
ATOM 3464 C CA . CYS A 1 419 ? -23.732 -17.601 23.579 1.00 85.88 419 CYS A CA 1
ATOM 3465 C C . CYS A 1 419 ? -24.414 -16.242 23.332 1.00 85.88 419 CYS A C 1
ATOM 3467 O O . CYS A 1 419 ? -24.621 -15.481 24.279 1.00 85.88 419 CYS A O 1
ATOM 3469 N N . ALA A 1 420 ? -24.837 -15.958 22.094 1.00 85.69 420 ALA A N 1
ATOM 3470 C CA . ALA A 1 420 ? -25.493 -14.686 21.772 1.00 85.69 420 ALA A CA 1
ATOM 3471 C C . ALA A 1 420 ? -26.877 -14.544 22.407 1.00 85.69 420 ALA A C 1
ATOM 3473 O O . ALA A 1 420 ? -27.183 -13.512 23.009 1.00 85.69 420 ALA A O 1
ATOM 3474 N N . ALA A 1 421 ? -27.700 -15.590 22.322 1.00 86.44 421 ALA A N 1
ATOM 3475 C CA . ALA A 1 421 ? -29.040 -15.576 22.900 1.00 86.44 421 ALA A CA 1
ATOM 3476 C C . ALA A 1 421 ? -29.000 -15.495 24.439 1.00 86.44 421 ALA A C 1
ATOM 3478 O O . ALA A 1 421 ? -29.813 -14.792 25.037 1.00 86.44 421 ALA A O 1
ATOM 3479 N N . GLY A 1 422 ? -28.029 -16.174 25.062 1.00 87.50 422 GLY A N 1
ATOM 3480 C CA . GLY A 1 422 ? -27.702 -16.133 26.489 1.00 87.50 422 GLY A CA 1
ATOM 3481 C C . GLY A 1 422 ? -27.388 -14.725 26.964 1.00 87.50 422 GLY A C 1
ATOM 3482 O O . GLY A 1 422 ? -28.064 -14.209 27.855 1.00 87.50 422 GLY A O 1
ATOM 3483 N N . TYR A 1 423 ? -26.419 -14.088 26.308 1.00 88.12 423 TYR A N 1
ATOM 3484 C CA . TYR A 1 423 ? -26.017 -12.718 26.603 1.00 88.12 423 TYR A CA 1
ATOM 3485 C C . TYR A 1 423 ? -27.186 -11.734 26.473 1.00 88.12 423 TYR A C 1
ATOM 3487 O O . TYR A 1 423 ? -27.467 -10.975 27.400 1.00 88.12 423 TYR A O 1
ATOM 3495 N N . ALA A 1 424 ? -27.914 -11.777 25.351 1.00 86.12 424 ALA A N 1
ATOM 3496 C CA . ALA A 1 424 ? -29.023 -10.860 25.099 1.00 86.12 424 ALA A CA 1
ATOM 3497 C C . ALA A 1 424 ? -30.155 -11.018 26.128 1.00 86.12 424 ALA A C 1
ATOM 3499 O O . ALA A 1 424 ? -30.745 -10.034 26.584 1.00 86.12 424 ALA A O 1
ATOM 3500 N N . TYR A 1 425 ? -30.451 -12.257 26.534 1.00 87.44 425 TYR A N 1
ATOM 3501 C CA . TYR A 1 425 ? -31.453 -12.536 27.557 1.00 87.44 425 TYR A CA 1
ATOM 3502 C C . TYR A 1 425 ? -31.013 -12.055 28.945 1.00 87.44 425 TYR A C 1
ATOM 3504 O O . TYR A 1 425 ? -31.793 -11.391 29.628 1.00 87.44 425 TYR A O 1
ATOM 3512 N N . LEU A 1 426 ? -29.760 -12.309 29.334 1.00 86.56 426 LEU A N 1
ATOM 3513 C CA . LEU A 1 426 ? -29.202 -11.835 30.601 1.00 86.56 426 LEU A CA 1
ATOM 3514 C C . LEU A 1 426 ? -29.186 -10.300 30.667 1.00 86.56 426 LEU A C 1
ATOM 3516 O O . LEU A 1 426 ? -29.650 -9.713 31.643 1.00 86.56 426 LEU A O 1
ATOM 3520 N N . HIS A 1 427 ? -28.757 -9.637 29.591 1.00 84.75 427 HIS A N 1
ATOM 3521 C CA . HIS A 1 427 ? -28.771 -8.179 29.484 1.00 84.75 427 HIS A CA 1
ATOM 3522 C C . HIS A 1 427 ? -30.199 -7.604 29.569 1.00 84.75 427 HIS A C 1
ATOM 3524 O O . HIS A 1 427 ? -30.438 -6.570 30.200 1.00 84.75 427 HIS A O 1
ATOM 3530 N N . LYS A 1 428 ? -31.189 -8.289 28.977 1.00 85.56 428 LYS A N 1
ATOM 3531 C CA . LYS A 1 428 ? -32.606 -7.913 29.092 1.00 85.56 428 LYS A CA 1
ATOM 3532 C C . LYS A 1 428 ? -33.125 -8.022 30.527 1.00 85.56 428 LYS A C 1
ATOM 3534 O O . LYS A 1 428 ? -33.935 -7.186 30.912 1.00 85.56 428 LYS A O 1
ATOM 3539 N N . LEU A 1 429 ? -32.692 -9.023 31.295 1.00 82.88 429 LEU A N 1
ATOM 3540 C CA . LEU A 1 429 ? -33.060 -9.184 32.708 1.00 82.88 429 LEU A CA 1
ATOM 3541 C C . LEU A 1 429 ? -32.353 -8.169 33.616 1.00 82.88 429 LEU A C 1
ATOM 3543 O O . LEU A 1 429 ? -32.940 -7.708 34.591 1.00 82.88 429 LEU A O 1
ATOM 3547 N N . PHE A 1 430 ? -31.133 -7.771 33.260 1.00 79.06 430 PHE A N 1
ATOM 3548 C CA . PHE A 1 430 ? -30.352 -6.777 33.993 1.00 79.06 430 PHE A CA 1
ATOM 3549 C C . PHE A 1 430 ? -30.940 -5.354 33.901 1.00 79.06 430 PHE A C 1
ATOM 3551 O O . PHE A 1 430 ? -31.000 -4.647 34.906 1.00 79.06 430 PHE A O 1
ATOM 3558 N N . LYS A 1 431 ? -31.452 -4.941 32.729 1.00 72.00 431 LYS A N 1
ATOM 3559 C CA . LYS A 1 4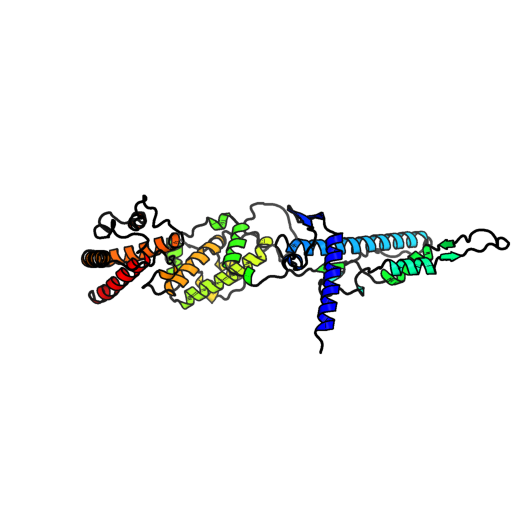31 ? -32.067 -3.609 32.516 1.00 72.00 431 LYS A CA 1
ATOM 3560 C C . LYS A 1 431 ? -33.172 -3.224 33.525 1.00 72.00 431 LYS A C 1
ATOM 3562 O O . LYS A 1 431 ? -33.087 -2.136 34.085 1.00 72.00 431 LYS A O 1
ATOM 3567 N N . PRO A 1 432 ? -34.221 -4.037 33.764 1.00 58.25 432 PRO A N 1
ATOM 3568 C CA . PRO A 1 432 ? -35.286 -3.689 34.706 1.00 58.25 432 PRO A CA 1
ATOM 3569 C C . PRO A 1 432 ? -34.844 -3.751 36.174 1.00 58.25 432 PRO A C 1
ATOM 3571 O O . PRO A 1 432 ? -35.423 -3.047 36.995 1.00 58.25 432 PRO A O 1
ATOM 3574 N N . ALA A 1 433 ? -33.814 -4.531 36.514 1.00 54.47 433 ALA A N 1
ATOM 3575 C CA . ALA A 1 433 ? -33.317 -4.624 37.885 1.00 54.47 433 ALA A CA 1
ATOM 3576 C C . ALA A 1 433 ? -32.569 -3.352 38.341 1.00 54.47 433 ALA A C 1
ATOM 3578 O O . ALA A 1 433 ? -32.589 -3.030 39.522 1.00 54.47 433 ALA A O 1
ATOM 3579 N N . GLN A 1 434 ? -32.010 -2.565 37.411 1.00 50.78 434 GLN A N 1
ATOM 3580 C CA . GLN A 1 434 ? -31.441 -1.238 37.708 1.00 50.78 434 GLN A CA 1
ATOM 3581 C C . GLN A 1 434 ? -32.490 -0.181 38.092 1.00 50.78 434 GLN A C 1
ATOM 3583 O O . GLN A 1 434 ? -32.149 0.822 38.710 1.00 50.78 434 GLN A O 1
ATOM 3588 N N . VAL A 1 435 ? -33.756 -0.371 37.707 1.00 43.00 435 VAL A N 1
ATOM 3589 C CA . VAL A 1 435 ? -34.828 0.619 37.929 1.00 43.00 435 VAL A CA 1
ATOM 3590 C C . VAL A 1 435 ? -35.434 0.498 39.333 1.00 43.00 435 VAL A C 1
ATOM 3592 O O . VAL A 1 435 ? -36.117 1.410 39.784 1.00 43.00 435 VAL A O 1
ATOM 3595 N N . ILE A 1 436 ? -35.190 -0.615 40.031 1.00 42.56 436 ILE A N 1
ATOM 3596 C CA . ILE A 1 436 ? -35.788 -0.912 41.343 1.00 42.56 436 ILE A CA 1
ATOM 3597 C C . ILE A 1 436 ? -34.888 -0.438 42.507 1.00 42.56 436 ILE A C 1
ATOM 3599 O O . ILE A 1 436 ? -35.376 -0.306 43.624 1.00 42.56 436 ILE A O 1
ATOM 3603 N N . ASP A 1 437 ? -33.622 -0.099 42.237 1.00 32.88 437 ASP A N 1
ATOM 3604 C CA . ASP A 1 437 ? -32.616 0.338 43.226 1.00 32.88 437 ASP A CA 1
ATOM 3605 C C . ASP A 1 437 ? -32.350 1.870 43.216 1.00 32.88 437 ASP A C 1
ATOM 3607 O O . ASP A 1 437 ? -31.228 2.317 43.469 1.00 32.88 437 ASP A O 1
ATOM 3611 N N . ILE A 1 438 ? -33.372 2.696 42.928 1.00 32.06 438 ILE A N 1
ATOM 3612 C CA . ILE A 1 438 ? -33.337 4.167 43.127 1.00 32.06 438 ILE A CA 1
ATOM 3613 C C . ILE A 1 438 ? -34.283 4.581 44.251 1.00 32.06 438 ILE A C 1
ATOM 3615 O O . ILE A 1 438 ? -35.487 4.249 44.154 1.00 32.06 438 ILE A O 1
#

Radius of gyration: 36.29 Å; chains: 1; bounding box: 81×67×115 Å

Foldseek 3Di:
DPPPVVVVVVVVVVVVVLVLLQVQFQDWDDDPPDIDTRHRDDDPVPDDCLQVAQAPDPNNVSVVVSVVVQLVVQQVVLVVVVVVVVVVVVVVDPDDDDDDDPPPPQDADEDEPVRDDLLQTQDDDPVNLVVLQVVQFAFDDDPPPPPDDTDGDGPVVSSVVVSCVPGPPPHGRHDYDYDGDDDPVCLPLVNLLVLLCVLPVVLVVDDDDPVLLVLLVVVQPDLVLLVLLLVLLSVLSSVCSVCVVLQVQDDPDDDDDDDDPPSPPRDYQQADAPLVVCVVVVHDPVNSVSQAGDDDDDDRDGDGPSCSSVSNVVSVVVSVCVVDDLLWDPVLADPQQQDADDPVLLVLLLVCLVPADLVLLVVVLVQLSVLSNVPRHDDDPQDDPPDDAAFPVVSVVVVDDDPVSCVSPPRPPHGSSNSGNSSNSSVVSSVVVVVVPD

Organism: Reticulomyxa filosa (NCBI:txid46433)